Protein 4KM3 (pdb70)

CATH classification: 3.90.230.10

B-factor: mean 47.52, std 17.78, range [2.0, 143.69]

Radius of gyration: 24.59 Å; Cα contacts (8 Å, |Δi|>4): 1420; chains: 2; bounding box: 76×68×46 Å

Foldseek 3Di:
DFDFDDPVLLVQLLVQLVLVLVLVVVCQVVQAAQHWQLVSQVVVVVSCQVFVKDFLQDQLDDDLGGRLTQKAWAKWQWQDRHDRDGDGHHQAIKIKIKGKIHDRWDDDDPHTHHDNPPPSRDNDPVSPPCRRYIDIWMDMDGHHDHDPLVVCLNLQQLVLQVQLQQQQAQQWFLQQSLDSSCPSQCVVVKAWADPDPVQQCSPSHNRHHERHNHHHRPPGDRDHFRGKYKYKTKIWNHDNDWDADPNRRHIIGGPVSTTIGMTMWMWGRHNVGTDTSNDNDPGPPD/DFDFDDVVLVVQALVQLVVLLVLVVVCQVPQAAFHFLVVSQVSVVVVCLVQVKDLLQDQPDDPFGGRLTSKWKQKWLWQTQHHRDGDGHHQAIKIKIKTKIADDFDADDPLTDNPPPPPSRDRDPVRVVDRSYMDIWMDMDRHHDHDVLVVVLRLQLQVLQVQLQVQLEAFAFLQQRLCSSCCRCVVVQKDWADPVPALHEGGNHHHGRDHHHDDFRGKYKGKTKIWRHDHDWDQPPNRRGIIGHDVSTTIDIGMWMWTHDDVGIGTSNDSDDRSPD

Solvent-accessible surface area: 22663 Å² total; per-residue (Å²): 73,22,30,76,50,50,92,203,72,34,94,34,8,53,115,0,0,84,14,1,6,40,0,0,73,28,0,91,112,29,10,108,56,57,27,35,0,48,77,2,0,82,31,0,9,129,44,4,77,136,63,11,7,10,1,18,1,3,6,3,51,18,97,109,78,49,0,46,53,0,0,1,0,1,18,26,40,17,0,3,20,2,42,1,78,135,45,106,4,133,79,26,13,0,0,0,0,16,0,1,0,0,3,63,33,62,104,82,133,171,118,85,46,112,7,84,153,23,59,13,117,94,169,2,88,139,4,58,61,194,15,44,11,18,0,1,3,0,7,7,20,31,0,35,104,38,61,145,96,5,82,65,0,8,56,22,0,29,63,0,0,30,80,0,9,111,49,0,54,54,44,40,74,22,6,28,0,1,23,24,0,29,110,42,0,79,78,110,60,31,8,2,6,12,15,23,14,6,49,11,13,9,8,2,12,64,47,16,13,16,2,14,13,5,11,28,50,9,49,19,65,130,0,139,80,22,10,2,1,0,0,11,0,12,0,0,25,46,50,42,71,17,60,40,54,173,164,16,32,15,20,8,86,5,92,78,54,16,33,0,0,4,4,0,0,0,0,12,0,28,155,123,4,34,74,34,8,3,41,13,49,131,69,48,90,28,81,29,68,91,32,57,79,197,89,31,101,41,11,44,104,0,0,77,14,1,6,44,0,1,66,18,0,94,121,39,12,113,64,52,31,35,0,42,80,2,0,72,34,0,19,139,39,1,38,130,77,12,6,14,1,22,16,0,0,40,80,23,97,103,70,50,4,37,54,0,0,5,0,3,16,35,34,9,0,5,51,2,43,1,77,143,55,91,3,109,85,28,14,0,0,1,0,10,0,30,0,0,5,86,48,60,107,93,115,146,136,52,29,120,11,66,170,48,62,6,107,90,88,26,93,107,6,88,75,168,10,42,12,29,1,28,2,1,4,6,20,27,0,34,112,45,59,125,86,2,98,50,0,28,65,23,0,24,68,0,0,25,74,0,16,101,49,0,53,66,60,32,10,13,7,37,0,1,18,21,0,28,104,28,0,84,63,126,55,29,8,0,5,10,14,17,20,24,95,14,79,2,9,12,10,11,36,51,20,18,0,6,101,5,84,92,16,6,1,6,8,0,23,0,11,0,0,30,51,48,39,67,21,43,29,40,136,155,28,15,19,21,0,100,8,92,74,51,14,31,0,0,3,10,1,0,3,0,11,2,30,126,146,16,38,77,31,10,3,34,18,51,132,72,47,93,42

Sequence (563 aa):
MITLKSAREIEAMDKAGDFLASIHIGLRDLIKPGVDMWEVEEYVRRRCKEENFLPLQIGVDGAMMDYPYATCCSLNDEVAHAFPRHYILKDGDLLKVDMVLGGPIAKSDLNVSKLNFNNVEQMKKYTQSYSGGLADSCWAYAVGTPSEEVKNLMDITKEAMYKGIEQAVVGNRIGDIGAAIQEYAESRGYGVVRDLVGHGVGPTMHEEPMVPNYGIAGRGLRLREGMVLTIEPMINTGDWEIDTDMKTGWAHKTIDGGLSCQYEHQFVITKDGPVILTSQGEEGTYMITLKSAREIEAMDKAGDFLASIHIGLRDLIKPGVDMWEVEEYVRRRCKEENFLPLQIGVDGAMMDYPYATCCSLNDEVAHAFPRHYILKDGDLLKVDMVLGGPIAKSDLNVSKLNFNNVEQMKKYTQSYSGGLADSCWAYAVGTPSEEVKNLMDITKEAMYKGIEQAVVGNRIGDIGAAIQEYAESRGYGVVRDLVGEPMVPNYGIAGRGLRLREGMVLTIEPMINTGDWEIDTDMKTGWAHKTIDGGLSCQYEHQFVITKDGPVILTSQGEEGTY

Nearest PDB structures (foldseek):
  4km3-assembly1_B  TM=1.004E+00  e=2.071E-62  Streptococcus pneumoniae CGSP14
  4km3-assembly1_A  TM=9.913E-01  e=9.001E-53  Streptococcus pneumoniae CGSP14
  1o0x-assembly1_A  TM=8.971E-01  e=2.040E-24  Thermotoga maritima
  3mr1-assembly2_B  TM=9.113E-01  e=1.207E-23  Rickettsia prowazekii
  6ksg-assembly1_A  TM=8.190E-01  e=4.742E-20  Vibrio cholerae O1 biovar El Tor str. N16961

Secondary structure (DSSP, 8-state):
--S---HHHHHHHHHHHHHHHHHHHHHHHH--TT-BTHHHHHHHHHHHHHTT-EETTTT---SS-----SEEEEETTEEE-------BPPTT-EEEEEEEEE-----SSSSS---S-S-TTS--TTSSS--SSEEE--EEEE-SSPPHHHHHHHHHHHHHHHHHHHH--BTBBHHHHHHHHHHHHHTTTEEE--S--HHHH-TTSSS--B--S---SSSS-B--TT-EEEE--EEEES---B---TTTS--EEBSSS--EEE--EEEEE-SSSEEETT-SSSTT--/--S---HHHHHHHHHHHHHHHHHHHHHHTT--TTSBTTHHHHHHHHHHHHTT-EETTTT---SS-----SEEEEETTEEE-PPP-S-B--TT-EEEEEEEEE------SSSS---SSS-TTS---SSSS--SSEEE--EEEE-SS--HHHHHHHHHHHHHHHHHHHT--SS-BTHHHHHHHHHHHHTTTPEEP-TT-----B-S---TT-S-B--TT-EEEE--EEESS---B---TTTS--EEBSSS--EEE--EEEE--TT--EESS--SSTT--

Structure (mmCIF, N/CA/C/O backbone):
data_4KM3
#
_entry.id   4KM3
#
_cell.length_a   109.687
_cell.length_b   109.687
_cell.length_c   164.424
_cell.angle_alpha   90.00
_cell.angle_beta   90.00
_cell.angle_gamma   120.00
#
_symmetry.space_group_name_H-M   'P 65'
#
loop_
_entity.id
_entity.type
_entity.pdbx_description
1 polymer 'Methionine aminopeptidase'
2 water water
#
loop_
_atom_site.group_PDB
_atom_site.id
_atom_site.type_symbol
_atom_site.label_atom_id
_atom_site.label_alt_id
_atom_site.label_comp_id
_atom_site.label_asym_id
_atom_site.label_entity_id
_atom_site.label_seq_id
_atom_site.pdbx_PDB_ins_code
_atom_site.Cartn_x
_atom_site.Cartn_y
_atom_site.Cartn_z
_atom_site.occupancy
_atom_site.B_iso_or_equiv
_atom_site.auth_seq_id
_atom_site.auth_comp_id
_atom_site.auth_asym_id
_atom_site.auth_atom_id
_atom_site.pdbx_PDB_model_num
ATOM 1 N N . MET A 1 1 ? 18.730 -39.802 2.639 1.00 110.95 1 MET A N 1
ATOM 2 C CA . MET A 1 1 ? 19.839 -38.884 3.037 1.00 115.10 1 MET A CA 1
ATOM 3 C C . MET A 1 1 ? 20.119 -38.953 4.546 1.00 115.03 1 MET A C 1
ATOM 4 O O . MET A 1 1 ? 19.194 -39.121 5.343 1.00 111.95 1 MET A O 1
ATOM 9 N N . ILE A 1 2 ? 21.393 -38.825 4.929 1.00 114.70 2 ILE A N 1
ATOM 10 C CA . ILE A 1 2 ? 21.802 -38.944 6.350 1.00 107.73 2 ILE A CA 1
ATOM 11 C C . ILE A 1 2 ? 21.864 -37.583 7.046 1.00 102.45 2 ILE A C 1
ATOM 12 O O . ILE A 1 2 ? 22.938 -37.047 7.354 1.00 99.68 2 ILE A O 1
ATOM 17 N N . THR A 1 3 ? 20.671 -37.051 7.290 1.00 94.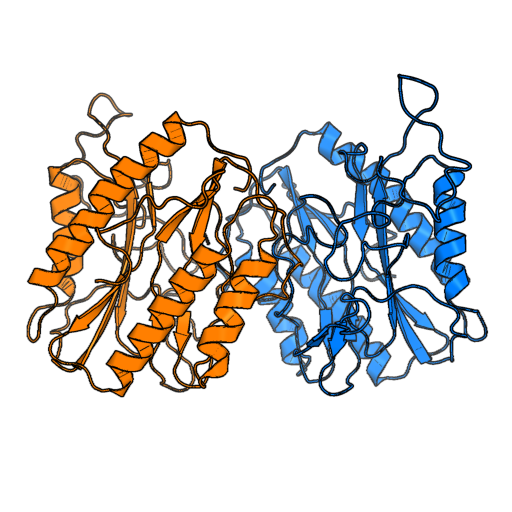49 3 THR A N 1
ATOM 18 C CA . THR A 1 3 ? 20.476 -35.788 7.977 1.00 88.23 3 THR A CA 1
ATOM 19 C C . THR A 1 3 ? 19.675 -36.082 9.254 1.00 86.20 3 THR A C 1
ATOM 20 O O . THR A 1 3 ? 19.613 -37.239 9.699 1.00 83.53 3 THR A O 1
ATOM 24 N N . LEU A 1 4 ? 19.088 -35.038 9.848 1.00 82.79 4 LEU A N 1
ATOM 25 C CA . LEU A 1 4 ? 18.117 -35.189 10.943 1.00 77.95 4 LEU A CA 1
ATOM 26 C C . LEU A 1 4 ? 16.721 -35.144 10.327 1.00 75.01 4 LEU A C 1
ATOM 27 O O . LEU A 1 4 ? 16.596 -35.166 9.097 1.00 70.61 4 LEU A O 1
ATOM 32 N N . LYS A 1 5 ? 15.687 -35.060 11.170 1.00 75.32 5 LYS A N 1
ATOM 33 C CA . LYS A 1 5 ? 14.283 -35.123 10.715 1.00 79.36 5 LYS A CA 1
ATOM 34 C C . LYS A 1 5 ? 13.382 -34.007 11.303 1.00 78.97 5 LYS A C 1
ATOM 35 O O . LYS A 1 5 ? 13.871 -33.036 11.885 1.00 81.21 5 LYS A O 1
ATOM 41 N N . SER A 1 6 ? 12.069 -34.145 11.093 1.00 74.52 6 SER A N 1
ATOM 42 C CA . SER A 1 6 ? 11.044 -33.418 11.853 1.00 67.46 6 SER A CA 1
ATOM 43 C C . SER A 1 6 ? 10.555 -34.309 12.987 1.00 64.66 6 SER A C 1
ATOM 44 O O . SER A 1 6 ? 10.922 -35.481 13.054 1.00 63.18 6 SER A O 1
ATOM 47 N N . ALA A 1 7 ? 9.718 -33.749 13.861 1.00 62.51 7 ALA A N 1
ATOM 48 C CA . ALA A 1 7 ? 9.225 -34.455 15.049 1.00 59.55 7 ALA A CA 1
ATOM 49 C C . ALA A 1 7 ? 8.008 -35.299 14.706 1.00 57.57 7 ALA A C 1
ATOM 50 O O . ALA A 1 7 ? 7.833 -36.397 15.239 1.00 50.73 7 ALA A O 1
ATOM 52 N N . ARG A 1 8 ? 7.163 -34.762 13.828 1.00 60.95 8 ARG A N 1
ATOM 53 C CA . ARG A 1 8 ? 6.032 -35.511 13.277 1.00 66.59 8 ARG A CA 1
ATOM 54 C C . ARG A 1 8 ? 6.514 -36.497 12.222 1.00 66.59 8 ARG A C 1
ATOM 55 O O . ARG A 1 8 ? 5.876 -37.531 11.982 1.00 62.83 8 ARG A O 1
ATOM 63 N N . GLU A 1 9 ? 7.633 -36.151 11.582 1.00 65.27 9 GLU A N 1
ATOM 64 C CA . GLU A 1 9 ? 8.254 -37.008 10.580 1.00 62.80 9 GLU A CA 1
ATOM 65 C C . GLU A 1 9 ? 8.693 -38.323 11.227 1.00 60.49 9 GLU A C 1
ATOM 66 O O . GLU A 1 9 ? 8.479 -39.402 10.684 1.00 63.45 9 GLU A O 1
ATOM 72 N N . ILE A 1 10 ? 9.296 -38.222 12.401 1.00 55.90 10 ILE A N 1
ATOM 73 C CA . ILE A 1 10 ? 9.528 -39.383 13.233 1.00 52.00 10 ILE A CA 1
ATOM 74 C C . ILE A 1 10 ? 8.224 -40.145 13.393 1.00 50.35 10 ILE A C 1
ATOM 75 O O . ILE A 1 10 ? 8.160 -41.349 13.159 1.00 47.74 10 ILE A O 1
ATOM 80 N N . GLU A 1 11 ? 7.189 -39.422 13.800 1.00 51.80 11 GLU A N 1
ATOM 81 C CA . GLU A 1 11 ? 5.903 -40.022 14.134 1.00 54.77 11 GLU A CA 1
ATOM 82 C C . GLU A 1 11 ? 5.471 -41.000 13.045 1.00 51.37 11 GLU A C 1
ATOM 83 O O . GLU A 1 11 ? 5.160 -42.173 13.317 1.00 47.08 11 GLU A O 1
ATOM 89 N N . ALA A 1 12 ? 5.481 -40.484 11.814 1.00 49.32 12 ALA A N 1
ATOM 90 C CA . ALA A 1 12 ? 4.972 -41.173 10.632 1.00 47.72 12 ALA A CA 1
ATOM 91 C C . ALA A 1 12 ? 5.519 -42.563 10.528 1.00 48.40 12 ALA A C 1
ATOM 92 O O . ALA A 1 12 ? 4.814 -43.500 10.172 1.00 51.02 12 ALA A O 1
ATOM 94 N N . MET A 1 13 ? 6.798 -42.679 10.838 1.00 48.97 13 MET A N 1
ATOM 95 C CA . MET A 1 13 ? 7.485 -43.940 10.761 1.00 48.20 13 MET A CA 1
ATOM 96 C C . MET A 1 13 ? 6.973 -44.890 11.823 1.00 47.15 13 MET A C 1
ATOM 97 O O . MET A 1 13 ? 6.622 -46.010 11.484 1.00 46.42 13 MET A O 1
ATOM 102 N N . ASP A 1 14 ? 6.884 -44.465 13.086 1.00 47.59 14 ASP A N 1
ATOM 103 C CA . ASP A 1 14 ? 6.359 -45.383 14.104 1.00 48.90 14 ASP A CA 1
ATOM 104 C C . ASP A 1 14 ? 4.990 -45.888 13.670 1.00 49.98 14 ASP A C 1
ATOM 105 O O . ASP A 1 14 ? 4.730 -47.098 13.716 1.00 47.91 14 ASP A O 1
ATOM 110 N N . LYS A 1 15 ? 4.138 -44.964 13.221 1.00 49.69 15 LYS A N 1
ATOM 111 C CA . LYS A 1 15 ? 2.808 -45.318 12.744 1.00 49.77 15 LYS A CA 1
ATOM 112 C C . LYS A 1 15 ? 2.908 -46.251 11.539 1.00 46.01 15 LYS A C 1
ATOM 113 O O . LYS A 1 15 ? 2.148 -47.211 11.409 1.00 43.71 15 LYS A O 1
ATOM 119 N N . ALA A 1 16 ? 3.871 -45.966 10.671 1.00 45.24 16 ALA A N 1
ATOM 120 C CA . ALA A 1 16 ? 4.158 -46.819 9.507 1.00 45.67 16 ALA A CA 1
ATOM 121 C C . ALA A 1 16 ? 4.865 -48.122 9.878 1.00 43.28 16 ALA A C 1
ATOM 122 O O . ALA A 1 16 ? 4.903 -49.061 9.095 1.00 40.00 16 ALA A O 1
ATOM 124 N N . GLY A 1 17 ? 5.459 -48.143 11.062 1.00 43.17 17 GLY A N 1
ATOM 125 C CA . GLY A 1 17 ? 6.124 -49.314 11.583 1.00 42.92 17 GLY A CA 1
ATOM 126 C C . GLY A 1 17 ? 5.190 -50.113 12.446 1.00 43.73 17 GLY A C 1
ATOM 127 O O . GLY A 1 17 ? 5.364 -51.326 12.583 1.00 41.53 17 GLY A O 1
ATOM 128 N N . ASP A 1 18 ? 4.209 -49.430 13.044 1.00 46.14 18 ASP A N 1
ATOM 129 C CA . ASP A 1 18 ? 3.131 -50.113 13.761 1.00 46.83 18 ASP A CA 1
ATOM 130 C C . ASP A 1 18 ? 2.550 -51.181 12.819 1.00 45.20 18 ASP A C 1
ATOM 131 O O . ASP A 1 18 ? 2.413 -52.351 13.197 1.00 43.97 18 ASP A O 1
ATOM 136 N N . PHE A 1 19 ? 2.276 -50.782 11.578 1.00 41.79 19 PHE A N 1
ATOM 137 C CA . PHE A 1 19 ? 1.643 -51.669 10.606 1.00 40.78 19 PHE A CA 1
ATOM 138 C C . PHE A 1 19 ? 2.493 -52.865 10.157 1.00 37.55 19 PHE A C 1
ATOM 139 O O . PHE A 1 19 ? 1.991 -53.994 10.052 1.00 34.40 19 PHE A O 1
ATOM 147 N N . LEU A 1 20 ? 3.768 -52.600 9.875 1.00 36.85 20 LEU A N 1
ATOM 148 C CA . LEU A 1 20 ? 4.713 -53.624 9.393 1.00 35.34 20 LEU A CA 1
ATOM 149 C C . LEU A 1 20 ? 4.955 -54.679 10.473 1.00 33.96 20 LEU A C 1
ATOM 150 O O . LEU A 1 20 ? 5.039 -55.873 10.166 1.00 34.11 20 LEU A O 1
ATOM 155 N N . ALA A 1 21 ? 5.034 -54.232 11.729 1.00 31.51 21 ALA A N 1
ATOM 156 C CA . ALA A 1 21 ? 5.154 -55.123 12.895 1.00 30.01 21 ALA A CA 1
ATOM 157 C C . ALA A 1 21 ? 3.988 -56.086 12.999 1.00 29.66 21 ALA A C 1
ATOM 158 O O . ALA A 1 21 ? 4.163 -57.300 13.169 1.00 27.14 21 ALA A O 1
ATOM 160 N N . SER A 1 22 ? 2.794 -55.507 12.899 1.00 30.62 22 SER A N 1
ATOM 161 C CA . SER A 1 22 ? 1.548 -56.263 12.879 1.00 30.72 22 SER A CA 1
ATOM 162 C C . SER A 1 22 ? 1.557 -57.339 11.816 1.00 29.26 22 SER A C 1
ATOM 163 O O . SER A 1 22 ? 1.160 -58.477 12.075 1.00 27.72 22 SER A O 1
ATOM 166 N N . ILE A 1 23 ? 1.994 -56.986 10.613 1.00 28.12 23 ILE A N 1
ATOM 167 C CA . ILE A 1 23 ? 2.155 -58.021 9.615 1.00 29.06 23 ILE A CA 1
ATOM 168 C C . ILE A 1 23 ? 2.996 -59.122 10.215 1.00 28.58 23 ILE A C 1
ATOM 169 O O . ILE A 1 23 ? 2.587 -60.286 10.261 1.00 27.53 23 ILE A O 1
ATOM 174 N N . HIS A 1 24 ? 4.171 -58.739 10.685 1.00 28.98 24 HIS A N 1
ATOM 175 C CA . HIS A 1 24 ? 5.143 -59.728 11.094 1.00 30.10 24 HIS A CA 1
ATOM 176 C C . HIS A 1 24 ? 4.523 -60.671 12.116 1.00 30.11 24 HIS A C 1
ATOM 177 O O . HIS A 1 24 ? 4.752 -61.880 12.070 1.00 30.18 24 HIS A O 1
ATOM 184 N N . ILE A 1 25 ? 3.692 -60.133 13.001 1.00 29.84 25 ILE A N 1
ATOM 185 C CA . ILE A 1 25 ? 3.042 -60.984 14.000 1.00 28.72 25 ILE A CA 1
ATOM 186 C C . ILE A 1 25 ? 2.054 -61.879 13.297 1.00 28.42 25 ILE A C 1
ATOM 187 O O . ILE A 1 25 ? 2.103 -63.083 13.465 1.00 28.16 25 ILE A O 1
ATOM 192 N N . GLY A 1 26 ? 1.176 -61.296 12.484 1.00 28.85 26 GLY A N 1
ATOM 193 C CA . GLY A 1 26 ? 0.291 -62.089 11.644 1.00 29.74 26 GLY A CA 1
ATOM 194 C C . GLY A 1 26 ? 1.005 -63.304 11.063 1.00 30.97 26 GLY A C 1
ATOM 195 O O . GLY A 1 26 ? 0.496 -64.431 11.098 1.00 30.92 26 GLY A O 1
ATOM 196 N N . LEU A 1 27 ? 2.218 -63.092 10.574 1.00 31.46 27 LEU A N 1
ATOM 197 C CA . LEU A 1 27 ? 2.925 -64.151 9.879 1.00 32.16 27 LEU A CA 1
ATOM 198 C C . LEU A 1 27 ? 3.329 -65.295 10.759 1.00 30.82 27 LEU A C 1
ATOM 199 O O . LEU A 1 27 ? 3.629 -66.354 10.244 1.00 29.68 27 LEU A O 1
ATOM 204 N N . ARG A 1 28 ? 3.371 -65.090 12.070 1.00 32.43 28 ARG A N 1
ATOM 205 C CA . ARG A 1 28 ? 3.877 -66.132 12.965 1.00 34.55 28 ARG A CA 1
ATOM 206 C C . ARG A 1 28 ? 3.008 -67.390 12.786 1.00 38.65 28 ARG A C 1
ATOM 207 O O . ARG A 1 28 ? 3.530 -68.516 12.622 1.00 38.20 28 ARG A O 1
ATOM 215 N N . ASP A 1 29 ? 1.687 -67.168 12.800 1.00 42.46 29 ASP A N 1
ATOM 216 C CA . ASP A 1 29 ? 0.684 -68.209 12.539 1.00 44.36 29 ASP A CA 1
ATOM 217 C C . ASP A 1 29 ? 0.823 -68.760 11.137 1.00 41.68 29 ASP A C 1
ATOM 218 O O . ASP A 1 29 ? 0.709 -69.950 10.913 1.00 42.58 29 ASP A O 1
ATOM 223 N N . LEU A 1 30 ? 1.076 -67.878 10.189 1.00 39.23 30 LEU A N 1
ATOM 224 C CA . LEU A 1 30 ? 1.152 -68.267 8.794 1.00 36.64 30 LEU A CA 1
ATOM 225 C C . LEU A 1 30 ? 2.256 -69.273 8.519 1.00 35.50 30 LEU A C 1
ATOM 226 O O . LEU A 1 30 ? 2.020 -70.316 7.934 1.00 34.67 30 LEU A O 1
ATOM 231 N N . ILE A 1 31 ? 3.462 -68.938 8.947 1.00 36.69 31 ILE A N 1
ATOM 232 C CA . ILE A 1 31 ? 4.670 -69.644 8.534 1.00 38.10 31 ILE A CA 1
ATOM 233 C C . ILE A 1 31 ? 4.806 -71.008 9.221 1.00 39.34 31 ILE A C 1
ATOM 234 O O . ILE A 1 31 ? 5.559 -71.157 10.190 1.00 41.53 31 ILE A O 1
ATOM 239 N N . LYS A 1 32 ? 4.067 -71.994 8.705 1.00 37.76 32 LYS A N 1
ATOM 240 C CA . LYS A 1 32 ? 4.103 -73.367 9.211 1.00 36.16 32 LYS A CA 1
ATOM 241 C C . LYS A 1 32 ? 4.683 -74.296 8.159 1.00 35.83 32 LYS A C 1
ATOM 242 O O . LYS A 1 32 ? 4.748 -73.926 6.987 1.00 37.38 32 LYS A O 1
ATOM 248 N N . PRO A 1 33 ? 5.078 -75.521 8.552 1.00 34.41 33 PRO A N 1
ATOM 249 C CA . PRO A 1 33 ? 5.478 -76.470 7.533 1.00 34.32 33 PRO A CA 1
ATOM 250 C C . PRO A 1 33 ? 4.257 -76.908 6.763 1.00 36.33 33 PRO A C 1
ATOM 251 O O . PRO A 1 33 ? 3.144 -76.813 7.285 1.00 36.40 33 PRO A O 1
ATOM 255 N N . GLY A 1 34 ? 4.463 -77.356 5.524 1.00 38.33 34 GLY A N 1
ATOM 256 C CA . GLY A 1 34 ? 3.362 -77.684 4.620 1.00 37.25 34 GLY A CA 1
ATOM 257 C C . GLY A 1 34 ? 2.714 -76.495 3.919 1.00 35.83 34 GLY A C 1
ATOM 258 O O . GLY A 1 34 ? 1.964 -76.698 2.974 1.00 33.47 34 GLY A O 1
ATOM 259 N N . VAL A 1 35 ? 3.006 -75.265 4.356 1.00 36.18 35 VAL A N 1
ATOM 260 C CA . VAL A 1 35 ? 2.466 -74.039 3.712 1.00 37.71 35 VAL A CA 1
ATOM 261 C C . VAL A 1 35 ? 3.327 -73.545 2.513 1.00 37.48 35 VAL A C 1
ATOM 262 O O . VAL A 1 35 ? 4.578 -73.542 2.565 1.00 35.24 35 VAL A O 1
ATOM 266 N N . ASP A 1 36 ? 2.653 -73.113 1.447 1.00 36.44 36 ASP A N 1
ATOM 267 C CA . ASP A 1 36 ? 3.350 -72.575 0.282 1.00 37.00 36 ASP A CA 1
ATOM 268 C C . ASP A 1 36 ? 3.856 -71.158 0.549 1.00 36.58 36 ASP A C 1
ATOM 269 O O . ASP A 1 36 ? 3.065 -70.250 0.831 1.00 36.45 36 ASP A O 1
ATOM 274 N N . MET A 1 37 ? 5.167 -70.968 0.404 1.00 34.41 37 MET A N 1
ATOM 275 C CA . MET A 1 37 ? 5.808 -69.689 0.708 1.00 33.26 37 MET A CA 1
ATOM 276 C C . MET A 1 37 ? 5.090 -68.503 0.062 1.00 31.81 37 MET A C 1
ATOM 277 O O . MET A 1 37 ? 4.980 -67.423 0.637 1.00 31.42 37 MET A O 1
ATOM 282 N N . TRP A 1 38 ? 4.589 -68.707 -1.138 1.00 30.35 38 TRP A N 1
ATOM 283 C CA . TRP A 1 38 ? 3.940 -67.639 -1.842 1.00 29.41 38 TRP A CA 1
ATOM 284 C C . TRP A 1 38 ? 2.837 -66.968 -1.041 1.00 29.84 38 TRP A C 1
ATOM 285 O O . TRP A 1 38 ? 2.468 -65.843 -1.316 1.00 29.69 38 TRP A O 1
ATOM 296 N N . GLU A 1 39 ? 2.291 -67.670 -0.064 1.00 31.40 39 GLU A N 1
ATOM 297 C CA . GLU A 1 39 ? 1.267 -67.102 0.800 1.00 33.20 39 GLU A CA 1
ATOM 298 C C . GLU A 1 39 ? 1.706 -65.801 1.481 1.00 32.34 39 GLU A C 1
ATOM 299 O O . GLU A 1 39 ? 0.877 -64.927 1.788 1.00 31.81 39 GLU A O 1
ATOM 305 N N . VAL A 1 40 ? 3.010 -65.717 1.756 1.00 30.93 40 VAL A N 1
ATOM 306 C CA . VAL A 1 40 ? 3.581 -64.629 2.546 1.00 29.82 40 VAL A CA 1
ATOM 307 C C . VAL A 1 40 ? 3.465 -63.337 1.776 1.00 30.21 40 VAL A C 1
ATOM 308 O O . VAL A 1 40 ? 3.108 -62.302 2.334 1.00 29.89 40 VAL A O 1
ATOM 312 N N . GLU A 1 41 ? 3.770 -63.410 0.488 1.00 30.43 41 GLU A N 1
ATOM 313 C CA . GLU A 1 41 ? 3.489 -62.309 -0.412 1.00 31.00 41 GLU A CA 1
ATOM 314 C C . GLU A 1 41 ? 1.985 -61.974 -0.432 1.00 32.91 41 GLU A C 1
ATOM 315 O O . GLU A 1 41 ? 1.593 -60.858 -0.053 1.00 31.85 41 GLU A O 1
ATOM 321 N N . GLU A 1 42 ? 1.151 -62.937 -0.844 1.00 35.12 42 GLU A N 1
ATOM 322 C CA . GLU A 1 42 ? -0.269 -62.655 -1.071 1.00 37.68 42 GLU A CA 1
ATOM 323 C C . GLU A 1 42 ? -0.864 -62.072 0.171 1.00 36.18 42 GLU A C 1
ATOM 324 O O . GLU A 1 42 ? -1.707 -61.175 0.099 1.00 36.91 42 GLU A O 1
ATOM 330 N N . TYR A 1 43 ? -0.409 -62.576 1.311 1.00 34.09 43 TYR A N 1
ATOM 331 C CA . TYR A 1 43 ? -0.875 -62.086 2.576 1.00 31.90 43 TYR A CA 1
ATOM 332 C C . TYR A 1 43 ? -0.516 -60.631 2.676 1.00 31.09 43 TYR A C 1
ATOM 333 O O . TYR A 1 43 ? -1.365 -59.784 2.914 1.00 28.17 43 TYR A O 1
ATOM 342 N N . VAL A 1 44 ? 0.756 -60.342 2.456 1.00 33.56 44 VAL A N 1
ATOM 343 C CA . VAL A 1 44 ? 1.251 -58.978 2.633 1.00 36.36 44 VAL A CA 1
ATOM 344 C C . VAL A 1 44 ? 0.573 -58.064 1.642 1.00 37.99 44 VAL A C 1
ATOM 345 O O . VAL A 1 44 ? 0.156 -56.964 2.001 1.00 38.73 44 VAL A O 1
ATOM 349 N N . ARG A 1 45 ? 0.487 -58.516 0.393 1.00 39.11 45 ARG A N 1
ATOM 350 C CA . ARG A 1 45 ? -0.322 -57.837 -0.601 1.00 40.27 45 ARG A CA 1
ATOM 351 C C . ARG A 1 45 ? -1.692 -57.519 -0.007 1.00 41.42 45 ARG A C 1
ATOM 352 O O . ARG A 1 45 ? -2.120 -56.360 0.011 1.00 42.05 45 ARG A O 1
ATOM 360 N N . ARG A 1 46 ? -2.358 -58.555 0.509 1.00 41.07 46 ARG A N 1
ATOM 361 C CA . ARG A 1 46 ? -3.715 -58.422 1.022 1.00 38.76 46 ARG A CA 1
ATOM 362 C C . ARG A 1 46 ? -3.834 -57.304 2.036 1.00 38.58 46 ARG A C 1
ATOM 363 O O . ARG A 1 46 ? -4.666 -56.411 1.864 1.00 38.24 46 ARG A O 1
ATOM 371 N N . ARG A 1 47 ? -2.995 -57.351 3.076 1.00 38.68 47 ARG A N 1
ATOM 372 C CA . ARG A 1 47 ? -3.052 -56.352 4.163 1.00 40.39 47 ARG A CA 1
ATOM 373 C C . ARG A 1 47 ? -2.596 -54.965 3.706 1.00 40.78 47 ARG A C 1
ATOM 374 O O . ARG A 1 47 ? -2.888 -53.967 4.363 1.00 43.04 47 ARG A O 1
ATOM 382 N N . CYS A 1 48 ? -1.893 -54.897 2.584 1.00 40.18 48 CYS A N 1
ATOM 383 C CA . CYS A 1 48 ? -1.484 -53.619 2.030 1.00 41.73 48 CYS A CA 1
ATOM 384 C C . CYS A 1 48 ? -2.635 -52.892 1.390 1.00 44.71 48 CYS A C 1
ATOM 385 O O . CYS A 1 48 ? -2.597 -51.666 1.214 1.00 43.94 48 CYS A O 1
ATOM 388 N N . LYS A 1 49 ? -3.652 -53.660 1.026 1.00 47.88 49 LYS A N 1
ATOM 389 C CA . LYS A 1 49 ? -4.810 -53.104 0.375 1.00 52.71 49 LYS A CA 1
ATOM 390 C C . LYS A 1 49 ? -5.799 -52.645 1.427 1.00 52.97 49 LYS A C 1
ATOM 391 O O . LYS A 1 49 ? -6.355 -51.557 1.303 1.00 50.84 49 LYS A O 1
ATOM 397 N N . GLU A 1 50 ? -5.994 -53.469 2.463 1.00 54.77 50 GLU A N 1
ATOM 398 C CA . GLU A 1 50 ? -7.004 -53.208 3.494 1.00 60.08 50 GLU A CA 1
ATOM 399 C C . GLU A 1 50 ? -6.778 -51.920 4.285 1.00 59.83 50 GLU A C 1
ATOM 400 O O . GLU A 1 50 ? -7.739 -51.287 4.725 1.00 65.27 50 GLU A O 1
ATOM 406 N N . GLU A 1 51 ? -5.526 -51.560 4.525 1.00 57.74 51 GLU A N 1
ATOM 407 C CA . GLU A 1 51 ? -5.208 -50.175 4.848 1.00 57.68 51 GLU A CA 1
ATOM 408 C C . GLU A 1 51 ? -4.381 -49.728 3.675 1.00 55.61 51 GLU A C 1
ATOM 409 O O . GLU A 1 51 ? -3.680 -50.528 3.057 1.00 56.59 51 GLU A O 1
ATOM 415 N N . ASN A 1 52 ? -4.477 -48.462 3.330 1.00 52.45 52 ASN A N 1
ATOM 416 C CA . ASN A 1 52 ? -3.682 -47.985 2.235 1.00 51.07 52 ASN A CA 1
ATOM 417 C C . ASN A 1 52 ? -2.217 -47.959 2.621 1.00 51.82 52 ASN A C 1
ATOM 418 O O . ASN A 1 52 ? -1.745 -47.022 3.277 1.00 52.56 52 ASN A O 1
ATOM 423 N N . PHE A 1 53 ? -1.521 -49.027 2.236 1.00 49.78 53 PHE A N 1
ATOM 424 C CA . PHE A 1 53 ? -0.082 -49.101 2.378 1.00 48.66 53 PHE A CA 1
ATOM 425 C C . PHE A 1 53 ? 0.525 -49.693 1.117 1.00 46.04 53 PHE A C 1
ATOM 426 O O . PHE A 1 53 ? 0.254 -50.836 0.792 1.00 46.83 53 PHE A O 1
ATOM 434 N N . LEU A 1 54 ? 1.325 -48.903 0.405 1.00 43.03 54 LEU A N 1
ATOM 435 C CA . LEU A 1 54 ? 1.964 -49.354 -0.827 1.00 42.00 54 LEU A CA 1
ATOM 436 C C . LEU A 1 54 ? 3.159 -50.210 -0.512 1.00 38.34 54 LEU A C 1
ATOM 437 O O . LEU A 1 54 ? 3.948 -49.832 0.340 1.00 38.07 54 LEU A O 1
ATOM 442 N N . PRO A 1 55 ? 3.339 -51.331 -1.229 1.00 35.62 55 PRO A N 1
ATOM 443 C CA . PRO A 1 55 ? 4.536 -52.143 -1.034 1.00 35.17 55 PRO A CA 1
ATOM 444 C C . PRO A 1 55 ? 5.609 -51.632 -1.972 1.00 34.77 55 PRO A C 1
ATOM 445 O O . PRO A 1 55 ? 5.532 -51.845 -3.198 1.00 32.98 55 PRO A O 1
ATOM 449 N N . LEU A 1 56 ? 6.594 -50.952 -1.390 1.00 33.94 56 LEU A N 1
ATOM 450 C CA . LEU A 1 56 ? 7.447 -50.051 -2.155 1.00 33.63 56 LEU A CA 1
ATOM 451 C C . LEU A 1 56 ? 8.539 -50.796 -2.915 1.00 33.37 56 LEU A C 1
ATOM 452 O O . LEU A 1 56 ? 9.003 -50.317 -3.951 1.00 35.08 56 LEU A O 1
ATOM 457 N N . GLN A 1 57 ? 8.915 -51.972 -2.421 1.00 31.64 57 GLN A N 1
ATOM 458 C CA . GLN A 1 57 ? 9.809 -52.871 -3.138 1.00 30.91 57 GLN A CA 1
ATOM 459 C C . GLN A 1 57 ? 9.400 -53.205 -4.586 1.00 31.65 57 GLN A C 1
ATOM 460 O O . GLN A 1 57 ? 10.245 -53.617 -5.374 1.00 32.35 57 GLN A O 1
ATOM 466 N N . ILE A 1 58 ? 8.122 -53.082 -4.949 1.00 31.81 58 ILE A N 1
ATOM 467 C CA . ILE A 1 58 ? 7.711 -53.354 -6.345 1.00 30.14 58 ILE A CA 1
ATOM 468 C C . ILE A 1 58 ? 8.037 -52.100 -7.159 1.00 29.72 58 ILE A C 1
ATOM 469 O O . ILE A 1 58 ? 7.601 -50.992 -6.815 1.00 29.73 58 ILE A O 1
ATOM 474 N N . GLY A 1 59 ? 8.854 -52.255 -8.189 1.00 29.08 59 GLY A N 1
ATOM 475 C CA . GLY A 1 59 ? 9.244 -51.116 -9.003 1.00 30.30 59 GLY A CA 1
ATOM 476 C C . GLY A 1 59 ? 10.588 -50.477 -8.702 1.00 32.08 59 GLY A C 1
ATOM 477 O O . GLY A 1 59 ? 11.122 -49.739 -9.525 1.00 31.87 59 GLY A O 1
ATOM 478 N N . VAL A 1 60 ? 11.145 -50.726 -7.524 1.00 35.11 60 VAL A N 1
ATOM 479 C CA . VAL A 1 60 ? 12.518 -50.275 -7.249 1.00 37.08 60 VAL A CA 1
ATOM 480 C C . VAL A 1 60 ? 13.436 -50.750 -8.373 1.00 39.27 60 VAL A C 1
ATOM 481 O O . VAL A 1 60 ? 13.411 -51.926 -8.729 1.00 38.04 60 VAL A O 1
ATOM 485 N N . ASP A 1 61 ? 14.236 -49.828 -8.915 1.00 42.72 61 ASP A N 1
ATOM 486 C CA . ASP A 1 61 ? 15.024 -50.108 -10.118 1.00 47.77 61 ASP A CA 1
ATOM 487 C C . ASP A 1 61 ? 16.162 -51.104 -9.885 1.00 46.94 61 ASP A C 1
ATOM 488 O O . ASP A 1 61 ? 16.689 -51.219 -8.783 1.00 48.50 61 ASP A O 1
ATOM 493 N N . GLY A 1 62 ? 16.527 -51.822 -10.939 1.00 46.26 62 GLY A N 1
ATOM 494 C CA . GLY A 1 62 ? 17.671 -52.724 -10.902 1.00 47.49 62 GLY A CA 1
ATOM 495 C C . GLY A 1 62 ? 18.162 -53.026 -12.304 1.00 50.26 62 GLY A C 1
ATOM 496 O O . GLY A 1 62 ? 17.531 -52.642 -13.296 1.00 52.49 62 GLY A O 1
ATOM 497 N N . ALA A 1 63 ? 19.287 -53.723 -12.393 1.00 51.31 63 ALA A N 1
ATOM 498 C CA . ALA A 1 63 ? 19.897 -54.013 -13.685 1.00 53.40 63 ALA A CA 1
ATOM 499 C C . ALA A 1 63 ? 19.046 -54.974 -14.502 1.00 53.82 63 ALA A C 1
ATOM 500 O O . ALA A 1 63 ? 18.259 -54.542 -15.350 1.00 53.02 63 ALA A O 1
ATOM 502 N N . MET A 1 64 ? 19.197 -56.269 -14.214 1.00 53.64 64 MET A N 1
ATOM 503 C CA . MET A 1 64 ? 18.536 -57.348 -14.956 1.00 53.11 64 MET A CA 1
ATOM 504 C C . MET A 1 64 ? 17.007 -57.205 -14.969 1.00 47.81 64 MET A C 1
ATOM 505 O O . MET A 1 64 ? 16.360 -57.574 -15.934 1.00 44.92 64 MET A O 1
ATOM 510 N N . MET A 1 65 ? 16.452 -56.686 -13.877 1.00 44.68 65 MET A N 1
ATOM 511 C CA . MET A 1 65 ? 15.040 -56.339 -13.777 1.00 40.86 65 MET A CA 1
ATOM 512 C C . MET A 1 65 ? 14.769 -55.593 -12.481 1.00 38.30 65 MET A C 1
ATOM 513 O O . MET A 1 65 ? 15.543 -55.678 -11.520 1.00 35.36 65 MET A O 1
ATOM 518 N N . ASP A 1 66 ? 13.632 -54.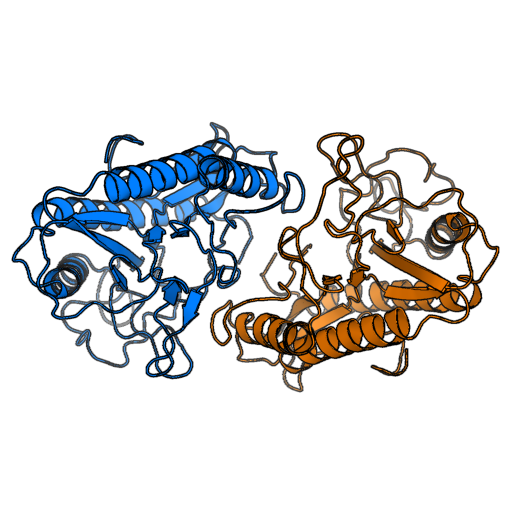908 -12.447 1.00 36.04 66 ASP A N 1
ATOM 519 C CA . ASP A 1 66 ? 13.217 -54.169 -11.264 1.00 34.28 66 ASP A CA 1
ATOM 520 C C . ASP A 1 66 ? 12.646 -55.156 -10.268 1.00 31.37 66 ASP A C 1
ATOM 521 O O . ASP A 1 66 ? 12.197 -56.220 -10.664 1.00 30.34 66 ASP A O 1
ATOM 526 N N . TYR A 1 67 ? 12.656 -54.821 -8.983 1.00 29.37 67 TYR A N 1
ATOM 527 C CA . TYR A 1 67 ? 12.147 -55.763 -8.018 1.00 29.36 67 TYR A CA 1
ATOM 528 C C . TYR A 1 67 ? 10.629 -55.789 -8.131 1.00 29.20 67 TYR A C 1
ATOM 529 O O . TYR A 1 67 ? 10.000 -54.728 -8.045 1.00 30.28 67 TYR A O 1
ATOM 538 N N . PRO A 1 68 ? 10.041 -56.993 -8.333 1.00 27.56 68 PRO A N 1
ATOM 539 C CA . PRO A 1 68 ? 8.642 -57.151 -8.651 1.00 27.28 68 PRO A CA 1
ATOM 540 C C . PRO A 1 68 ? 7.719 -57.544 -7.494 1.00 27.54 68 PRO A C 1
ATOM 541 O O . PRO A 1 68 ? 6.522 -57.764 -7.725 1.00 29.50 68 PRO A O 1
ATOM 545 N N . TYR A 1 69 ? 8.237 -57.619 -6.272 1.00 26.78 69 TYR A N 1
ATOM 546 C CA . TYR A 1 69 ? 7.461 -58.170 -5.151 1.00 26.18 69 TYR A CA 1
ATOM 547 C C . TYR A 1 69 ? 7.363 -57.275 -3.913 1.00 26.36 69 TYR A C 1
ATOM 548 O O . TYR A 1 69 ? 8.199 -56.409 -3.672 1.00 26.77 69 TYR A O 1
ATOM 557 N N . ALA A 1 70 ? 6.312 -57.492 -3.135 1.00 26.81 70 ALA A N 1
ATOM 558 C CA . ALA A 1 70 ? 6.129 -56.799 -1.861 1.00 27.15 70 ALA A CA 1
ATOM 559 C C . ALA A 1 70 ? 7.206 -57.166 -0.866 1.00 26.80 70 ALA A C 1
ATOM 560 O O . ALA A 1 70 ? 7.645 -56.318 -0.096 1.00 27.46 70 ALA A O 1
ATOM 562 N N . THR A 1 71 ? 7.620 -58.431 -0.897 1.00 26.58 71 THR A N 1
ATOM 563 C CA . THR A 1 71 ? 8.608 -58.952 0.026 1.00 26.55 71 THR A CA 1
ATOM 564 C C . THR A 1 71 ? 9.874 -59.492 -0.625 1.00 29.06 71 THR A C 1
ATOM 565 O O . THR A 1 71 ? 10.014 -59.552 -1.844 1.00 29.27 71 THR A O 1
ATOM 569 N N . CYS A 1 72 ? 10.808 -59.835 0.248 1.00 31.68 72 CYS A N 1
ATOM 570 C CA . CYS A 1 72 ? 11.918 -60.685 -0.053 1.00 32.13 72 CYS A CA 1
ATOM 571 C C . CYS A 1 72 ? 11.673 -61.855 0.861 1.00 32.46 72 CYS A C 1
ATOM 572 O O . CYS A 1 72 ? 11.383 -61.681 2.036 1.00 31.31 72 CYS A O 1
ATOM 575 N N . CYS A 1 73 ? 11.684 -63.050 0.304 1.00 35.37 73 CYS A N 1
ATOM 576 C CA . CYS A 1 73 ? 11.588 -64.254 1.109 1.00 37.29 73 CYS A CA 1
ATOM 577 C C . CYS A 1 73 ? 12.868 -64.987 0.930 1.00 39.01 73 CYS A C 1
ATOM 578 O O . CYS A 1 73 ? 12.999 -65.835 0.045 1.00 38.91 73 CYS A O 1
ATOM 581 N N . SER A 1 74 ? 13.829 -64.604 1.752 1.00 41.00 74 SER A N 1
ATOM 582 C CA . SER A 1 74 ? 15.108 -65.268 1.805 1.00 42.40 74 SER A CA 1
ATOM 583 C C . SER A 1 74 ? 14.919 -66.529 2.641 1.00 40.02 74 SER A C 1
ATOM 584 O O . SER A 1 74 ? 14.121 -66.531 3.570 1.00 39.19 74 SER A O 1
ATOM 587 N N . LEU A 1 75 ? 15.677 -67.567 2.297 1.00 37.64 75 LEU A N 1
ATOM 588 C CA . LEU A 1 75 ? 15.439 -68.927 2.717 1.00 36.19 75 LEU A CA 1
ATOM 589 C C . LEU A 1 75 ? 16.773 -69.645 2.974 1.00 35.76 75 LEU A C 1
ATOM 590 O O . LEU A 1 75 ? 17.528 -69.901 2.044 1.00 36.32 75 LEU A O 1
ATOM 595 N N . ASN A 1 76 ? 17.068 -69.949 4.236 1.00 35.51 76 ASN A N 1
ATOM 596 C CA . ASN A 1 76 ? 18.231 -70.783 4.623 1.00 34.48 76 ASN A CA 1
ATOM 597 C C . ASN A 1 76 ? 19.599 -70.216 4.211 1.00 34.51 76 ASN A C 1
ATOM 598 O O . ASN A 1 76 ? 20.181 -69.390 4.919 1.00 37.64 76 ASN A O 1
ATOM 603 N N . ASP A 1 77 ? 20.104 -70.660 3.066 1.00 33.64 77 ASP A N 1
ATOM 604 C CA . ASP A 1 77 ? 21.425 -70.267 2.571 1.00 33.39 77 ASP A CA 1
ATOM 605 C C . ASP A 1 77 ? 21.325 -69.051 1.666 1.00 31.83 77 ASP A C 1
ATOM 606 O O . ASP A 1 77 ? 22.329 -68.519 1.176 1.00 30.74 77 ASP A O 1
ATOM 611 N N . GLU A 1 78 ? 20.100 -68.641 1.398 1.00 30.65 78 GLU A N 1
ATOM 612 C CA . GLU A 1 78 ? 19.889 -67.364 0.767 1.00 30.59 78 GLU A CA 1
ATOM 613 C C . GLU A 1 78 ? 19.938 -66.323 1.852 1.00 30.16 78 GLU A C 1
ATOM 614 O O . GLU A 1 78 ? 19.298 -66.481 2.886 1.00 29.95 78 GLU A O 1
ATOM 620 N N . VAL A 1 79 ? 20.672 -65.249 1.598 1.00 29.72 79 VAL A N 1
ATOM 621 C CA . VAL A 1 79 ? 20.957 -64.267 2.635 1.00 29.77 79 VAL A CA 1
ATOM 622 C C . VAL A 1 79 ? 20.118 -62.987 2.455 1.00 29.85 79 VAL A C 1
ATOM 623 O O . VAL A 1 79 ? 19.707 -62.370 3.456 1.00 30.96 79 VAL A O 1
ATOM 627 N N . ALA A 1 80 ? 19.834 -62.582 1.220 1.00 27.96 80 ALA A N 1
ATOM 628 C CA . ALA A 1 80 ? 19.059 -61.370 1.054 1.00 27.05 80 ALA A CA 1
ATOM 629 C C . ALA A 1 80 ? 18.473 -61.226 -0.321 1.00 26.30 80 ALA A C 1
ATOM 630 O O . ALA A 1 80 ? 19.023 -61.758 -1.277 1.00 25.55 80 ALA A O 1
ATOM 632 N N . HIS A 1 81 ? 17.367 -60.489 -0.404 1.00 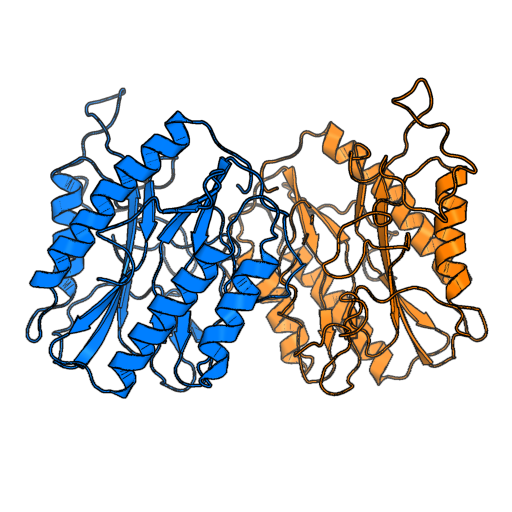26.22 81 HIS A N 1
ATOM 633 C CA . HIS A 1 81 ? 16.724 -60.169 -1.675 1.00 28.34 81 HIS A CA 1
ATOM 634 C C . HIS A 1 81 ? 16.422 -61.362 -2.583 1.00 29.09 81 HIS A C 1
ATOM 635 O O . HIS A 1 81 ? 16.742 -61.326 -3.777 1.00 30.48 81 HIS A O 1
ATOM 642 N N . ALA A 1 82 ? 15.810 -62.409 -2.050 1.00 28.67 82 ALA A N 1
ATOM 643 C CA . ALA A 1 82 ? 15.271 -63.450 -2.904 1.00 28.92 82 ALA A CA 1
ATOM 644 C C . ALA A 1 82 ? 13.757 -63.323 -2.937 1.00 29.57 82 ALA A C 1
ATOM 645 O O . ALA A 1 82 ? 13.132 -62.928 -1.940 1.00 31.08 82 ALA A O 1
ATOM 647 N N . PHE A 1 83 ? 13.164 -63.678 -4.076 1.00 29.25 83 PHE A N 1
ATOM 648 C CA . PHE A 1 83 ? 11.728 -63.496 -4.294 1.00 28.03 83 PHE A CA 1
ATOM 649 C C . PHE A 1 83 ? 10.874 -64.435 -3.492 1.00 26.92 83 PHE A C 1
ATOM 650 O O . PHE A 1 83 ? 11.274 -65.553 -3.217 1.00 26.42 83 PHE A O 1
ATOM 658 N N . PRO A 1 84 ? 9.675 -63.984 -3.126 1.00 26.64 84 PRO A N 1
ATOM 659 C CA . PRO A 1 84 ? 8.677 -64.953 -2.719 1.00 27.09 84 PRO A CA 1
ATOM 660 C C . PRO A 1 84 ? 8.372 -65.856 -3.900 1.00 27.03 84 PRO A C 1
ATOM 661 O O . PRO A 1 84 ? 8.452 -65.404 -5.038 1.00 28.00 84 PRO A O 1
ATOM 665 N N . ARG A 1 85 ? 8.068 -67.121 -3.651 1.00 26.95 85 ARG A N 1
ATOM 666 C CA . ARG A 1 85 ? 7.627 -67.991 -4.731 1.00 27.80 85 ARG A CA 1
ATOM 667 C C . ARG A 1 85 ? 7.007 -69.215 -4.163 1.00 26.59 85 ARG A C 1
ATOM 668 O O . ARG A 1 85 ? 6.951 -69.368 -2.969 1.00 26.23 85 ARG A O 1
ATOM 676 N N . HIS A 1 86 ? 6.541 -70.088 -5.031 1.00 27.19 86 HIS A N 1
ATOM 677 C CA . HIS A 1 86 ? 5.924 -71.302 -4.585 1.00 28.45 86 HIS A CA 1
ATOM 678 C C . HIS A 1 86 ? 6.986 -72.271 -4.150 1.00 31.18 86 HIS A C 1
ATOM 679 O O . HIS A 1 86 ? 7.656 -72.923 -4.953 1.00 30.36 86 HIS A O 1
ATOM 686 N N . TYR A 1 87 ? 7.169 -72.286 -2.845 1.00 35.26 87 TYR A N 1
ATOM 687 C CA . TYR A 1 87 ? 7.984 -73.269 -2.172 1.00 38.35 87 TYR A CA 1
ATOM 688 C C . TYR A 1 87 ? 7.170 -73.724 -0.989 1.00 38.22 87 TYR A C 1
ATOM 689 O O . TYR A 1 87 ? 6.640 -72.892 -0.225 1.00 37.35 87 TYR A O 1
ATOM 698 N N . ILE A 1 88 ? 7.061 -75.042 -0.847 1.00 37.31 88 ILE A N 1
ATOM 699 C CA . ILE A 1 88 ? 6.335 -75.594 0.272 1.00 35.26 88 ILE A CA 1
ATOM 700 C C . ILE A 1 88 ? 7.286 -75.954 1.408 1.00 33.59 88 ILE A C 1
ATOM 701 O O . ILE A 1 88 ? 8.187 -76.808 1.292 1.00 31.13 88 ILE A O 1
ATOM 706 N N . LEU A 1 89 ? 7.034 -75.245 2.503 1.00 32.45 89 LEU A N 1
ATOM 707 C CA . LEU A 1 89 ? 7.963 -75.070 3.580 1.00 33.05 89 LEU A CA 1
ATOM 708 C C . LEU A 1 89 ? 8.200 -76.374 4.323 1.00 34.85 89 LEU A C 1
ATOM 709 O O . LEU A 1 89 ? 7.272 -76.938 4.882 1.00 36.93 89 LEU A O 1
ATOM 714 N N . LYS A 1 90 ? 9.439 -76.859 4.312 1.00 35.86 90 LYS A N 1
ATOM 715 C CA . LYS A 1 90 ? 9.797 -78.044 5.067 1.00 35.92 90 LYS A CA 1
ATOM 716 C C . LYS A 1 90 ? 9.988 -77.605 6.492 1.00 36.93 90 LYS A C 1
ATOM 717 O O . LYS A 1 90 ? 10.487 -76.520 6.736 1.00 36.18 90 LYS A O 1
ATOM 723 N N . ASP A 1 91 ? 9.587 -78.447 7.436 1.00 40.72 91 ASP A N 1
ATOM 724 C CA . ASP A 1 91 ? 9.906 -78.246 8.848 1.00 42.33 91 ASP A CA 1
ATOM 725 C C . ASP A 1 91 ? 11.416 -78.145 9.033 1.00 41.28 91 ASP A C 1
ATOM 726 O O . ASP A 1 91 ? 12.143 -79.049 8.603 1.00 41.07 91 ASP A O 1
ATOM 731 N N . GLY A 1 92 ? 11.872 -77.061 9.676 1.00 39.39 92 GLY A N 1
ATOM 732 C CA . GLY A 1 92 ? 13.307 -76.797 9.894 1.00 37.28 92 GLY A CA 1
ATOM 733 C C . GLY A 1 92 ? 13.932 -75.783 8.933 1.00 36.66 92 GLY A C 1
ATOM 734 O O . GLY A 1 92 ? 15.117 -75.435 9.068 1.00 35.11 92 GLY A O 1
ATOM 735 N N . ASP A 1 93 ? 13.151 -75.316 7.952 1.00 35.01 93 ASP A N 1
ATOM 736 C CA . ASP A 1 93 ? 13.599 -74.259 7.048 1.00 32.49 93 ASP A CA 1
ATOM 737 C C . ASP A 1 93 ? 13.650 -72.962 7.831 1.00 31.56 93 ASP A C 1
ATOM 738 O O . ASP A 1 93 ? 12.782 -72.704 8.675 1.00 30.23 93 ASP A O 1
ATOM 743 N N . LEU A 1 94 ? 14.684 -72.164 7.552 1.00 31.23 94 LEU A N 1
ATOM 744 C CA . LEU A 1 94 ? 14.865 -70.812 8.132 1.00 29.65 94 LEU A CA 1
ATOM 745 C C . LEU A 1 94 ? 14.556 -69.766 7.079 1.00 28.07 94 LEU A C 1
ATOM 746 O O . LEU A 1 94 ? 15.218 -69.714 6.038 1.00 27.71 94 LEU A O 1
ATOM 751 N N . LEU A 1 95 ? 13.568 -68.927 7.369 1.00 25.63 95 LEU A N 1
ATOM 752 C CA . LEU A 1 95 ? 12.950 -68.077 6.369 1.00 23.86 95 LEU A CA 1
ATOM 753 C C . LEU A 1 95 ? 13.032 -66.660 6.852 1.00 23.68 95 LEU A C 1
ATOM 754 O O . LEU A 1 95 ? 12.584 -66.365 7.941 1.00 23.92 95 LEU A O 1
ATOM 759 N N . LYS A 1 96 ? 13.584 -65.768 6.048 1.00 24.76 96 LYS A N 1
ATOM 760 C CA . LYS A 1 96 ? 13.748 -64.384 6.477 1.00 26.27 96 LYS A CA 1
ATOM 761 C C . LYS A 1 96 ? 12.926 -63.485 5.584 1.00 25.42 96 LYS A C 1
ATOM 762 O O . LYS A 1 96 ? 13.117 -63.515 4.369 1.00 27.14 96 LYS A O 1
ATOM 768 N N . VAL A 1 97 ? 12.016 -62.714 6.182 1.00 22.97 97 VAL A N 1
ATOM 769 C CA . VAL A 1 97 ? 11.008 -61.994 5.446 1.00 22.66 97 VAL A CA 1
ATOM 770 C C . VAL A 1 97 ? 11.249 -60.511 5.562 1.00 24.05 97 VAL A C 1
ATOM 771 O O . VAL A 1 97 ? 11.084 -59.960 6.647 1.00 24.86 97 VAL A O 1
ATOM 775 N N . ASP A 1 98 ? 11.586 -59.856 4.452 1.00 25.83 98 ASP A N 1
ATOM 776 C CA . ASP A 1 98 ? 11.903 -58.424 4.454 1.00 28.48 98 ASP A CA 1
ATOM 777 C C . ASP A 1 98 ? 10.869 -57.633 3.697 1.00 27.34 98 ASP A C 1
ATOM 778 O O . ASP A 1 98 ? 10.418 -58.090 2.671 1.00 26.95 98 ASP A O 1
ATOM 783 N N . MET A 1 99 ? 10.514 -56.441 4.169 1.00 27.52 99 MET A N 1
ATOM 784 C CA . MET A 1 99 ? 9.449 -55.668 3.517 1.00 29.40 99 MET A CA 1
ATOM 785 C C . MET A 1 99 ? 9.616 -54.200 3.673 1.00 28.94 99 MET A C 1
ATOM 786 O O . MET A 1 99 ? 10.092 -53.776 4.706 1.00 29.74 99 MET A O 1
ATOM 791 N N . VAL A 1 100 ? 9.156 -53.426 2.689 1.00 29.18 100 VAL A N 1
ATOM 792 C CA . VAL A 1 100 ? 9.020 -51.968 2.852 1.00 29.52 100 VAL A CA 1
ATOM 793 C C . VAL A 1 100 ? 7.657 -51.506 2.387 1.00 29.22 100 VAL A C 1
ATOM 794 O O . VAL A 1 100 ? 7.250 -51.789 1.242 1.00 28.81 100 VAL A O 1
ATOM 798 N N . LEU A 1 101 ? 7.005 -50.759 3.289 1.00 28.92 101 LEU A N 1
ATOM 799 C CA . LEU A 1 101 ? 5.620 -50.298 3.169 1.00 28.43 101 LEU A CA 1
ATOM 800 C C . LEU A 1 101 ? 5.477 -48.825 3.564 1.00 29.72 101 LEU A C 1
ATOM 801 O O . LEU A 1 101 ? 5.976 -48.409 4.586 1.00 29.92 101 LEU A O 1
ATOM 806 N N . GLY A 1 102 ? 4.782 -48.030 2.768 1.00 32.53 102 GLY A N 1
ATOM 807 C CA . GLY A 1 102 ? 4.630 -46.611 3.087 1.00 34.93 102 GLY A CA 1
ATOM 808 C C . GLY A 1 102 ? 3.200 -46.143 3.292 1.00 36.84 102 GLY A C 1
ATOM 809 O O . GLY A 1 102 ? 2.282 -46.569 2.575 1.00 34.44 102 GLY A O 1
ATOM 810 N N . GLY A 1 103 ? 3.024 -45.254 4.268 1.00 39.90 103 GLY A N 1
ATOM 811 C CA . GLY A 1 103 ? 1.712 -44.702 4.587 1.00 42.78 103 GLY A CA 1
ATOM 812 C C . GLY A 1 103 ? 1.481 -44.459 6.071 1.00 44.89 103 GLY A C 1
ATOM 813 O O . GLY A 1 103 ? 2.433 -44.273 6.834 1.00 44.57 103 GLY A O 1
ATOM 814 N N . PRO A 1 104 ? 0.210 -44.477 6.502 1.00 48.39 104 PRO A N 1
ATOM 815 C CA . PRO A 1 104 ? -0.978 -44.831 5.734 1.00 50.24 104 PRO A CA 1
ATOM 816 C C . PRO A 1 104 ? -1.394 -43.674 4.837 1.00 52.14 104 PRO A C 1
ATOM 817 O O . PRO A 1 104 ? -0.921 -42.546 5.022 1.00 52.67 104 PRO A O 1
ATOM 821 N N . ILE A 1 105 ? -2.271 -43.946 3.878 1.00 52.95 105 ILE A N 1
ATOM 822 C CA . ILE A 1 105 ? -2.562 -42.969 2.839 1.00 56.07 105 ILE A CA 1
ATOM 823 C C . ILE A 1 105 ? -4.060 -42.844 2.591 1.00 59.95 105 ILE A C 1
ATOM 824 O O . ILE A 1 105 ? -4.719 -43.826 2.260 1.00 58.95 105 ILE A O 1
ATOM 829 N N . ALA A 1 106 ? -4.586 -41.626 2.717 1.00 64.13 106 ALA A N 1
ATOM 830 C CA . ALA A 1 106 ? -5.993 -41.363 2.396 1.00 66.16 106 ALA A CA 1
ATOM 831 C C . ALA A 1 106 ? -6.220 -41.445 0.869 1.00 63.17 106 ALA A C 1
ATOM 832 O O . ALA A 1 106 ? -5.300 -41.767 0.124 1.00 57.26 106 ALA A O 1
ATOM 834 N N . LYS A 1 107 ? -7.427 -41.130 0.409 1.00 62.90 107 LYS A N 1
ATOM 835 C CA . LYS A 1 107 ? -7.901 -41.596 -0.890 1.00 63.20 107 LYS A CA 1
ATOM 836 C C . LYS A 1 107 ? -8.249 -40.456 -1.858 1.00 68.95 107 LYS A C 1
ATOM 837 O O . LYS A 1 107 ? -8.210 -39.287 -1.464 1.00 66.23 107 LYS A O 1
ATOM 843 N N . SER A 1 108 ? -8.546 -40.832 -3.117 1.00 77.92 108 SER A N 1
ATOM 844 C CA . SER A 1 108 ? -9.180 -39.981 -4.185 1.00 91.25 108 SER A CA 1
ATOM 845 C C . SER A 1 108 ? -8.253 -39.558 -5.370 1.00 99.93 108 SER A C 1
ATOM 846 O O . SER A 1 108 ? -7.148 -40.086 -5.503 1.00 101.68 108 SER A O 1
ATOM 849 N N . ASP A 1 109 ? -8.721 -38.623 -6.219 1.00 110.05 109 ASP A N 1
ATOM 850 C CA . ASP A 1 109 ? -8.052 -38.243 -7.507 1.00 116.37 109 ASP A CA 1
ATOM 851 C C . ASP A 1 109 ? -6.712 -37.469 -7.383 1.00 130.64 109 ASP A C 1
ATOM 852 O O . ASP A 1 109 ? -5.647 -38.071 -7.545 1.00 143.69 109 ASP A O 1
ATOM 857 N N . LEU A 1 110 ? -6.759 -36.152 -7.130 1.00 135.14 110 LEU A N 1
ATOM 858 C CA . LEU A 1 110 ? -5.536 -35.309 -7.044 1.00 127.73 110 LEU A CA 1
ATOM 859 C C . LEU A 1 110 ? -5.108 -34.987 -5.583 1.00 124.39 110 LEU A C 1
ATOM 860 O O . LEU A 1 110 ? -4.158 -34.224 -5.363 1.00 109.09 110 LEU A O 1
ATOM 865 N N . ASN A 1 111 ? -5.808 -35.579 -4.605 1.00 125.96 111 ASN A N 1
ATOM 866 C CA . ASN A 1 111 ? -5.478 -35.452 -3.171 1.00 124.66 111 ASN A CA 1
ATOM 867 C C . ASN A 1 111 ? -5.476 -36.823 -2.460 1.00 119.54 111 ASN A C 1
ATOM 868 O O . ASN A 1 111 ? -6.543 -37.335 -2.103 1.00 119.02 111 ASN A O 1
ATOM 873 N N . VAL A 1 112 ? -4.272 -37.376 -2.251 1.00 105.57 112 VAL A N 1
ATOM 874 C CA . VAL A 1 112 ? -4.017 -38.720 -1.661 1.00 91.32 112 VAL A CA 1
ATOM 875 C C . VAL A 1 112 ? -4.746 -39.879 -2.385 1.00 77.99 112 VAL A C 1
ATOM 876 O O . VAL A 1 112 ? -5.872 -39.718 -2.828 1.00 74.99 112 VAL A O 1
ATOM 880 N N . SER A 1 113 ? -4.079 -41.035 -2.495 1.00 69.25 113 SER A N 1
ATOM 881 C CA . SER A 1 113 ? -4.432 -42.126 -3.461 1.00 62.26 113 SER A CA 1
ATOM 882 C C . SER A 1 113 ? -5.174 -43.367 -2.900 1.00 57.96 113 SER A C 1
ATOM 883 O O . SER A 1 113 ? -5.073 -43.691 -1.720 1.00 54.34 113 SER A O 1
ATOM 886 N N . LYS A 1 114 ? -5.907 -44.050 -3.781 1.00 55.82 114 LYS A N 1
ATOM 887 C CA . LYS A 1 114 ? -6.647 -45.276 -3.446 1.00 56.13 114 LYS A CA 1
ATOM 888 C C . LYS A 1 114 ? -5.886 -46.459 -3.999 1.00 56.44 114 LYS A C 1
ATOM 889 O O . LYS A 1 114 ? -5.201 -46.342 -5.010 1.00 53.49 114 LYS A O 1
ATOM 895 N N . LEU A 1 115 ? -6.033 -47.608 -3.356 1.00 58.85 115 LEU A N 1
ATOM 896 C CA . LEU A 1 115 ? -5.067 -48.671 -3.529 1.00 60.70 115 LEU A CA 1
ATOM 897 C C . LEU A 1 115 ? -5.611 -50.102 -3.613 1.00 62.44 115 LEU A C 1
ATOM 898 O O . LEU A 1 115 ? -4.827 -51.034 -3.577 1.00 57.40 115 LEU A O 1
ATOM 903 N N . ASN A 1 116 ? -6.919 -50.307 -3.741 1.00 68.48 116 ASN A N 1
ATOM 904 C CA . ASN A 1 116 ? -7.426 -51.681 -3.732 1.00 76.56 116 ASN A CA 1
ATOM 905 C C . ASN A 1 116 ? -6.758 -52.459 -4.849 1.00 81.83 116 ASN A C 1
ATOM 906 O O . ASN A 1 116 ? -5.995 -53.385 -4.573 1.00 85.69 116 ASN A O 1
ATOM 911 N N . PHE A 1 117 ?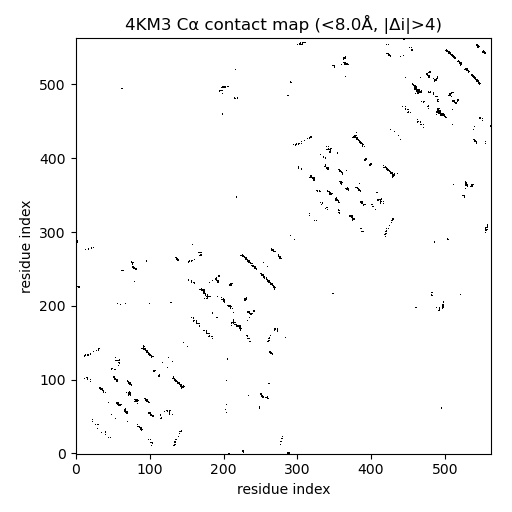 -7.038 -52.080 -6.098 1.00 82.43 117 PHE A N 1
ATOM 912 C CA . PHE A 1 117 ? -6.426 -52.726 -7.273 1.00 84.36 117 PHE A CA 1
ATOM 913 C C . PHE A 1 117 ? -5.557 -51.697 -8.006 1.00 73.21 117 PHE A C 1
ATOM 914 O O . PHE A 1 117 ? -6.048 -50.648 -8.440 1.00 72.56 117 PHE A O 1
ATOM 922 N N . ASN A 1 118 ? -4.260 -51.977 -8.081 1.00 58.15 118 ASN A N 1
ATOM 923 C CA . ASN A 1 118 ? -3.389 -51.286 -9.004 1.00 57.44 118 ASN A CA 1
ATOM 924 C C . ASN A 1 118 ? -2.903 -52.296 -10.050 1.00 59.92 118 ASN A C 1
ATOM 925 O O . ASN A 1 118 ? -2.145 -51.970 -10.995 1.00 57.80 118 ASN A O 1
ATOM 930 N N . ASN A 1 119 ? -3.466 -53.496 -9.920 1.00 57.44 119 ASN A N 1
ATOM 931 C CA . ASN A 1 119 ? -2.782 -54.740 -10.177 1.00 52.08 119 ASN A CA 1
ATOM 932 C C . ASN A 1 119 ? -1.363 -54.654 -9.657 1.00 49.69 119 ASN A C 1
ATOM 933 O O . ASN A 1 119 ? -0.492 -54.013 -10.262 1.00 51.40 119 ASN A O 1
ATOM 938 N N . VAL A 1 120 ? -1.148 -55.315 -8.527 1.00 43.83 120 VAL A N 1
ATOM 939 C CA . VAL A 1 120 ? 0.151 -55.373 -7.866 1.00 40.68 120 VAL A CA 1
ATOM 940 C C . VAL A 1 120 ? 1.182 -56.209 -8.727 1.00 39.90 120 VAL A C 1
ATOM 941 O O . VAL A 1 120 ? 2.279 -56.518 -8.268 1.00 38.21 120 VAL A O 1
ATOM 945 N N . GLU A 1 121 ? 0.852 -56.477 -10.007 1.00 41.14 121 GLU A N 1
ATOM 946 C CA . GLU A 1 121 ? 1.732 -57.193 -10.983 1.00 41.36 121 GLU A CA 1
ATOM 947 C C . GLU A 1 121 ? 2.287 -56.333 -12.130 1.00 40.91 121 GLU A C 1
ATOM 948 O O . GLU A 1 121 ? 2.723 -56.864 -13.148 1.00 38.63 121 GLU A O 1
ATOM 954 N N . GLN A 1 122 ? 2.301 -55.025 -11.945 1.00 42.45 122 GLN A N 1
ATOM 955 C CA . GLN A 1 122 ? 2.393 -54.082 -13.030 1.00 45.66 122 GLN A CA 1
ATOM 956 C C . GLN A 1 122 ? 3.731 -53.299 -12.949 1.00 47.33 122 GLN A C 1
ATOM 957 O O . GLN A 1 122 ? 4.723 -53.757 -12.356 1.00 41.47 122 GLN A O 1
ATOM 963 N N . MET A 1 123 ? 3.734 -52.135 -13.593 1.00 53.40 123 MET A N 1
ATOM 964 C CA . MET A 1 123 ? 4.816 -51.150 -13.615 1.00 54.79 123 MET A CA 1
ATOM 965 C C . MET A 1 123 ? 4.236 -49.989 -12.810 1.00 54.09 123 MET A C 1
ATOM 966 O O . MET A 1 123 ? 3.838 -48.951 -13.362 1.00 51.85 123 MET A O 1
ATOM 971 N N . LYS A 1 124 ? 4.138 -50.222 -11.498 1.00 49.44 124 LYS A N 1
ATOM 972 C CA . LYS A 1 124 ? 3.391 -49.368 -10.587 1.00 43.63 124 LYS A CA 1
ATOM 973 C C . LYS A 1 124 ? 4.355 -48.487 -9.817 1.00 41.11 124 LYS A C 1
ATOM 974 O O . LYS A 1 124 ? 4.690 -48.776 -8.678 1.00 37.58 124 LYS A O 1
ATOM 980 N N . LYS A 1 125 ? 4.822 -47.416 -10.445 1.00 40.26 125 LYS A N 1
ATOM 981 C CA . LYS A 1 125 ? 5.685 -46.482 -9.749 1.00 38.26 125 LYS A CA 1
ATOM 982 C C . LYS A 1 125 ? 4.988 -45.186 -9.419 1.00 39.58 125 LYS A C 1
ATOM 983 O O . LYS A 1 125 ? 5.215 -44.153 -10.036 1.00 37.35 125 LYS A O 1
ATOM 989 N N . TYR A 1 126 ? 4.076 -45.315 -8.464 1.00 42.42 126 TYR A N 1
ATOM 990 C CA . TYR A 1 126 ? 3.830 -44.305 -7.456 1.00 44.71 126 TYR A CA 1
ATOM 991 C C . TYR A 1 126 ? 4.859 -44.544 -6.371 1.00 45.23 126 TYR A C 1
ATOM 992 O O . TYR A 1 126 ? 5.235 -43.629 -5.628 1.00 43.77 126 TYR A O 1
ATOM 1001 N N . THR A 1 127 ? 5.287 -45.807 -6.301 1.00 45.57 127 THR A N 1
ATOM 1002 C CA . THR A 1 127 ? 6.159 -46.340 -5.270 1.00 45.61 127 THR A CA 1
ATOM 1003 C C . THR A 1 127 ? 7.439 -45.539 -5.132 1.00 47.62 127 THR A C 1
ATOM 1004 O O . THR A 1 127 ? 7.930 -45.343 -4.020 1.00 48.61 127 THR A O 1
ATOM 1008 N N . GLN A 1 128 ? 7.971 -45.077 -6.261 1.00 50.05 128 GLN A N 1
ATOM 1009 C CA . GLN A 1 128 ? 9.206 -44.285 -6.272 1.00 52.02 128 GLN A CA 1
ATOM 1010 C C . GLN A 1 128 ? 8.885 -42.768 -6.232 1.00 54.57 128 GLN A C 1
ATOM 1011 O O . GLN A 1 128 ? 9.024 -42.024 -7.215 1.00 51.39 128 GLN A O 1
ATOM 1017 N N . SER A 1 129 ? 8.443 -42.347 -5.051 1.00 56.45 129 SER A N 1
ATOM 1018 C CA . SER A 1 129 ? 8.010 -40.987 -4.756 1.00 55.62 129 SER A CA 1
ATOM 1019 C C . SER A 1 129 ? 7.676 -41.020 -3.261 1.00 62.37 129 SER A C 1
ATOM 1020 O O . SER A 1 129 ? 6.865 -41.850 -2.835 1.00 59.12 129 SER A O 1
ATOM 1023 N N . TYR A 1 130 ? 8.299 -40.146 -2.464 1.00 70.05 130 TYR A N 1
ATOM 1024 C CA . TYR A 1 130 ? 8.224 -40.266 -0.997 1.00 72.18 130 TYR A CA 1
ATOM 1025 C C . TYR A 1 130 ? 6.764 -40.416 -0.567 1.00 70.47 130 TYR A C 1
ATOM 1026 O O . TYR A 1 130 ? 6.022 -39.435 -0.421 1.00 68.40 130 TYR A O 1
ATOM 1035 N N . SER A 1 131 ? 6.384 -41.688 -0.401 1.00 67.73 131 SER A N 1
ATOM 1036 C CA . SER A 1 131 ? 5.010 -42.135 -0.136 1.00 62.76 131 SER A CA 1
ATOM 1037 C C . SER A 1 131 ? 4.654 -42.049 1.358 1.00 60.07 131 SER A C 1
ATOM 1038 O O . SER A 1 131 ? 4.299 -43.044 2.023 1.00 50.34 131 SER A O 1
ATOM 1041 N N . GLY A 1 132 ? 4.732 -40.810 1.846 1.00 59.71 132 GLY A N 1
ATOM 1042 C CA . GLY A 1 132 ? 4.629 -40.506 3.255 1.00 58.36 132 GLY A CA 1
ATOM 1043 C C . GLY A 1 132 ? 5.901 -40.940 3.949 1.00 51.65 132 GLY A C 1
ATOM 1044 O O . GLY A 1 132 ? 7.003 -40.694 3.456 1.00 47.92 132 GLY A O 1
ATOM 1045 N N . GLY A 1 133 ? 5.717 -41.556 5.113 1.00 46.05 133 GLY A N 1
ATOM 1046 C CA . GLY A 1 133 ? 6.760 -42.271 5.814 1.00 42.21 133 GLY A CA 1
ATOM 1047 C C . GLY A 1 133 ? 6.504 -43.753 5.647 1.00 38.92 133 GLY A C 1
ATOM 1048 O O . GLY A 1 133 ? 5.535 -44.161 4.998 1.00 34.43 133 GLY A O 1
ATOM 1049 N N . LEU A 1 134 ? 7.377 -44.553 6.250 1.00 39.36 134 LEU A N 1
ATOM 1050 C CA . LEU A 1 134 ? 7.473 -45.976 5.930 1.00 40.63 134 LEU A CA 1
ATOM 1051 C C . LEU A 1 134 ? 8.273 -46.750 6.963 1.00 39.77 134 LEU A C 1
ATOM 1052 O O . LEU A 1 134 ? 8.636 -46.221 8.015 1.00 39.41 134 LEU A O 1
ATOM 1057 N N . ALA A 1 135 ? 8.555 -48.007 6.644 1.00 39.91 135 ALA A N 1
ATOM 1058 C CA . ALA A 1 135 ? 9.483 -48.796 7.430 1.00 41.89 135 ALA A CA 1
ATOM 1059 C C . ALA A 1 135 ? 10.028 -50.015 6.666 1.00 41.26 135 ALA A C 1
ATOM 1060 O O . ALA A 1 135 ? 9.258 -50.797 6.104 1.00 41.52 135 ALA A O 1
ATOM 1062 N N . ASP A 1 136 ? 11.354 -50.154 6.629 1.00 40.05 136 ASP A N 1
ATOM 1063 C CA . ASP A 1 136 ? 11.983 -51.420 6.256 1.00 40.46 136 ASP A CA 1
ATOM 1064 C C . ASP A 1 136 ? 12.160 -52.186 7.562 1.00 38.62 136 ASP A C 1
ATOM 1065 O O . ASP A 1 136 ? 12.603 -51.603 8.550 1.00 38.21 136 ASP A O 1
ATOM 1070 N N . SER A 1 137 ? 11.778 -53.465 7.584 1.00 36.60 137 SER A N 1
ATOM 1071 C CA . SER A 1 137 ? 12.277 -54.379 8.611 1.00 35.16 137 SER A CA 1
ATOM 1072 C C . SER A 1 137 ? 12.118 -55.811 8.241 1.00 34.15 137 SER A C 1
ATOM 1073 O O . SER A 1 137 ? 11.009 -56.325 8.288 1.00 35.80 137 SER A O 1
ATOM 1076 N N . CYS A 1 138 ? 13.229 -56.455 7.909 1.00 32.80 138 CYS A N 1
ATOM 1077 C CA . CYS A 1 138 ? 13.281 -57.903 7.826 1.00 32.12 138 CYS A CA 1
ATOM 1078 C C . CYS A 1 138 ? 13.081 -58.536 9.196 1.00 31.17 138 CYS A C 1
ATOM 1079 O O . CYS A 1 138 ? 13.485 -57.978 10.201 1.00 30.10 138 CYS A O 1
ATOM 1082 N N . TRP A 1 139 ? 12.429 -59.692 9.227 1.00 31.64 139 TRP A N 1
ATOM 1083 C CA . TRP A 1 139 ? 12.465 -60.559 10.400 1.00 33.64 139 TRP A CA 1
ATOM 1084 C C . TRP A 1 139 ? 12.640 -62.045 10.036 1.00 34.75 139 TRP A C 1
ATOM 1085 O O . TRP A 1 139 ? 12.214 -62.501 8.967 1.00 34.60 139 TRP A O 1
ATOM 1096 N N . ALA A 1 140 ? 13.260 -62.795 10.947 1.00 35.54 140 ALA A N 1
ATOM 1097 C CA . ALA A 1 140 ? 13.551 -64.211 10.716 1.00 35.19 140 ALA A CA 1
ATOM 1098 C C . ALA A 1 140 ? 12.533 -65.143 11.415 1.00 34.57 140 ALA A C 1
ATOM 1099 O O . ALA A 1 140 ? 12.010 -64.822 12.502 1.00 33.60 140 ALA A O 1
ATOM 1101 N N . TYR A 1 141 ? 12.257 -66.278 10.752 1.00 32.92 141 TYR A N 1
ATOM 1102 C CA . TYR A 1 141 ? 11.267 -67.266 11.180 1.00 31.73 141 TYR A CA 1
ATOM 1103 C C . TYR A 1 141 ? 11.789 -68.663 10.992 1.00 31.68 141 TYR A C 1
ATOM 1104 O O . TYR A 1 141 ? 12.398 -68.970 9.947 1.00 29.20 141 TYR A O 1
ATOM 1113 N N . ALA A 1 142 ? 11.498 -69.507 11.992 1.00 32.59 142 ALA A N 1
ATOM 1114 C CA . ALA A 1 142 ? 11.781 -70.936 11.934 1.00 32.17 142 ALA A CA 1
ATOM 1115 C C . ALA A 1 142 ? 10.500 -71.640 11.579 1.00 34.14 142 ALA A C 1
ATOM 1116 O O . ALA A 1 142 ? 9.506 -71.529 12.297 1.00 34.38 142 ALA A O 1
ATOM 1118 N N . VAL A 1 143 ? 10.516 -72.339 10.448 1.00 37.17 143 VAL A N 1
ATOM 1119 C CA . VAL A 1 143 ? 9.396 -73.172 10.062 1.00 38.35 143 VAL A CA 1
ATOM 1120 C C . VAL A 1 143 ? 9.480 -74.471 10.857 1.00 40.46 143 VAL A C 1
ATOM 1121 O O . VAL A 1 143 ? 10.501 -75.181 10.827 1.00 39.30 143 VAL A O 1
ATOM 1125 N N . GLY A 1 144 ? 8.395 -74.758 11.571 1.00 41.88 144 GLY A N 1
ATOM 1126 C CA . GLY A 1 144 ? 8.279 -75.974 12.333 1.00 43.11 144 GLY A CA 1
ATOM 1127 C C . GLY A 1 144 ? 9.214 -75.852 13.504 1.00 45.18 144 GLY A C 1
ATOM 1128 O O . GLY A 1 144 ? 9.341 -74.776 14.093 1.00 45.29 144 GLY A O 1
ATOM 1129 N N . THR A 1 145 ? 9.878 -76.958 13.820 1.00 47.68 145 THR A N 1
ATOM 1130 C CA . THR A 1 145 ? 10.864 -77.012 14.899 1.00 46.05 145 THR A CA 1
ATOM 1131 C C . THR A 1 145 ? 12.276 -77.020 14.298 1.00 42.03 145 THR A C 1
ATOM 1132 O O . THR A 1 145 ? 12.628 -77.960 13.556 1.00 40.29 145 THR A O 1
ATOM 1136 N N . PRO A 1 146 ? 13.081 -75.986 14.633 1.00 37.39 146 PRO A N 1
ATOM 1137 C CA . PRO A 1 146 ? 14.384 -75.649 14.049 1.00 37.21 146 PRO A CA 1
ATOM 1138 C C . PRO A 1 146 ? 15.569 -76.362 14.659 1.00 38.29 146 PRO A C 1
ATOM 1139 O O . PRO A 1 146 ? 15.671 -76.419 15.875 1.00 39.44 146 PRO A O 1
ATOM 1143 N N . SER A 1 147 ? 16.497 -76.838 13.838 1.00 40.34 147 SER A N 1
ATOM 1144 C CA . SER A 1 147 ? 17.685 -77.508 14.370 1.00 43.34 147 SER A CA 1
ATOM 1145 C C . SER A 1 147 ? 18.384 -76.669 15.470 1.00 45.84 147 SER A C 1
ATOM 1146 O O . SER A 1 147 ? 17.997 -75.531 15.755 1.00 45.05 147 SER A O 1
ATOM 1149 N N . GLU A 1 148 ? 19.389 -77.256 16.109 1.00 48.91 148 GLU A N 1
ATOM 1150 C CA . GLU A 1 148 ? 20.221 -76.528 17.052 1.00 50.37 148 GLU A CA 1
ATOM 1151 C C . GLU A 1 148 ? 21.066 -75.508 16.279 1.00 49.61 148 GLU A C 1
ATOM 1152 O O . GLU A 1 148 ? 21.189 -74.348 16.697 1.00 46.53 148 GLU A O 1
ATOM 1158 N N . GLU A 1 149 ? 21.632 -75.943 15.147 1.00 49.11 149 GLU A N 1
ATOM 1159 C CA . GLU A 1 149 ? 22.424 -75.059 14.278 1.00 48.66 149 GLU A CA 1
ATOM 1160 C C . GLU A 1 149 ? 21.646 -73.783 13.961 1.00 47.91 149 GLU A C 1
ATOM 1161 O O . GLU A 1 149 ? 22.199 -72.677 14.051 1.00 50.81 149 GLU A O 1
ATOM 1167 N N . VAL A 1 150 ? 20.368 -73.942 13.609 1.00 43.03 150 VAL A N 1
ATOM 1168 C CA . VAL A 1 150 ? 19.523 -72.807 13.268 1.00 40.69 150 VAL A CA 1
ATOM 1169 C C . VAL A 1 150 ? 19.144 -72.011 14.503 1.00 42.87 150 VAL A C 1
ATOM 1170 O O . VAL A 1 150 ? 19.207 -70.781 14.499 1.00 41.65 150 VAL A O 1
ATOM 1174 N N . LYS A 1 151 ? 18.742 -72.707 15.559 1.00 47.58 151 LYS A N 1
ATOM 1175 C CA . LYS A 1 151 ? 18.244 -72.031 16.763 1.00 51.73 151 LYS A CA 1
ATOM 1176 C C . LYS A 1 151 ? 19.238 -70.943 17.178 1.00 50.60 151 LYS A C 1
ATOM 1177 O O . LYS A 1 151 ? 18.851 -69.803 17.486 1.00 49.24 151 LYS A O 1
ATOM 1183 N N . ASN A 1 152 ? 20.519 -71.321 17.154 1.00 48.65 152 ASN A N 1
ATOM 1184 C CA . ASN A 1 152 ? 21.620 -70.434 17.523 1.00 46.24 152 ASN A CA 1
ATOM 1185 C C . ASN A 1 152 ? 21.833 -69.350 16.512 1.00 41.40 152 ASN A C 1
ATOM 1186 O O . ASN A 1 152 ? 21.897 -68.176 16.871 1.00 40.98 152 ASN A O 1
ATOM 1191 N N . LEU A 1 153 ? 21.923 -69.729 15.246 1.00 37.04 153 LEU A N 1
ATOM 1192 C CA . LEU A 1 153 ? 22.035 -68.721 14.206 1.00 36.38 153 LEU A CA 1
ATOM 1193 C C . LEU A 1 153 ? 21.034 -67.587 14.433 1.00 35.94 153 LEU A C 1
ATOM 1194 O O . LEU A 1 153 ? 21.403 -66.417 14.431 1.00 35.80 153 LEU A O 1
ATOM 1199 N N . MET A 1 154 ? 19.778 -67.948 14.663 1.00 36.32 154 MET A N 1
ATOM 1200 C CA . MET A 1 154 ? 18.717 -66.967 14.840 1.00 37.05 154 MET A CA 1
ATOM 1201 C C . MET A 1 154 ? 18.862 -66.191 16.128 1.00 37.32 154 MET A C 1
ATOM 1202 O O . MET A 1 154 ? 18.488 -65.027 16.222 1.00 34.30 154 MET A O 1
ATOM 1207 N N . ASP A 1 155 ? 19.368 -66.865 17.144 1.00 40.06 155 ASP A N 1
ATOM 1208 C CA . ASP A 1 155 ? 19.492 -66.249 18.448 1.00 41.85 155 ASP A CA 1
ATOM 1209 C C . ASP A 1 155 ? 20.676 -65.307 18.530 1.00 40.94 155 ASP A C 1
ATOM 1210 O O . ASP A 1 155 ? 20.613 -64.280 19.226 1.00 39.82 155 ASP A O 1
ATOM 1215 N N . ILE A 1 156 ? 21.736 -65.638 17.802 1.00 40.26 156 ILE A N 1
ATOM 1216 C CA . ILE A 1 156 ? 22.958 -64.844 17.845 1.00 41.53 156 ILE A CA 1
ATOM 1217 C C . ILE A 1 156 ? 22.838 -63.563 17.035 1.00 38.77 156 ILE A C 1
ATOM 1218 O O . ILE A 1 156 ? 23.327 -62.505 17.455 1.00 37.54 156 ILE A O 1
ATOM 1223 N N . THR A 1 157 ? 22.179 -63.665 15.888 1.00 35.94 157 THR A N 1
ATOM 1224 C CA . THR A 1 157 ? 21.842 -62.501 15.092 1.00 35.15 157 THR A CA 1
ATOM 1225 C C . THR A 1 157 ? 20.850 -61.592 15.838 1.00 35.05 157 THR A C 1
ATOM 1226 O O . THR A 1 157 ? 21.049 -60.382 15.938 1.00 33.66 157 THR A O 1
ATOM 1230 N N . LYS A 1 158 ? 19.797 -62.180 16.389 1.00 36.91 158 LYS A N 1
ATOM 1231 C CA . LYS A 1 158 ? 18.795 -61.405 17.091 1.00 38.14 158 LYS A CA 1
ATOM 1232 C C . LYS A 1 158 ? 19.499 -60.565 18.127 1.00 38.38 158 LYS A C 1
ATOM 1233 O O . LYS A 1 158 ? 19.327 -59.357 18.153 1.00 38.49 158 LYS A O 1
ATOM 1239 N N . GLU A 1 159 ? 20.321 -61.206 18.955 1.00 40.69 159 GLU A N 1
ATOM 1240 C CA . GLU A 1 159 ? 20.989 -60.513 20.069 1.00 42.67 159 GLU A CA 1
ATOM 1241 C C . GLU A 1 159 ? 21.992 -59.478 19.602 1.00 41.87 159 GLU A C 1
ATOM 1242 O O . GLU A 1 159 ? 21.956 -58.325 20.051 1.00 40.82 159 GLU A O 1
ATOM 1248 N N . ALA A 1 160 ? 22.886 -59.907 18.706 1.00 40.56 160 ALA A N 1
ATOM 1249 C CA . ALA A 1 160 ? 23.902 -59.031 18.119 1.00 37.75 160 ALA A CA 1
ATOM 1250 C C . ALA A 1 160 ? 23.290 -57.711 17.680 1.00 35.55 160 ALA A C 1
ATOM 1251 O O . ALA A 1 160 ? 23.800 -56.647 17.999 1.00 35.06 160 ALA A O 1
ATOM 1253 N N . MET A 1 161 ? 22.173 -57.780 16.982 1.00 34.43 161 MET A N 1
ATOM 1254 C CA . MET A 1 161 ? 21.461 -56.568 16.652 1.00 35.96 161 MET A CA 1
ATOM 1255 C C . MET A 1 161 ? 21.093 -55.752 17.896 1.00 34.83 161 MET A C 1
ATOM 1256 O O . MET A 1 161 ? 21.392 -54.560 17.945 1.00 36.67 161 MET A O 1
ATOM 1261 N N . TYR A 1 162 ? 20.439 -56.361 18.883 1.00 32.88 162 TYR A N 1
ATOM 1262 C CA . TYR A 1 162 ? 20.042 -55.609 20.082 1.00 32.91 162 TYR A CA 1
ATOM 1263 C C . TYR A 1 162 ? 21.244 -55.038 20.832 1.00 32.22 162 TYR A C 1
ATOM 1264 O O . TYR A 1 162 ? 21.155 -53.983 21.455 1.00 27.93 162 TYR A O 1
ATOM 1273 N N . LYS A 1 163 ? 22.360 -55.759 20.746 1.00 34.91 163 LYS A N 1
ATOM 1274 C CA . LYS A 1 163 ? 23.653 -55.297 21.241 1.00 37.37 163 LYS A CA 1
ATOM 1275 C C . LYS A 1 163 ? 24.165 -54.094 20.473 1.00 37.47 163 LYS A C 1
ATOM 1276 O O . LYS A 1 163 ? 24.785 -53.199 21.055 1.00 39.76 163 LYS A O 1
ATOM 1282 N N . GLY A 1 164 ? 23.912 -54.076 19.170 1.00 37.18 164 GLY A N 1
ATOM 1283 C CA . GLY A 1 164 ? 24.114 -52.875 18.363 1.00 36.69 164 GLY A CA 1
ATOM 1284 C C . GLY A 1 164 ? 23.282 -51.714 18.879 1.00 36.15 164 GLY A C 1
ATOM 1285 O O . GLY A 1 164 ? 23.812 -50.651 19.169 1.00 35.43 164 GLY A O 1
ATOM 1286 N N . ILE A 1 165 ? 21.983 -51.928 19.031 1.00 36.70 165 ILE A N 1
ATOM 1287 C CA . ILE A 1 165 ? 21.093 -50.852 19.448 1.00 39.21 165 ILE A CA 1
ATOM 1288 C C . ILE A 1 165 ? 21.601 -50.196 20.722 1.00 42.25 165 ILE A C 1
ATOM 1289 O O . ILE A 1 165 ? 21.664 -48.972 20.811 1.00 43.08 165 ILE A O 1
ATOM 1294 N N . GLU A 1 166 ? 21.939 -51.023 21.711 1.00 45.99 166 GLU A N 1
ATOM 1295 C CA . GLU A 1 166 ? 22.493 -50.556 22.993 1.00 48.03 166 GLU A CA 1
ATOM 1296 C C . GLU A 1 166 ? 23.493 -49.395 22.805 1.00 49.47 166 GLU A C 1
ATOM 1297 O O . GLU A 1 166 ? 23.490 -48.430 23.574 1.00 48.27 166 GLU A O 1
ATOM 1303 N N . GLN A 1 167 ? 24.329 -49.494 21.769 1.00 49.39 167 GLN A N 1
ATOM 1304 C CA . GLN A 1 167 ? 25.325 -48.456 21.458 1.00 49.22 167 GLN A CA 1
ATOM 1305 C C . GLN A 1 167 ? 24.741 -47.177 20.859 1.00 47.29 167 GLN A C 1
ATOM 1306 O O . GLN A 1 167 ? 25.342 -46.117 20.963 1.00 46.69 167 GLN A O 1
ATOM 1312 N N . ALA A 1 168 ? 23.594 -47.266 20.210 1.00 46.65 168 ALA A N 1
ATOM 1313 C CA . ALA A 1 168 ? 23.021 -46.101 19.572 1.00 49.54 168 ALA A CA 1
ATOM 1314 C C . ALA A 1 168 ? 22.509 -45.116 20.619 1.00 54.15 168 ALA A C 1
ATOM 1315 O O . ALA A 1 168 ? 21.301 -44.934 20.785 1.00 58.38 168 ALA A O 1
ATOM 1317 N N . VAL A 1 169 ? 23.445 -44.477 21.317 1.00 57.58 169 VAL A N 1
ATOM 1318 C CA . VAL A 1 169 ? 23.134 -43.460 22.326 1.00 58.00 169 VAL A CA 1
ATOM 1319 C C . VAL A 1 169 ? 23.856 -42.193 21.953 1.00 58.92 169 VAL A C 1
ATOM 1320 O O . VAL A 1 169 ? 24.985 -42.247 21.469 1.00 58.56 169 VAL A O 1
ATOM 1324 N N . VAL A 1 170 ? 23.220 -41.057 22.226 1.00 61.28 170 VAL A N 1
ATOM 1325 C CA . VAL A 1 170 ? 23.658 -39.770 21.674 1.00 61.40 170 VAL A CA 1
ATOM 1326 C C . VAL A 1 170 ? 25.069 -39.450 22.137 1.00 59.67 170 VAL A C 1
ATOM 1327 O O . VAL A 1 170 ? 25.302 -39.301 23.327 1.00 57.62 170 VAL A O 1
ATOM 1331 N N . GLY A 1 171 ? 26.005 -39.362 21.196 1.00 60.63 171 GLY A N 1
ATOM 1332 C CA . GLY A 1 171 ? 27.397 -39.081 21.526 1.00 59.78 171 GLY A CA 1
ATOM 1333 C C . GLY A 1 171 ? 28.342 -40.248 21.341 1.00 57.58 171 GLY A C 1
ATOM 1334 O O . GLY A 1 171 ? 29.542 -40.101 21.544 1.00 61.48 171 GLY A O 1
ATOM 1335 N N . ASN A 1 172 ? 27.814 -41.414 20.989 1.00 54.57 172 ASN A N 1
ATOM 1336 C CA . ASN A 1 172 ? 28.651 -42.480 20.465 1.00 52.92 172 ASN A CA 1
ATOM 1337 C C . ASN A 1 172 ? 28.838 -42.161 19.008 1.00 56.10 172 ASN A C 1
ATOM 1338 O O . ASN A 1 172 ? 28.277 -41.177 18.518 1.00 58.06 172 ASN A O 1
ATOM 1343 N N . ARG A 1 173 ? 29.626 -42.982 18.320 1.00 59.76 173 ARG A N 1
ATOM 1344 C CA . ARG A 1 173 ? 29.697 -42.962 16.855 1.00 62.47 173 ARG A CA 1
ATOM 1345 C C . ARG A 1 173 ? 29.119 -44.257 16.265 1.00 59.15 173 ARG A C 1
ATOM 1346 O O . ARG A 1 173 ? 28.868 -45.250 16.976 1.00 55.85 173 ARG A O 1
ATOM 1354 N N . ILE A 1 174 ? 28.902 -44.233 14.956 1.00 53.63 174 ILE A N 1
ATOM 1355 C CA . ILE A 1 174 ? 28.383 -45.396 14.259 1.00 51.12 174 ILE A CA 1
ATOM 1356 C C . ILE A 1 174 ? 29.346 -46.575 14.414 1.00 49.56 174 ILE A C 1
ATOM 1357 O O . ILE A 1 174 ? 28.929 -47.726 14.568 1.00 46.63 174 ILE A O 1
ATOM 1362 N N . GLY A 1 175 ? 30.637 -46.277 14.385 1.00 49.17 175 GLY A N 1
ATOM 1363 C CA . GLY A 1 175 ? 31.642 -47.294 14.616 1.00 49.02 175 GLY A CA 1
ATOM 1364 C C . GLY A 1 175 ? 31.288 -48.196 15.781 1.00 46.89 175 GLY A C 1
ATOM 1365 O O . GLY A 1 175 ? 31.262 -49.421 15.644 1.00 47.44 175 GLY A O 1
ATOM 1366 N N . ASP A 1 176 ? 30.973 -47.569 16.910 1.00 44.02 176 ASP A N 1
ATOM 1367 C CA . ASP A 1 176 ? 30.696 -48.278 18.152 1.00 43.99 176 ASP A CA 1
ATOM 1368 C C . ASP A 1 176 ? 29.625 -49.351 17.979 1.00 41.74 176 ASP A C 1
ATOM 1369 O O . ASP A 1 176 ? 29.768 -50.469 18.500 1.00 41.43 176 ASP A O 1
ATOM 1374 N N . ILE A 1 177 ? 28.557 -49.002 17.253 1.00 39.16 177 ILE A N 1
ATOM 1375 C CA . ILE A 1 177 ? 27.468 -49.947 16.943 1.00 35.18 177 ILE A CA 1
ATOM 1376 C C . ILE A 1 177 ? 28.023 -51.138 16.132 1.00 35.39 177 ILE A C 1
ATOM 1377 O O . ILE A 1 177 ? 28.075 -52.273 16.633 1.00 37.42 177 ILE A O 1
ATOM 1382 N N . GLY A 1 178 ? 28.478 -50.869 14.910 1.00 33.26 178 GLY A N 1
ATOM 1383 C CA . GLY A 1 178 ? 28.975 -51.914 14.023 1.00 33.69 178 GLY A CA 1
ATOM 1384 C C . GLY A 1 178 ? 30.083 -52.764 14.614 1.00 34.07 178 GLY A C 1
ATOM 1385 O O . GLY A 1 178 ? 30.162 -53.965 14.356 1.00 32.94 178 GLY A O 1
ATOM 1386 N N . ALA A 1 179 ? 30.949 -52.138 15.401 1.00 35.11 179 ALA A N 1
ATOM 1387 C CA . ALA A 1 179 ? 31.998 -52.862 16.116 1.00 36.49 179 ALA A CA 1
ATOM 1388 C C . ALA A 1 179 ? 31.402 -53.943 16.995 1.00 37.05 179 ALA A C 1
ATOM 1389 O O . ALA A 1 179 ? 31.694 -55.134 16.829 1.00 35.89 179 ALA A O 1
ATOM 1391 N N . ALA A 1 180 ? 30.558 -53.509 17.927 1.00 37.81 180 ALA A N 1
ATOM 1392 C CA . ALA A 1 180 ? 29.944 -54.408 18.895 1.00 39.35 180 ALA A CA 1
ATOM 1393 C C . ALA A 1 180 ? 29.026 -55.450 18.238 1.00 38.56 180 ALA A C 1
ATOM 1394 O O . ALA A 1 180 ? 28.963 -56.605 18.693 1.00 40.56 180 ALA A O 1
ATOM 1396 N N . ILE A 1 181 ? 28.318 -55.065 17.182 1.00 35.02 181 ILE A N 1
ATOM 1397 C CA . ILE A 1 181 ? 27.574 -56.059 16.433 1.00 35.27 181 ILE A CA 1
ATOM 1398 C C . ILE A 1 181 ? 28.570 -57.065 15.893 1.00 36.27 181 ILE A C 1
ATOM 1399 O O . ILE A 1 181 ? 28.416 -58.269 16.085 1.00 34.56 181 ILE A O 1
ATOM 1404 N N . GLN A 1 182 ? 29.593 -56.547 15.217 1.00 38.48 182 GLN A N 1
ATOM 1405 C CA . GLN A 1 182 ? 30.619 -57.385 14.626 1.00 39.74 182 GLN A CA 1
ATOM 1406 C C . GLN A 1 182 ? 31.106 -58.353 15.659 1.00 40.70 182 GLN A C 1
ATOM 1407 O O . GLN A 1 182 ? 31.047 -59.550 15.452 1.00 42.84 182 GLN A O 1
ATOM 1413 N N . GLU A 1 183 ? 31.567 -57.832 16.781 1.00 42.28 183 GLU A N 1
ATOM 1414 C CA . GLU A 1 183 ? 32.162 -58.676 17.804 1.00 47.24 183 GLU A CA 1
ATOM 1415 C C . GLU A 1 183 ? 31.264 -59.822 18.235 1.00 46.53 183 GLU A C 1
ATOM 1416 O O . GLU A 1 183 ? 31.650 -60.983 18.108 1.00 44.67 183 GLU A O 1
ATOM 1422 N N . TYR A 1 184 ? 30.080 -59.498 18.753 1.00 47.18 184 TYR A N 1
ATOM 1423 C CA . TYR A 1 184 ? 29.212 -60.516 19.347 1.00 46.74 184 TYR A CA 1
ATOM 1424 C C . TYR A 1 184 ? 29.154 -61.746 18.456 1.00 45.69 184 TYR A C 1
ATOM 1425 O O . TYR A 1 184 ? 29.472 -62.831 18.901 1.00 48.40 184 TYR A O 1
ATOM 1434 N N . ALA A 1 185 ? 28.762 -61.575 17.200 1.00 45.13 185 ALA A N 1
ATOM 1435 C CA . ALA A 1 185 ? 28.548 -62.718 16.299 1.00 45.11 185 ALA A CA 1
ATOM 1436 C C . ALA A 1 185 ? 29.843 -63.442 15.964 1.00 43.97 185 ALA A C 1
ATOM 1437 O O . ALA A 1 185 ? 29.908 -64.677 15.997 1.00 42.76 185 ALA A O 1
ATOM 1439 N N . GLU A 1 186 ? 30.862 -62.644 15.653 1.00 43.62 186 GLU A N 1
ATOM 1440 C CA . GLU A 1 186 ? 32.202 -63.122 15.299 1.00 43.97 186 GLU A CA 1
ATOM 1441 C C . GLU A 1 186 ? 32.843 -63.964 16.426 1.00 46.19 186 GLU A C 1
ATOM 1442 O O . GLU A 1 186 ? 33.651 -64.862 16.151 1.00 46.52 186 GLU A O 1
ATOM 1448 N N . SER A 1 187 ? 32.469 -63.684 17.682 1.00 46.48 187 SER A N 1
ATOM 1449 C CA . SER A 1 187 ? 32.976 -64.434 18.842 1.00 45.99 187 SER A CA 1
ATOM 1450 C C . SER A 1 187 ? 32.476 -65.872 18.925 1.00 47.25 187 SER A C 1
ATOM 1451 O O . SER A 1 187 ? 33.006 -66.648 19.715 1.00 52.55 187 SER A O 1
ATOM 1454 N N . ARG A 1 188 ? 31.459 -66.240 18.152 1.00 46.43 188 ARG A N 1
ATOM 1455 C CA . ARG A 1 188 ? 31.089 -67.653 18.066 1.00 48.46 188 ARG A CA 1
ATOM 1456 C C . ARG A 1 188 ? 31.442 -68.189 16.698 1.00 53.44 188 ARG A C 1
ATOM 1457 O O . ARG A 1 188 ? 30.866 -69.183 16.239 1.00 58.63 188 ARG A O 1
ATOM 1465 N N . GLY A 1 189 ? 32.405 -67.530 16.053 1.00 54.39 189 GLY A N 1
ATOM 1466 C CA . GLY A 1 189 ? 32.862 -67.929 14.733 1.00 51.64 189 GLY A CA 1
ATOM 1467 C C . GLY A 1 189 ? 31.709 -67.949 13.773 1.00 47.69 189 GLY A C 1
ATOM 1468 O O . GLY A 1 189 ? 31.637 -68.810 12.893 1.00 50.10 189 GLY A O 1
ATOM 1469 N N . TYR A 1 190 ? 30.785 -67.015 13.972 1.00 43.32 190 TYR A N 1
ATOM 1470 C CA . TYR A 1 190 ? 29.781 -66.741 12.970 1.00 41.08 190 TYR A CA 1
ATOM 1471 C C . TYR A 1 190 ? 30.464 -65.776 12.034 1.00 38.25 190 TYR A C 1
ATOM 1472 O O . TYR A 1 190 ? 31.444 -65.129 12.411 1.00 36.55 190 TYR A O 1
ATOM 1481 N N . GLY A 1 191 ? 30.005 -65.748 10.795 1.00 36.83 191 GLY A N 1
ATOM 1482 C CA . GLY A 1 191 ? 30.538 -64.814 9.819 1.00 38.10 191 GLY A CA 1
ATOM 1483 C C . GLY A 1 191 ? 29.567 -63.674 9.663 1.00 37.75 191 GLY A C 1
ATOM 1484 O O . GLY A 1 191 ? 28.356 -63.898 9.771 1.00 40.25 191 GLY A O 1
ATOM 1485 N N . VAL A 1 192 ? 30.084 -62.461 9.439 1.00 36.12 192 VAL A N 1
ATOM 1486 C CA . VAL A 1 192 ? 29.224 -61.297 9.184 1.00 35.89 192 VAL A CA 1
ATOM 1487 C C . VAL A 1 192 ? 29.483 -60.825 7.770 1.00 35.84 192 VAL A C 1
ATOM 1488 O O . VAL A 1 192 ? 30.614 -60.788 7.321 1.00 38.05 192 VAL A O 1
ATOM 1492 N N . VAL A 1 193 ? 28.419 -60.469 7.076 1.00 36.95 193 VAL A N 1
ATOM 1493 C CA . VAL A 1 193 ? 28.497 -60.124 5.672 1.00 38.68 193 VAL A CA 1
ATOM 1494 C C . VAL A 1 193 ? 28.969 -58.680 5.579 1.00 41.60 193 VAL A C 1
ATOM 1495 O O . VAL A 1 193 ? 28.623 -57.866 6.430 1.00 41.86 193 VAL A O 1
ATOM 1499 N N . ARG A 1 194 ? 29.772 -58.370 4.564 1.00 44.49 194 ARG A N 1
ATOM 1500 C CA . ARG A 1 194 ? 30.188 -56.984 4.305 1.00 45.03 194 ARG A CA 1
ATOM 1501 C C . ARG A 1 194 ? 29.875 -56.549 2.883 1.00 46.02 194 ARG A C 1
ATOM 1502 O O . ARG A 1 194 ? 29.519 -55.398 2.640 1.00 44.15 194 ARG A O 1
ATOM 1510 N N . ASP A 1 195 ? 30.005 -57.484 1.950 1.00 48.27 195 ASP A N 1
ATOM 1511 C CA . ASP A 1 195 ? 29.852 -57.199 0.532 1.00 50.48 195 ASP A CA 1
ATOM 1512 C C . ASP A 1 195 ? 28.612 -56.401 0.150 1.00 46.44 195 ASP A C 1
ATOM 1513 O O . ASP A 1 195 ? 28.504 -55.983 -1.000 1.00 48.38 195 ASP A O 1
ATOM 1518 N N . LEU A 1 196 ? 27.665 -56.212 1.063 1.00 42.55 196 LEU A N 1
ATOM 1519 C CA . LEU A 1 196 ? 26.526 -55.354 0.755 1.00 42.83 196 LEU A CA 1
ATOM 1520 C C . LEU A 1 196 ? 26.073 -54.534 1.934 1.00 45.74 196 LEU A C 1
ATOM 1521 O O . LEU A 1 196 ? 25.721 -55.052 2.984 1.00 47.76 196 LEU A O 1
ATOM 1526 N N . VAL A 1 197 ? 26.156 -53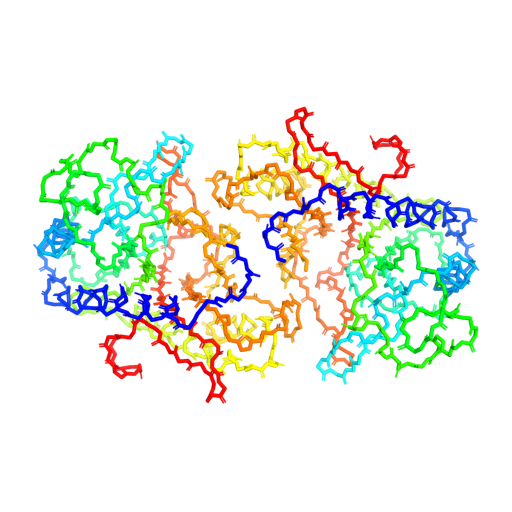.229 1.763 1.00 50.25 197 VAL A N 1
ATOM 1527 C CA . VAL A 1 197 ? 25.441 -52.312 2.610 1.00 55.00 197 VAL A CA 1
ATOM 1528 C C . VAL A 1 197 ? 24.508 -51.492 1.707 1.00 63.91 197 VAL A C 1
ATOM 1529 O O . VAL A 1 197 ? 23.848 -50.564 2.192 1.00 73.27 197 VAL A O 1
ATOM 1533 N N . GLY A 1 198 ? 24.436 -51.850 0.413 1.00 64.41 198 GLY A N 1
ATOM 1534 C CA . GLY A 1 198 ? 23.896 -50.966 -0.629 1.00 66.05 198 GLY A CA 1
ATOM 1535 C C . GLY A 1 198 ? 24.192 -49.508 -0.312 1.00 72.01 198 GLY A C 1
ATOM 1536 O O . GLY A 1 198 ? 23.334 -48.642 -0.529 1.00 66.68 198 GLY A O 1
ATOM 1537 N N . HIS A 1 199 ? 25.431 -49.251 0.146 1.00 80.37 199 HIS A N 1
ATOM 1538 C CA . HIS A 1 199 ? 25.707 -48.267 1.235 1.00 85.20 199 HIS A CA 1
ATOM 1539 C C . HIS A 1 199 ? 24.610 -47.199 1.354 1.00 90.02 199 HIS A C 1
ATOM 1540 O O . HIS A 1 199 ? 24.611 -46.203 0.620 1.00 86.07 199 HIS A O 1
ATOM 1547 N N . GLY A 1 200 ? 23.687 -47.450 2.295 1.00 93.21 200 GLY A N 1
ATOM 1548 C CA . GLY A 1 200 ? 22.423 -46.714 2.432 1.00 93.77 200 GLY A CA 1
ATOM 1549 C C . GLY A 1 200 ? 21.208 -47.518 1.967 1.00 91.46 200 GLY A C 1
ATOM 1550 O O . GLY A 1 200 ? 20.078 -47.029 2.020 1.00 90.26 200 GLY A O 1
ATOM 1551 N N . VAL A 1 201 ? 21.446 -48.756 1.528 1.00 90.39 201 VAL A N 1
ATOM 1552 C CA . VAL A 1 201 ? 20.417 -49.652 0.975 1.00 88.83 201 VAL A CA 1
ATOM 1553 C C . VAL A 1 201 ? 19.312 -48.887 0.252 1.00 81.60 201 VAL A C 1
ATOM 1554 O O . VAL A 1 201 ? 18.167 -48.935 0.640 1.00 72.01 201 VAL A O 1
ATOM 1558 N N . GLY A 1 202 ? 19.693 -48.134 -0.772 1.00 86.72 202 GLY A N 1
ATOM 1559 C CA . GLY A 1 202 ? 18.750 -47.635 -1.782 1.00 88.79 202 GLY A CA 1
ATOM 1560 C C . GLY A 1 202 ? 18.167 -48.752 -2.648 1.00 88.72 202 GLY A C 1
ATOM 1561 O O . GLY A 1 202 ? 17.129 -48.550 -3.290 1.00 77.19 202 GLY A O 1
ATOM 1562 N N . PRO A 1 203 ? 18.870 -49.914 -2.723 1.00 90.68 203 PRO A N 1
ATOM 1563 C CA . PRO A 1 203 ? 18.273 -51.200 -3.048 1.00 88.55 203 PRO A CA 1
ATOM 1564 C C . PRO A 1 203 ? 17.128 -51.596 -2.113 1.00 90.19 203 PRO A C 1
ATOM 1565 O O . PRO A 1 203 ? 17.285 -51.581 -0.889 1.00 87.08 203 PRO A O 1
ATOM 1569 N N . THR A 1 204 ? 15.998 -51.975 -2.710 1.00 85.92 204 THR A N 1
ATOM 1570 C CA . THR A 1 204 ? 14.821 -52.380 -1.976 1.00 76.40 204 THR A CA 1
ATOM 1571 C C . THR A 1 204 ? 14.529 -51.274 -0.967 1.00 78.61 204 THR A C 1
ATOM 1572 O O . THR A 1 204 ? 14.396 -51.520 0.224 1.00 82.45 204 THR A O 1
ATOM 1576 N N . MET A 1 205 ? 14.436 -50.045 -1.477 1.00 79.45 205 MET A N 1
ATOM 1577 C CA . MET A 1 205 ? 14.374 -48.867 -0.628 1.00 84.34 205 MET A CA 1
ATOM 1578 C C . MET A 1 205 ? 14.387 -47.550 -1.401 1.00 89.17 205 MET A C 1
ATOM 1579 O O . MET A 1 205 ? 14.401 -47.517 -2.631 1.00 84.93 205 MET A O 1
ATOM 1584 N N . HIS A 1 206 ? 14.378 -46.469 -0.631 1.00 96.63 206 HIS A N 1
ATOM 1585 C CA . HIS A 1 206 ? 14.516 -45.116 -1.133 1.00 101.62 206 HIS A CA 1
ATOM 1586 C C . HIS A 1 206 ? 15.263 -44.341 -0.016 1.00 95.55 206 HIS A C 1
ATOM 1587 O O . HIS A 1 206 ? 14.673 -44.027 1.015 1.00 91.70 206 HIS A O 1
ATOM 1594 N N . GLU A 1 207 ? 16.565 -44.111 -0.174 1.00 89.42 207 GLU A N 1
ATOM 1595 C CA . GLU A 1 207 ? 17.268 -43.029 0.564 1.00 96.63 207 GLU A CA 1
ATOM 1596 C C . GLU A 1 207 ? 17.748 -43.240 2.037 1.00 97.44 207 GLU A C 1
ATOM 1597 O O . GLU A 1 207 ? 18.833 -42.769 2.398 1.00 100.56 207 GLU A O 1
ATOM 1603 N N . GLU A 1 208 ? 16.950 -43.891 2.885 1.00 93.58 208 GLU A N 1
ATOM 1604 C CA . GLU A 1 208 ? 17.218 -43.936 4.346 1.00 89.73 208 GLU A CA 1
ATOM 1605 C C . GLU A 1 208 ? 18.580 -44.463 4.761 1.00 83.86 208 GLU A C 1
ATOM 1606 O O . GLU A 1 208 ? 19.168 -45.285 4.069 1.00 82.09 208 GLU A O 1
ATOM 1612 N N . PRO A 1 209 ? 19.056 -44.027 5.941 1.00 82.07 209 PRO A N 1
ATOM 1613 C CA . PRO A 1 209 ? 20.399 -44.382 6.372 1.00 81.31 209 PRO A CA 1
ATOM 1614 C C . PRO A 1 209 ? 20.536 -45.840 6.790 1.00 79.89 209 PRO A C 1
ATOM 1615 O O . PRO A 1 209 ? 19.541 -46.529 7.014 1.00 78.07 209 PRO A O 1
ATOM 1619 N N . MET A 1 210 ? 21.783 -46.278 6.896 1.00 80.74 210 MET A N 1
ATOM 1620 C CA . MET A 1 210 ? 22.112 -47.665 7.160 1.00 81.44 210 MET A CA 1
ATOM 1621 C C . MET A 1 210 ? 23.400 -47.739 7.952 1.00 73.34 210 MET A C 1
ATOM 1622 O O . MET A 1 210 ? 24.454 -47.345 7.448 1.00 76.74 210 MET A O 1
ATOM 1627 N N . VAL A 1 211 ? 23.327 -48.242 9.180 1.00 61.09 211 VAL A N 1
ATOM 1628 C CA . VAL A 1 211 ? 24.542 -48.472 9.934 1.00 57.62 211 VAL A CA 1
ATOM 1629 C C . VAL A 1 211 ? 25.056 -49.829 9.477 1.00 59.15 211 VAL A C 1
ATOM 1630 O O . VAL A 1 211 ? 24.257 -50.718 9.172 1.00 59.65 211 VAL A O 1
ATOM 1634 N N . PRO A 1 212 ? 26.389 -49.996 9.406 1.00 59.17 212 PRO A N 1
ATOM 1635 C CA . PRO A 1 212 ? 26.899 -51.267 8.961 1.00 55.36 212 PRO A CA 1
ATOM 1636 C C . PRO A 1 212 ? 27.216 -52.115 10.190 1.00 51.82 212 PRO A C 1
ATOM 1637 O O . PRO A 1 212 ? 27.460 -51.588 11.284 1.00 46.13 212 PRO A O 1
ATOM 1641 N N . ASN A 1 213 ? 27.230 -53.422 9.993 1.00 49.39 213 ASN A N 1
ATOM 1642 C CA . ASN A 1 213 ? 27.278 -54.358 11.098 1.00 48.71 213 ASN A CA 1
ATOM 1643 C C . ASN A 1 213 ? 28.702 -54.768 11.461 1.00 49.78 213 ASN A C 1
ATOM 1644 O O . ASN A 1 213 ? 28.916 -55.803 12.097 1.00 51.95 213 ASN A O 1
ATOM 1649 N N . TYR A 1 214 ? 29.668 -53.949 11.048 1.00 49.77 214 TYR A N 1
ATOM 1650 C CA . TYR A 1 214 ? 31.093 -54.175 11.301 1.00 47.26 214 TYR A CA 1
ATOM 1651 C C . TYR A 1 214 ? 31.789 -52.835 11.245 1.00 46.77 214 TYR A C 1
ATOM 1652 O O . TYR A 1 214 ? 31.322 -51.922 10.579 1.00 47.88 214 TYR A O 1
ATOM 1661 N N . GLY A 1 215 ? 32.903 -52.714 11.945 1.00 46.52 215 GLY A N 1
ATOM 1662 C CA . GLY A 1 215 ? 33.655 -51.477 11.926 1.00 43.99 215 GLY A CA 1
ATOM 1663 C C . GLY A 1 215 ? 34.583 -51.340 13.106 1.00 43.17 215 GLY A C 1
ATOM 1664 O O . GLY A 1 215 ? 34.861 -52.308 13.835 1.00 41.40 215 GLY A O 1
ATOM 1665 N N . ILE A 1 216 ? 35.072 -50.117 13.261 1.00 41.93 216 ILE A N 1
ATOM 1666 C CA . ILE A 1 216 ? 35.983 -49.755 14.318 1.00 41.48 216 ILE A CA 1
ATOM 1667 C C . ILE A 1 216 ? 35.173 -48.837 15.186 1.00 40.45 216 ILE A C 1
ATOM 1668 O O . ILE A 1 216 ? 34.249 -48.222 14.703 1.00 36.90 216 ILE A O 1
ATOM 1673 N N . ALA A 1 217 ? 35.536 -48.741 16.460 1.00 43.17 217 ALA A N 1
ATOM 1674 C CA . ALA A 1 217 ? 34.806 -47.927 17.422 1.00 43.61 217 ALA A CA 1
ATOM 1675 C C . ALA A 1 217 ? 35.094 -46.420 17.331 1.00 44.22 217 ALA A C 1
ATOM 1676 O O . ALA A 1 217 ? 34.879 -45.683 18.291 1.00 44.74 217 ALA A O 1
ATOM 1678 N N . GLY A 1 218 ? 35.569 -45.956 16.183 1.00 47.20 218 GLY A N 1
ATOM 1679 C CA . GLY A 1 218 ? 35.536 -44.526 15.875 1.00 50.76 218 GLY A CA 1
ATOM 1680 C C . GLY A 1 218 ? 34.836 -44.212 14.561 1.00 54.88 218 GLY A C 1
ATOM 1681 O O . GLY A 1 218 ? 33.940 -43.364 14.507 1.00 51.62 218 GLY A O 1
ATOM 1682 N N . ARG A 1 219 ? 35.179 -44.970 13.520 1.00 60.09 219 ARG A N 1
ATOM 1683 C CA . ARG A 1 219 ? 35.199 -44.452 12.137 1.00 65.24 219 ARG A CA 1
ATOM 1684 C C . ARG A 1 219 ? 33.842 -44.131 11.470 1.00 65.82 219 ARG A C 1
ATOM 1685 O O . ARG A 1 219 ? 33.533 -44.646 10.374 1.00 71.47 219 ARG A O 1
ATOM 1693 N N . GLY A 1 220 ? 33.066 -43.250 12.109 1.00 57.80 220 GLY A N 1
ATOM 1694 C CA . GLY A 1 220 ? 31.799 -42.816 11.547 1.00 54.69 220 GLY A CA 1
ATOM 1695 C C . GLY A 1 220 ? 31.194 -41.603 12.210 1.00 50.79 220 GLY A C 1
ATOM 1696 O O . GLY A 1 220 ? 31.705 -41.117 13.208 1.00 47.94 220 GLY A O 1
ATOM 1697 N N . LEU A 1 221 ? 30.089 -41.137 11.635 1.00 50.35 221 LEU A N 1
ATOM 1698 C CA . LEU A 1 221 ? 29.347 -39.990 12.141 1.00 52.75 221 LEU A CA 1
ATOM 1699 C C . LEU A 1 221 ? 28.991 -40.136 13.608 1.00 54.62 221 LEU A C 1
ATOM 1700 O O . LEU A 1 221 ? 28.237 -41.026 13.977 1.00 56.76 221 LEU A O 1
ATOM 1705 N N . ARG A 1 222 ? 29.546 -39.269 14.444 1.00 58.39 222 ARG A N 1
ATOM 1706 C CA . ARG A 1 222 ? 29.038 -39.077 15.799 1.00 61.84 222 ARG A CA 1
ATOM 1707 C C . ARG A 1 222 ? 27.547 -38.805 15.677 1.00 55.29 222 ARG A C 1
ATOM 1708 O O . ARG A 1 222 ? 27.148 -37.945 14.901 1.00 50.38 222 ARG A O 1
ATOM 1716 N N . LEU A 1 223 ? 26.735 -39.515 16.455 1.00 54.76 223 LEU A N 1
ATOM 1717 C CA . LEU A 1 223 ? 25.286 -39.541 16.216 1.00 56.56 223 LEU A CA 1
ATOM 1718 C C . LEU A 1 223 ? 24.488 -38.623 17.145 1.00 60.57 223 LEU A C 1
ATOM 1719 O O . LEU A 1 223 ? 24.439 -38.845 18.353 1.00 62.83 223 LEU A O 1
ATOM 1724 N N . ARG A 1 224 ? 23.858 -37.598 16.570 1.00 64.77 224 ARG A N 1
ATOM 1725 C CA . ARG A 1 224 ? 23.104 -36.629 17.361 1.00 69.73 224 ARG A CA 1
ATOM 1726 C C . ARG A 1 224 ? 21.643 -37.032 17.497 1.00 67.82 224 ARG A C 1
ATOM 1727 O O . ARG A 1 224 ? 21.122 -37.840 16.730 1.00 62.58 224 ARG A O 1
ATOM 1735 N N . GLU A 1 225 ? 21.013 -36.469 18.521 1.00 69.08 225 GLU A N 1
ATOM 1736 C CA . GLU A 1 225 ? 19.579 -36.522 18.724 1.00 69.75 225 GLU A CA 1
ATOM 1737 C C . GLU A 1 225 ? 18.817 -36.271 17.419 1.00 67.80 225 GLU A C 1
ATOM 1738 O O . GLU A 1 225 ? 19.213 -35.412 16.626 1.00 67.83 225 GLU A O 1
ATOM 1744 N N . GLY A 1 226 ? 17.744 -37.031 17.191 1.00 64.60 226 GLY A N 1
ATOM 1745 C CA . GLY A 1 226 ? 16.887 -36.851 16.006 1.00 62.32 226 GLY A CA 1
ATOM 1746 C C . GLY A 1 226 ? 17.197 -37.695 14.769 1.00 61.47 226 GLY A C 1
ATOM 1747 O O . GLY A 1 226 ? 16.398 -37.740 13.832 1.00 58.67 226 GLY A O 1
ATOM 1748 N N . MET A 1 227 ? 18.351 -38.355 14.744 1.00 60.59 227 MET A N 1
ATOM 1749 C CA . MET A 1 227 ? 18.689 -39.247 13.641 1.00 59.84 227 MET A CA 1
ATOM 1750 C C . MET A 1 227 ? 17.836 -40.486 13.748 1.00 59.14 227 MET A C 1
ATOM 1751 O O . MET A 1 227 ? 17.602 -40.983 14.854 1.00 62.05 227 MET A O 1
ATOM 1756 N N . VAL A 1 228 ? 17.383 -40.989 12.606 1.00 56.98 228 VAL A N 1
ATOM 1757 C CA . VAL A 1 228 ? 16.617 -42.233 12.576 1.00 55.61 228 VAL A CA 1
ATOM 1758 C C . VAL A 1 228 ? 17.305 -43.199 11.645 1.00 52.67 228 VAL A C 1
ATOM 1759 O O . VAL A 1 228 ? 17.514 -42.894 10.471 1.00 50.52 228 VAL A O 1
ATOM 1763 N N . LEU A 1 229 ? 17.647 -44.366 12.188 1.00 52.47 229 LEU A N 1
ATOM 1764 C CA . LEU A 1 229 ? 18.489 -45.332 11.493 1.00 51.49 229 LEU A CA 1
ATOM 1765 C C . LEU A 1 229 ? 17.938 -46.733 11.563 1.00 47.08 229 LEU A C 1
ATOM 1766 O O . LEU A 1 229 ? 17.269 -47.101 12.533 1.00 45.81 229 LEU A O 1
ATOM 1771 N N . THR A 1 230 ? 18.279 -47.520 10.547 1.00 42.07 230 THR A N 1
ATOM 1772 C CA . THR A 1 230 ? 17.926 -48.928 10.504 1.00 38.33 230 THR A CA 1
ATOM 1773 C C . THR A 1 230 ? 19.135 -49.756 10.870 1.00 36.13 230 THR A C 1
ATOM 1774 O O . THR A 1 230 ? 20.234 -49.253 10.959 1.00 34.89 230 THR A O 1
ATOM 1778 N N . ILE A 1 231 ? 18.935 -51.043 11.066 1.00 37.07 231 ILE A N 1
ATOM 1779 C CA . ILE A 1 231 ? 20.012 -51.912 11.527 1.00 37.24 231 ILE A CA 1
ATOM 1780 C C . ILE A 1 231 ? 19.595 -53.346 11.269 1.00 36.51 231 ILE A C 1
ATOM 1781 O O . ILE A 1 231 ? 18.484 -53.742 11.573 1.00 34.74 231 ILE A O 1
ATOM 1786 N N . GLU A 1 232 ? 20.505 -54.127 10.716 1.00 38.42 232 GLU A N 1
ATOM 1787 C CA . GLU A 1 232 ? 20.111 -55.333 10.026 1.00 39.01 232 GLU A CA 1
ATOM 1788 C C . GLU A 1 232 ? 21.283 -56.247 9.770 1.00 35.89 232 GLU A C 1
ATOM 1789 O O . GLU A 1 232 ? 21.897 -56.192 8.729 1.00 38.80 232 GLU A O 1
ATOM 1795 N N . PRO A 1 233 ? 21.601 -57.091 10.722 1.00 32.87 233 PRO A N 1
ATOM 1796 C CA . PRO A 1 233 ? 22.726 -57.978 10.492 1.00 33.45 233 PRO A CA 1
ATOM 1797 C C . PRO A 1 233 ? 22.439 -59.234 9.653 1.00 31.98 233 PRO A C 1
ATOM 1798 O O . PRO A 1 233 ? 21.675 -60.095 10.057 1.00 31.91 233 PRO A O 1
ATOM 1802 N N . MET A 1 234 ? 23.072 -59.342 8.497 1.00 31.19 234 MET A N 1
ATOM 1803 C CA . MET A 1 234 ? 23.170 -60.627 7.829 1.00 31.46 234 MET A CA 1
ATOM 1804 C C . MET A 1 234 ? 24.305 -61.415 8.493 1.00 31.32 234 MET A C 1
ATOM 1805 O O . MET A 1 234 ? 25.448 -60.984 8.473 1.00 30.96 234 MET A O 1
ATOM 1810 N N . ILE A 1 235 ? 23.998 -62.557 9.093 1.00 30.99 235 ILE A N 1
ATOM 1811 C CA . ILE A 1 235 ? 25.035 -63.412 9.647 1.00 30.42 235 ILE A CA 1
ATOM 1812 C C . ILE A 1 235 ? 25.006 -64.735 8.940 1.00 31.14 235 ILE A C 1
ATOM 1813 O O . ILE A 1 235 ? 23.952 -65.194 8.522 1.00 29.31 235 ILE A O 1
ATOM 1818 N N . ASN A 1 236 ? 26.176 -65.344 8.822 1.00 33.48 236 ASN A N 1
ATOM 1819 C CA . ASN A 1 236 ? 26.307 -66.645 8.213 1.00 36.08 236 ASN A CA 1
ATOM 1820 C C . ASN A 1 236 ? 26.970 -67.588 9.183 1.00 40.51 236 ASN A C 1
ATOM 1821 O O . ASN A 1 236 ? 27.762 -67.145 10.002 1.00 42.14 236 ASN A O 1
ATOM 1826 N N . THR A 1 237 ? 26.615 -68.873 9.114 1.00 48.84 237 THR A N 1
ATOM 1827 C CA . THR A 1 237 ? 27.488 -69.947 9.610 1.00 55.18 237 THR A CA 1
ATOM 1828 C C . THR A 1 237 ? 28.668 -70.021 8.658 1.00 62.28 237 THR A C 1
ATOM 1829 O O . THR A 1 237 ? 28.492 -70.293 7.462 1.00 69.74 237 THR A O 1
ATOM 1833 N N . GLY A 1 238 ? 29.866 -69.749 9.160 1.00 66.02 238 GLY A N 1
ATOM 1834 C CA . GLY A 1 238 ? 31.054 -69.804 8.313 1.00 69.90 238 GLY A CA 1
ATOM 1835 C C . GLY A 1 238 ? 31.226 -68.599 7.402 1.00 68.40 238 GLY A C 1
ATOM 1836 O O . GLY A 1 238 ? 31.370 -67.480 7.891 1.00 72.28 238 GLY A O 1
ATOM 1837 N N . ASP A 1 239 ? 31.219 -68.815 6.086 1.00 63.70 239 ASP A N 1
ATOM 1838 C CA . ASP A 1 239 ? 31.669 -67.767 5.154 1.00 63.92 239 ASP A CA 1
ATOM 1839 C C . ASP A 1 239 ? 30.754 -66.560 5.122 1.00 62.26 239 ASP A C 1
ATOM 1840 O O . ASP A 1 239 ? 29.536 -66.717 5.150 1.00 67.66 239 ASP A O 1
ATOM 1845 N N . TRP A 1 240 ? 31.359 -65.372 5.033 1.00 58.22 240 TRP A N 1
ATOM 1846 C CA . TRP A 1 240 ? 30.631 -64.099 4.854 1.00 55.74 240 TRP A CA 1
ATOM 1847 C C . TRP A 1 240 ? 30.530 -63.659 3.385 1.00 53.40 240 TRP A C 1
ATOM 1848 O O . TRP A 1 240 ? 29.824 -62.702 3.065 1.00 48.22 240 TRP A O 1
ATOM 1859 N N . GLU A 1 241 ? 31.247 -64.358 2.508 1.00 57.08 241 GLU A N 1
ATOM 1860 C CA . GLU A 1 241 ? 31.166 -64.133 1.062 1.00 62.36 241 GLU A CA 1
ATOM 1861 C C . GLU A 1 241 ? 29.812 -64.627 0.493 1.00 62.11 241 GLU A C 1
ATOM 1862 O O . GLU A 1 241 ? 29.222 -65.586 0.997 1.00 65.06 241 GLU A O 1
ATOM 1868 N N . ILE A 1 242 ? 29.380 -64.002 -0.603 1.00 57.56 242 ILE A N 1
ATOM 1869 C CA . ILE A 1 242 ? 27.983 -63.976 -1.019 1.00 52.09 242 ILE A CA 1
ATOM 1870 C C . ILE A 1 242 ? 27.842 -64.086 -2.541 1.00 47.03 242 ILE A C 1
ATOM 1871 O O . ILE A 1 242 ? 28.645 -63.527 -3.263 1.00 47.49 242 ILE A O 1
ATOM 1876 N N . ASP A 1 243 ? 26.835 -64.797 -3.035 1.00 43.32 243 ASP A N 1
ATOM 1877 C CA . ASP A 1 243 ? 26.549 -64.805 -4.467 1.00 40.95 243 ASP A CA 1
ATOM 1878 C C . ASP A 1 243 ? 25.821 -63.538 -4.807 1.00 39.31 243 ASP A C 1
ATOM 1879 O O . ASP A 1 243 ? 25.579 -62.705 -3.946 1.00 38.86 243 ASP A O 1
ATOM 1884 N N . THR A 1 244 ? 25.492 -63.391 -6.080 1.00 38.53 244 THR A N 1
ATOM 1885 C CA . THR A 1 244 ? 24.450 -62.478 -6.529 1.00 38.79 244 THR A CA 1
ATOM 1886 C C . THR A 1 244 ? 23.851 -63.163 -7.745 1.00 40.69 244 THR A C 1
ATOM 1887 O O . THR A 1 244 ? 24.579 -63.471 -8.678 1.00 40.70 244 THR A O 1
ATOM 1891 N N . ASP A 1 245 ? 22.551 -63.436 -7.742 1.00 46.04 245 ASP A N 1
ATOM 1892 C CA . ASP A 1 245 ? 21.927 -64.243 -8.823 1.00 51.40 245 ASP A CA 1
ATOM 1893 C C . ASP A 1 245 ? 22.177 -63.662 -10.228 1.00 52.11 245 ASP A C 1
ATOM 1894 O O . ASP A 1 245 ? 21.915 -62.489 -10.486 1.00 46.66 245 ASP A O 1
ATOM 1899 N N . MET A 1 246 ? 22.671 -64.504 -11.131 1.00 55.09 246 MET A N 1
ATOM 1900 C CA . MET A 1 246 ? 23.063 -64.047 -12.455 1.00 57.91 246 MET A CA 1
ATOM 1901 C C . MET A 1 246 ? 21.818 -63.878 -13.325 1.00 55.75 246 MET A C 1
ATOM 1902 O O . MET A 1 246 ? 21.722 -62.910 -14.071 1.00 58.97 246 MET A O 1
ATOM 1907 N N . LYS A 1 247 ? 20.855 -64.789 -13.205 1.00 53.08 247 LYS A N 1
ATOM 1908 C CA . LYS A 1 247 ? 19.624 -64.733 -14.015 1.00 51.80 247 LYS A CA 1
ATOM 1909 C C . LYS A 1 247 ? 18.726 -63.507 -13.802 1.00 47.25 247 LYS A C 1
ATOM 1910 O O . LYS A 1 247 ? 18.131 -62.986 -14.736 1.00 44.92 247 LYS A O 1
ATOM 1916 N N . THR A 1 248 ? 18.625 -63.064 -12.567 1.00 45.39 248 THR A N 1
ATOM 1917 C CA . THR A 1 248 ? 17.731 -61.987 -12.227 1.00 45.67 248 THR A CA 1
ATOM 1918 C C . THR A 1 248 ? 18.432 -60.802 -11.548 1.00 44.35 248 THR A C 1
ATOM 1919 O O . THR A 1 248 ? 17.911 -59.679 -11.521 1.00 43.92 248 THR A O 1
ATOM 1923 N N . GLY A 1 249 ? 19.595 -61.053 -10.965 1.00 41.83 249 GLY A N 1
ATOM 1924 C CA . GLY A 1 249 ? 20.443 -59.968 -10.521 1.00 40.29 249 GLY A CA 1
ATOM 1925 C C . GLY A 1 249 ? 20.128 -59.461 -9.145 1.00 39.06 249 GLY A C 1
ATOM 1926 O O . GLY A 1 249 ? 20.633 -58.403 -8.768 1.00 38.73 249 GLY A O 1
ATOM 1927 N N . TRP A 1 250 ? 19.307 -60.208 -8.395 1.00 37.90 250 TRP A N 1
ATOM 1928 C CA . TRP A 1 250 ? 19.003 -59.874 -6.984 1.00 35.50 250 TRP A CA 1
ATOM 1929 C C . TRP A 1 250 ? 19.642 -60.809 -5.966 1.00 35.02 250 TRP A C 1
ATOM 1930 O O . TRP A 1 250 ? 20.639 -60.468 -5.313 1.00 36.27 250 TRP A O 1
ATOM 1941 N N . ALA A 1 251 ? 19.071 -62.002 -5.876 1.00 32.51 251 ALA A N 1
ATOM 1942 C CA . ALA A 1 251 ? 19.199 -62.829 -4.708 1.00 31.62 251 ALA A CA 1
ATOM 1943 C C . ALA A 1 251 ? 20.629 -63.160 -4.324 1.00 30.89 251 ALA A C 1
ATOM 1944 O O . ALA A 1 251 ? 21.410 -63.686 -5.109 1.00 30.33 251 ALA A O 1
ATOM 1946 N N . HIS A 1 252 ? 20.944 -62.860 -3.079 1.00 30.82 252 HIS A N 1
ATOM 1947 C CA . HIS A 1 252 ? 22.254 -63.104 -2.557 1.00 31.55 252 HIS A CA 1
ATOM 1948 C C . HIS A 1 252 ? 22.259 -64.350 -1.729 1.00 30.80 252 HIS A C 1
ATOM 1949 O O . HIS A 1 252 ? 21.287 -64.649 -1.058 1.00 31.74 252 HIS A O 1
ATOM 1956 N N . LYS A 1 253 ? 23.377 -65.058 -1.760 1.00 30.64 253 LYS A N 1
ATOM 1957 C CA . LYS A 1 253 ? 23.453 -66.399 -1.219 1.00 30.93 253 LYS A CA 1
ATOM 1958 C C . LYS A 1 253 ? 24.824 -66.641 -0.669 1.00 28.95 253 LYS A C 1
ATOM 1959 O O . LYS A 1 253 ? 25.809 -66.290 -1.287 1.00 26.54 253 LYS A O 1
ATOM 1965 N N . THR A 1 254 ? 24.894 -67.272 0.484 1.00 29.85 254 THR A N 1
ATOM 1966 C CA . THR A 1 254 ? 26.183 -67.612 1.046 1.00 31.88 254 THR A CA 1
ATOM 1967 C C . THR A 1 254 ? 27.004 -68.408 0.046 1.00 34.58 254 THR A C 1
ATOM 1968 O O . THR A 1 254 ? 26.480 -69.299 -0.644 1.00 35.69 254 THR A O 1
ATOM 1972 N N . ILE A 1 255 ? 28.299 -68.097 0.001 1.00 36.65 255 ILE A N 1
ATOM 1973 C CA . ILE A 1 255 ? 29.227 -68.707 -0.957 1.00 36.87 255 ILE A CA 1
ATOM 1974 C C . ILE A 1 255 ? 29.452 -70.211 -0.696 1.00 35.84 255 ILE A C 1
ATOM 1975 O O . ILE A 1 255 ? 29.477 -71.000 -1.628 1.00 34.07 255 ILE A O 1
ATOM 1980 N N . ASP A 1 256 ? 29.586 -70.592 0.573 1.00 36.85 256 ASP A N 1
ATOM 1981 C CA . ASP A 1 256 ? 29.981 -71.950 0.949 1.00 38.44 256 ASP A CA 1
ATOM 1982 C C . ASP A 1 256 ? 28.804 -72.890 1.139 1.00 38.73 256 ASP A C 1
ATOM 1983 O O . ASP A 1 256 ? 28.996 -74.090 1.286 1.00 40.91 256 ASP A O 1
ATOM 1988 N N . GLY A 1 257 ? 27.588 -72.350 1.140 1.00 39.00 257 GLY A N 1
ATOM 1989 C CA . GLY A 1 257 ? 26.373 -73.157 1.299 1.00 36.57 257 GLY A CA 1
ATOM 1990 C C . GLY A 1 257 ? 25.863 -73.133 2.716 1.00 33.93 257 GLY A C 1
ATOM 1991 O O . GLY A 1 257 ? 24.889 -73.802 3.041 1.00 31.66 257 GLY A O 1
ATOM 1992 N N . GLY A 1 258 ? 26.531 -72.348 3.555 1.00 33.53 258 GLY A N 1
ATOM 1993 C CA . GLY A 1 258 ? 26.110 -72.144 4.925 1.00 33.59 258 GLY A CA 1
ATOM 1994 C C . GLY A 1 258 ? 24.738 -71.519 5.027 1.00 32.83 258 GLY A C 1
ATOM 1995 O O . GLY A 1 258 ? 24.113 -71.148 4.036 1.00 31.00 258 GLY A O 1
ATOM 1996 N N . LEU A 1 259 ? 24.253 -71.417 6.245 1.00 33.69 259 LEU A N 1
ATOM 1997 C CA . LEU A 1 259 ? 22.963 -70.817 6.459 1.00 35.18 259 LEU A CA 1
ATOM 1998 C C . LEU A 1 259 ? 23.270 -69.371 6.750 1.00 34.67 259 LEU A C 1
ATOM 1999 O O . LEU A 1 259 ? 24.350 -69.075 7.265 1.00 34.19 259 LEU A O 1
ATOM 2004 N N . SER A 1 260 ? 22.357 -68.481 6.371 1.00 33.39 260 SER A N 1
ATOM 2005 C CA . SER A 1 260 ? 22.419 -67.108 6.820 1.00 34.28 260 SER A CA 1
ATOM 2006 C C . SER A 1 260 ? 21.128 -66.744 7.511 1.00 32.86 260 SER A C 1
ATOM 2007 O O . SER A 1 260 ? 20.135 -67.427 7.363 1.00 31.56 260 SER A O 1
ATOM 2010 N N . CYS A 1 261 ? 21.168 -65.638 8.243 1.00 32.19 261 CYS A N 1
ATOM 2011 C CA . CYS A 1 261 ? 20.024 -65.111 8.950 1.00 30.57 261 CYS A CA 1
ATOM 2012 C C . CYS A 1 261 ? 20.139 -63.599 9.067 1.00 29.37 261 CYS A C 1
ATOM 2013 O O . CYS A 1 261 ? 21.228 -63.043 9.057 1.00 28.76 261 CYS A O 1
ATOM 2016 N N . GLN A 1 262 ? 18.999 -62.943 9.192 1.00 28.92 262 GLN A N 1
ATOM 2017 C CA . GLN A 1 262 ? 18.937 -61.497 9.256 1.00 29.41 262 GLN A CA 1
ATOM 2018 C C . GLN A 1 262 ? 17.807 -61.070 10.151 1.00 29.76 262 GLN A C 1
ATOM 2019 O O . GLN A 1 262 ? 16.718 -61.599 10.042 1.00 31.16 262 GLN A O 1
ATOM 2025 N N . TYR A 1 263 ? 18.056 -60.109 11.025 1.00 30.62 263 TYR A N 1
ATOM 2026 C CA . TYR A 1 263 ? 16.976 -59.407 11.712 1.00 32.43 263 TYR A CA 1
ATOM 2027 C C . TYR A 1 263 ? 17.072 -57.910 11.379 1.00 33.54 263 TYR A C 1
ATOM 2028 O O . TYR A 1 263 ? 18.081 -57.492 10.842 1.00 36.52 263 TYR A O 1
ATOM 2037 N N . GLU A 1 264 ? 16.045 -57.108 11.662 1.00 33.16 264 GLU A N 1
ATOM 2038 C CA . GLU A 1 264 ? 16.122 -55.669 11.369 1.00 34.01 264 GLU A CA 1
ATOM 2039 C C . GLU A 1 264 ? 15.151 -54.778 12.166 1.00 34.69 264 GLU A C 1
ATOM 2040 O O . GLU A 1 264 ? 13.990 -55.097 12.356 1.00 35.87 264 GLU A O 1
ATOM 2046 N N . HIS A 1 265 ? 15.642 -53.634 12.605 1.00 36.50 265 HIS A N 1
ATOM 2047 C CA . HIS A 1 265 ? 14.793 -52.615 13.191 1.00 38.83 265 HIS A CA 1
ATOM 2048 C C . HIS A 1 265 ? 15.201 -51.250 12.718 1.00 40.10 265 HIS A C 1
ATOM 2049 O O . HIS A 1 265 ? 16.249 -51.073 12.110 1.00 40.23 265 HIS A O 1
ATOM 2056 N N . GLN A 1 266 ? 14.348 -50.283 13.003 1.00 40.73 266 GLN A N 1
ATOM 2057 C CA . GLN A 1 266 ? 14.732 -48.907 12.917 1.00 41.38 266 GLN A CA 1
ATOM 2058 C C . GLN A 1 266 ? 14.484 -48.307 14.282 1.00 42.90 266 GLN A C 1
ATOM 2059 O O . GLN A 1 266 ? 13.762 -48.894 15.097 1.00 41.49 266 GLN A O 1
ATOM 2065 N N . PHE A 1 267 ? 15.064 -47.133 14.518 1.00 43.58 267 PHE A N 1
ATOM 2066 C CA . PHE A 1 267 ? 14.965 -46.469 15.807 1.00 44.49 267 PHE A CA 1
ATOM 2067 C C . PHE A 1 267 ? 15.363 -45.011 15.705 1.00 46.57 267 PHE A C 1
ATOM 2068 O O . PHE A 1 267 ? 16.130 -44.644 14.816 1.00 46.26 267 PHE A O 1
ATOM 2076 N N . VAL A 1 268 ? 14.854 -44.190 16.627 1.00 50.65 268 VAL A N 1
ATOM 2077 C CA . VAL A 1 268 ? 15.270 -42.790 16.712 1.00 52.26 268 VAL A CA 1
ATOM 2078 C C . VAL A 1 268 ? 16.366 -42.704 17.729 1.00 54.43 268 VAL A C 1
ATOM 2079 O O . VAL A 1 268 ? 16.335 -43.443 18.710 1.00 55.86 268 VAL A O 1
ATOM 2083 N N . ILE A 1 269 ? 17.305 -41.787 17.508 1.00 55.43 269 ILE A N 1
ATOM 2084 C CA . ILE A 1 269 ? 18.273 -41.408 18.532 1.00 58.16 269 ILE A CA 1
ATOM 2085 C C . ILE A 1 269 ? 17.625 -40.372 19.471 1.00 63.24 269 ILE A C 1
ATOM 2086 O O . ILE A 1 269 ? 17.710 -39.159 19.241 1.00 66.12 269 ILE A O 1
ATOM 2091 N N . THR A 1 270 ? 16.949 -40.869 20.508 1.00 65.59 270 THR A N 1
ATOM 2092 C CA . THR A 1 270 ? 16.394 -40.019 21.567 1.00 66.05 270 THR A CA 1
ATOM 2093 C C . THR A 1 270 ? 17.449 -39.861 22.668 1.00 69.19 270 THR A C 1
ATOM 2094 O O . THR A 1 270 ? 18.550 -40.399 22.571 1.00 70.95 270 THR A O 1
ATOM 2098 N N . LYS A 1 271 ? 17.118 -39.120 23.711 1.00 72.66 271 LYS A N 1
ATOM 2099 C CA . LYS A 1 271 ? 18.073 -38.858 24.781 1.00 74.10 271 LYS A CA 1
ATOM 2100 C C . LYS A 1 271 ? 17.807 -39.755 25.997 1.00 73.40 271 LYS A C 1
ATOM 2101 O O . LYS A 1 271 ? 18.500 -39.650 26.997 1.00 72.59 271 LYS A O 1
ATOM 2107 N N . ASP A 1 272 ? 16.808 -40.635 25.914 1.00 75.75 272 ASP A N 1
ATOM 2108 C CA . ASP A 1 272 ? 16.688 -41.738 26.875 1.00 77.47 272 ASP A CA 1
ATOM 2109 C C . ASP A 1 272 ? 17.675 -42.826 26.445 1.00 75.63 272 ASP A C 1
ATOM 2110 O O . ASP A 1 272 ? 17.991 -43.738 27.220 1.00 75.67 272 ASP A O 1
ATOM 2115 N N . GLY A 1 273 ? 18.166 -42.687 25.207 1.00 69.51 273 GLY A N 1
ATOM 2116 C CA . GLY A 1 273 ? 18.918 -43.721 24.509 1.00 66.06 273 GLY A CA 1
ATOM 2117 C C . GLY A 1 273 ? 18.366 -43.828 23.093 1.00 61.49 273 GLY A C 1
ATOM 2118 O O . GLY A 1 273 ? 18.230 -42.810 22.420 1.00 60.70 273 GLY A O 1
ATOM 2119 N N . PRO A 1 274 ? 18.079 -45.059 22.617 1.00 54.23 274 PRO A N 1
ATOM 2120 C CA . PRO A 1 274 ? 17.368 -45.239 21.373 1.00 50.80 274 PRO A CA 1
ATOM 2121 C C . PRO A 1 274 ? 15.984 -45.779 21.616 1.00 50.28 274 PRO A C 1
ATOM 2122 O O . PRO A 1 274 ? 15.801 -46.655 22.452 1.00 54.33 274 PRO A O 1
ATOM 2126 N N . VAL A 1 275 ? 15.017 -45.260 20.875 1.00 48.34 275 VAL A N 1
ATOM 2127 C CA . VAL A 1 275 ? 13.665 -45.759 20.957 1.00 45.02 275 VAL A CA 1
ATOM 2128 C C . VAL A 1 275 ? 13.330 -46.428 19.619 1.00 43.08 275 VAL A C 1
ATOM 2129 O O . VAL A 1 275 ? 13.269 -45.768 18.573 1.00 39.66 275 VAL A O 1
ATOM 2133 N N . ILE A 1 276 ? 13.148 -47.752 19.688 1.00 40.95 276 ILE A N 1
ATOM 2134 C CA . ILE A 1 276 ? 12.887 -48.628 18.529 1.00 38.39 276 ILE A CA 1
ATOM 2135 C C . ILE A 1 276 ? 11.512 -48.429 17.868 1.00 37.90 276 ILE A C 1
ATOM 2136 O O . ILE A 1 276 ? 10.474 -48.744 18.455 1.00 37.41 276 ILE A O 1
ATOM 2141 N N . LEU A 1 277 ? 11.537 -47.988 16.609 1.00 37.10 277 LEU A N 1
ATOM 2142 C CA . LEU A 1 277 ? 10.335 -47.576 15.857 1.00 36.21 277 LEU A CA 1
ATOM 2143 C C . LEU A 1 277 ? 9.469 -48.678 15.221 1.00 36.47 277 LEU A C 1
ATOM 2144 O O . LEU A 1 277 ? 8.338 -48.418 14.805 1.00 37.74 277 LEU A O 1
ATOM 2149 N N . THR A 1 278 ? 10.009 -49.892 15.137 1.00 35.15 278 THR A N 1
ATOM 2150 C CA . THR A 1 278 ? 9.373 -51.001 14.440 1.00 31.82 278 THR A CA 1
ATOM 2151 C C . THR A 1 278 ? 9.141 -52.214 15.357 1.00 30.80 278 THR A C 1
ATOM 2152 O O . THR A 1 278 ? 9.216 -53.360 14.899 1.00 29.60 278 THR A O 1
ATOM 2156 N N . SER A 1 279 ? 8.835 -51.974 16.638 1.00 29.08 279 SER A N 1
ATOM 2157 C CA . SER A 1 279 ? 8.697 -53.080 17.585 1.00 27.99 279 SER A CA 1
ATOM 2158 C C . SER A 1 279 ? 7.404 -53.848 17.408 1.00 27.96 279 SER A C 1
ATOM 2159 O O . SER A 1 279 ? 6.367 -53.267 17.093 1.00 27.38 279 SER A O 1
ATOM 2162 N N . GLN A 1 280 ? 7.489 -55.158 17.628 1.00 28.82 280 GLN A N 1
ATOM 2163 C CA . GLN A 1 280 ? 6.333 -56.052 17.606 1.00 29.39 280 GLN A CA 1
ATOM 2164 C C . GLN A 1 280 ? 6.246 -56.799 18.950 1.00 28.93 280 GLN A C 1
ATOM 2165 O O . GLN A 1 280 ? 5.705 -57.912 19.050 1.00 28.31 280 GLN A O 1
ATOM 2171 N N . GLY A 1 281 ? 6.780 -56.172 19.990 1.00 29.04 281 GLY A N 1
ATOM 2172 C CA . GLY A 1 281 ? 6.601 -56.690 21.331 1.00 30.77 281 GLY A CA 1
ATOM 2173 C C . GLY A 1 281 ? 7.446 -56.016 22.383 1.00 31.36 281 GLY A C 1
ATOM 2174 O O . GLY A 1 281 ? 7.627 -54.798 22.379 1.00 30.71 281 GLY A O 1
ATOM 2175 N N . GLU A 1 282 ? 7.917 -56.822 23.324 1.00 32.86 282 GLU A N 1
ATOM 2176 C CA . GLU A 1 282 ? 8.990 -56.396 24.189 1.00 33.52 282 GLU A CA 1
ATOM 2177 C C . GLU A 1 282 ? 10.194 -57.127 23.667 1.00 32.01 282 GLU A C 1
ATOM 2178 O O . GLU A 1 282 ? 10.095 -58.266 23.206 1.00 29.74 282 GLU A O 1
ATOM 2184 N N . GLU A 1 283 ? 11.328 -56.453 23.733 1.00 31.56 283 GLU A N 1
ATOM 2185 C CA . GLU A 1 283 ? 12.448 -56.830 22.907 1.00 32.62 283 GLU A CA 1
ATOM 2186 C C . GLU A 1 283 ? 13.178 -58.046 23.426 1.00 34.19 283 GLU A C 1
ATOM 2187 O O . GLU A 1 283 ? 13.463 -58.135 24.606 1.00 36.06 283 GLU A O 1
ATOM 2193 N N . GLY A 1 284 ? 13.470 -58.988 22.531 1.00 35.20 284 GLY A N 1
ATOM 2194 C CA . GLY A 1 284 ? 14.140 -60.238 22.903 1.00 35.40 284 GLY A CA 1
ATOM 2195 C C . GLY A 1 284 ? 13.175 -61.388 23.000 1.00 35.24 284 GLY A C 1
ATOM 2196 O O . GLY A 1 284 ? 13.564 -62.565 22.959 1.00 33.78 284 GLY A O 1
ATOM 2197 N N . THR A 1 285 ? 11.903 -61.020 23.083 1.00 36.96 285 THR A N 1
ATOM 2198 C CA . THR A 1 285 ? 10.832 -61.948 23.328 1.00 36.87 285 THR A CA 1
ATOM 2199 C C . THR A 1 285 ? 10.194 -62.582 22.081 1.00 37.74 285 THR A C 1
ATOM 2200 O O . THR A 1 285 ? 9.447 -63.522 22.217 1.00 39.15 285 THR A O 1
ATOM 2204 N N . TYR A 1 286 ? 10.497 -62.085 20.880 1.00 40.30 286 TYR A N 1
ATOM 2205 C CA . TYR A 1 286 ? 9.827 -62.541 19.636 1.00 38.26 286 TYR A CA 1
ATOM 2206 C C . TYR A 1 286 ? 10.786 -62.968 18.514 1.00 36.94 286 TYR A C 1
ATOM 2207 O O . TYR A 1 286 ? 11.628 -62.195 18.067 1.00 35.46 286 TYR A O 1
ATOM 2216 N N . MET B 1 1 ? 27.028 -36.394 4.971 1.00 114.22 1 MET B N 1
ATOM 2217 C CA . MET B 1 1 ? 25.622 -35.989 4.650 1.00 120.32 1 MET B CA 1
ATOM 2218 C C . MET B 1 1 ? 25.329 -36.015 3.141 1.00 124.64 1 MET B C 1
ATOM 2219 O O . MET B 1 1 ? 26.075 -35.427 2.351 1.00 122.43 1 MET B O 1
ATOM 2224 N N . ILE B 1 2 ? 24.225 -36.678 2.768 1.00 123.66 2 ILE B N 1
ATOM 2225 C CA . ILE B 1 2 ? 23.874 -36.995 1.358 1.00 113.51 2 ILE B CA 1
ATOM 2226 C C . ILE B 1 2 ? 23.248 -35.835 0.581 1.00 106.97 2 ILE B C 1
ATOM 2227 O O . ILE B 1 2 ? 23.448 -35.719 -0.631 1.00 99.39 2 ILE B O 1
ATOM 2232 N N . THR B 1 3 ? 22.480 -35.004 1.284 1.00 101.46 3 THR B N 1
ATOM 2233 C CA . THR B 1 3 ? 21.713 -33.907 0.685 1.00 94.11 3 THR B CA 1
ATOM 2234 C C . THR B 1 3 ? 22.570 -32.879 -0.068 1.00 89.93 3 THR B C 1
ATOM 2235 O O . THR B 1 3 ? 23.546 -32.351 0.478 1.00 87.16 3 THR B O 1
ATOM 2239 N N . LEU B 1 4 ? 22.155 -32.575 -1.302 1.00 82.82 4 LEU B N 1
ATOM 2240 C CA . LEU B 1 4 ? 22.992 -31.864 -2.295 1.00 78.81 4 LEU B CA 1
ATOM 2241 C C . LEU B 1 4 ? 23.466 -30.461 -1.918 1.00 72.47 4 LEU B C 1
ATOM 2242 O O . LEU B 1 4 ? 22.883 -29.786 -1.065 1.00 64.75 4 LEU B O 1
ATOM 2247 N N . LYS B 1 5 ? 24.503 -30.024 -2.628 1.00 69.81 5 LYS B N 1
ATOM 2248 C CA . LYS B 1 5 ? 25.194 -28.770 -2.344 1.00 70.82 5 LYS B CA 1
ATOM 2249 C C . LYS B 1 5 ? 24.890 -27.709 -3.410 1.00 68.22 5 LYS B C 1
ATOM 2250 O O . LYS B 1 5 ? 24.882 -27.996 -4.605 1.00 64.09 5 LYS B O 1
ATOM 2256 N N . SER B 1 6 ? 24.634 -26.485 -2.959 1.00 66.68 6 SER B N 1
ATOM 2257 C CA . SER B 1 6 ? 24.415 -25.359 -3.852 1.00 67.59 6 SER B CA 1
ATOM 2258 C C . SER B 1 6 ? 25.746 -24.932 -4.466 1.00 67.86 6 SER B C 1
ATOM 2259 O O . SER B 1 6 ? 26.793 -25.093 -3.840 1.00 66.63 6 SER B O 1
ATOM 2262 N N . ALA B 1 7 ? 25.693 -24.353 -5.669 1.00 68.16 7 ALA B N 1
ATOM 2263 C CA . ALA B 1 7 ? 26.898 -24.086 -6.486 1.00 68.19 7 ALA B CA 1
ATOM 2264 C C . ALA B 1 7 ? 28.007 -23.294 -5.780 1.00 68.69 7 ALA B C 1
ATOM 2265 O O . ALA B 1 7 ? 29.185 -23.408 -6.139 1.00 70.02 7 ALA B O 1
ATOM 2267 N N . ARG B 1 8 ? 27.617 -22.485 -4.797 1.00 68.42 8 ARG B N 1
ATOM 2268 C CA . ARG B 1 8 ? 28.564 -21.716 -3.988 1.00 69.04 8 ARG B CA 1
ATOM 2269 C C . ARG B 1 8 ? 29.323 -22.611 -3.011 1.00 66.76 8 ARG B C 1
ATOM 2270 O O . ARG B 1 8 ? 30.538 -22.464 -2.845 1.00 65.07 8 ARG B O 1
ATOM 2278 N N . GLU B 1 9 ? 28.610 -23.550 -2.390 1.00 64.63 9 GLU B N 1
ATOM 2279 C CA . GLU B 1 9 ? 29.234 -24.553 -1.526 1.00 62.55 9 GLU B CA 1
ATOM 2280 C C . GLU B 1 9 ? 30.113 -25.499 -2.333 1.00 58.99 9 GLU B C 1
ATOM 2281 O O . GLU B 1 9 ? 31.002 -26.141 -1.786 1.00 56.95 9 GLU B O 1
ATOM 2287 N N . ILE B 1 10 ? 29.842 -25.600 -3.630 1.00 56.36 10 ILE B N 1
ATOM 2288 C CA . ILE B 1 10 ? 30.679 -26.380 -4.520 1.00 55.94 10 ILE B CA 1
ATOM 2289 C C . ILE B 1 10 ? 31.927 -25.559 -4.790 1.00 55.63 10 ILE B C 1
ATOM 2290 O O . ILE B 1 10 ? 33.045 -26.027 -4.575 1.00 53.79 10 ILE B O 1
ATOM 2295 N N . GLU B 1 11 ? 31.723 -24.331 -5.261 1.00 57.47 11 GLU B N 1
ATOM 2296 C CA . GLU B 1 11 ? 32.825 -23.417 -5.532 1.00 62.56 11 GLU B CA 1
ATOM 2297 C C . GLU B 1 11 ? 33.746 -23.374 -4.339 1.00 61.83 11 GLU B C 1
ATOM 2298 O O . GLU B 1 11 ? 34.947 -23.619 -4.465 1.00 63.14 11 GLU B O 1
ATOM 2304 N N . ALA B 1 12 ? 33.163 -23.064 -3.183 1.00 61.68 12 ALA B N 1
ATOM 2305 C CA . ALA B 1 12 ? 33.866 -23.114 -1.902 1.00 61.90 12 ALA B CA 1
ATOM 2306 C C . ALA B 1 12 ? 34.908 -24.228 -1.911 1.00 62.26 12 ALA B C 1
ATOM 2307 O O . ALA B 1 12 ? 36.113 -23.989 -1.765 1.00 63.69 12 ALA B O 1
ATOM 2309 N N . MET B 1 13 ? 34.425 -25.447 -2.126 1.00 59.20 13 MET B N 1
ATOM 2310 C CA . MET B 1 13 ? 35.256 -26.620 -2.010 1.00 53.09 13 MET B CA 1
ATOM 2311 C C . MET B 1 13 ? 36.348 -26.662 -3.049 1.00 49.23 13 MET B C 1
ATOM 2312 O O . MET B 1 13 ? 37.459 -27.000 -2.704 1.00 50.96 13 MET B O 1
ATOM 2317 N N . ASP B 1 14 ? 36.085 -26.305 -4.301 1.00 48.04 14 ASP B N 1
ATOM 2318 C CA . ASP B 1 14 ? 37.173 -26.415 -5.285 1.00 49.50 14 ASP B CA 1
ATOM 2319 C C . ASP B 1 14 ? 38.383 -25.578 -4.896 1.00 50.07 14 ASP B C 1
ATOM 2320 O O . ASP B 1 14 ? 39.524 -25.957 -5.196 1.00 49.20 14 ASP B O 1
ATOM 2325 N N . LYS B 1 15 ? 38.134 -24.464 -4.207 1.00 49.84 15 LYS B N 1
ATOM 2326 C CA . LYS B 1 15 ? 39.207 -23.566 -3.806 1.00 49.34 15 LYS B CA 1
ATOM 2327 C C . LYS B 1 15 ? 40.027 -24.128 -2.656 1.00 44.82 15 LYS B C 1
ATOM 2328 O O . LYS B 1 15 ? 41.251 -23.997 -2.667 1.00 44.77 15 LYS B O 1
ATOM 2334 N N . ALA B 1 16 ? 39.372 -24.778 -1.691 1.00 40.63 16 ALA B N 1
ATOM 2335 C CA . ALA B 1 16 ? 40.093 -25.593 -0.692 1.00 37.50 16 ALA B CA 1
ATOM 2336 C C . ALA B 1 16 ? 40.795 -26.785 -1.354 1.00 36.40 16 ALA B C 1
ATOM 2337 O O . ALA B 1 16 ? 41.851 -27.218 -0.911 1.00 34.75 16 ALA B O 1
ATOM 2339 N N . GLY B 1 17 ? 40.187 -27.310 -2.413 1.00 36.40 17 GLY B N 1
ATOM 2340 C CA . GLY B 1 17 ? 40.782 -28.357 -3.225 1.00 36.42 17 GLY B CA 1
ATOM 2341 C C . GLY B 1 17 ? 41.955 -27.838 -4.024 1.00 36.01 17 GLY B C 1
ATOM 2342 O O . GLY B 1 17 ? 42.919 -28.566 -4.288 1.00 34.43 17 GLY B O 1
ATOM 2343 N N . ASP B 1 18 ? 41.867 -26.581 -4.431 1.00 36.20 18 ASP B N 1
ATOM 2344 C CA . ASP B 1 18 ? 42.997 -25.943 -5.064 1.00 39.20 18 ASP B CA 1
ATOM 2345 C C . ASP B 1 18 ? 44.184 -26.025 -4.092 1.00 37.78 18 ASP B C 1
ATOM 2346 O O . ASP B 1 18 ? 45.260 -26.565 -4.392 1.00 33.59 18 ASP B O 1
ATOM 2351 N N . PHE B 1 19 ? 43.943 -25.497 -2.903 1.00 38.12 19 PHE B N 1
ATOM 2352 C CA . PHE B 1 19 ? 44.957 -25.395 -1.877 1.00 38.62 19 PHE B CA 1
ATOM 2353 C C . PHE B 1 19 ? 45.549 -26.783 -1.571 1.00 36.52 19 PHE B C 1
ATOM 2354 O O . PHE B 1 19 ? 46.716 -27.039 -1.865 1.00 35.94 19 PHE B O 1
ATOM 2362 N N . LEU B 1 20 ? 44.724 -27.675 -1.021 1.00 34.75 20 LEU B N 1
ATOM 2363 C CA . LEU B 1 20 ? 45.061 -29.094 -0.818 1.00 31.97 20 LEU B CA 1
ATOM 2364 C C . LEU B 1 20 ? 45.935 -29.613 -1.947 1.00 28.49 20 LEU B C 1
ATOM 2365 O O . LEU B 1 20 ? 47.010 -30.166 -1.728 1.00 26.12 20 LEU B O 1
ATOM 2370 N N . ALA B 1 21 ? 45.462 -29.422 -3.166 1.00 26.62 21 ALA B N 1
ATOM 2371 C CA . ALA B 1 21 ? 46.204 -29.881 -4.312 1.00 26.47 21 ALA B CA 1
ATOM 2372 C C . ALA B 1 21 ? 47.628 -29.354 -4.262 1.00 25.69 21 ALA B C 1
ATOM 2373 O O . ALA B 1 21 ? 48.571 -30.098 -4.479 1.00 24.99 21 ALA B O 1
ATOM 2375 N N . SER B 1 22 ? 47.790 -28.076 -3.944 1.00 25.30 22 SER B N 1
ATOM 2376 C CA . SER B 1 22 ? 49.122 -27.492 -3.967 1.00 24.92 22 SER B CA 1
ATOM 2377 C C . SER B 1 22 ? 50.057 -28.052 -2.901 1.00 24.84 22 SER B C 1
ATOM 2378 O O . SER B 1 22 ? 51.243 -28.242 -3.198 1.00 26.34 22 SER B O 1
ATOM 2381 N N . ILE B 1 23 ? 49.551 -28.331 -1.690 1.00 23.03 23 ILE B N 1
ATOM 2382 C CA . ILE B 1 23 ? 50.382 -28.965 -0.657 1.00 21.84 23 ILE B CA 1
ATOM 2383 C C . ILE B 1 23 ? 50.920 -30.264 -1.218 1.00 21.85 23 ILE B C 1
ATOM 2384 O O . ILE B 1 23 ? 52.111 -30.544 -1.164 1.00 21.27 23 ILE B O 1
ATOM 2389 N N . HIS B 1 24 ? 50.042 -31.044 -1.811 1.00 22.40 24 HIS B N 1
ATOM 2390 C CA . HIS B 1 24 ? 50.501 -32.251 -2.439 1.00 23.23 24 HIS B CA 1
ATOM 2391 C C . HIS B 1 24 ? 51.571 -32.030 -3.455 1.00 24.50 24 HIS B C 1
ATOM 2392 O O . HIS B 1 24 ? 52.377 -32.919 -3.676 1.00 25.54 24 HIS B O 1
ATOM 2399 N N . ILE B 1 25 ? 51.587 -30.852 -4.062 1.00 25.67 25 ILE B N 1
ATOM 2400 C CA . ILE B 1 25 ? 52.552 -30.570 -5.104 1.00 27.31 25 ILE B CA 1
ATOM 2401 C C . ILE B 1 25 ? 53.873 -30.106 -4.487 1.00 30.21 25 ILE B C 1
ATOM 2402 O O . ILE B 1 25 ? 54.964 -30.481 -4.955 1.00 31.96 25 ILE B O 1
ATOM 2407 N N . GLY B 1 26 ? 53.773 -29.315 -3.419 1.00 30.92 26 GLY B N 1
ATOM 2408 C CA . GLY B 1 26 ? 54.935 -28.980 -2.604 1.00 31.12 26 GLY B CA 1
ATOM 2409 C C . GLY B 1 26 ? 55.599 -30.215 -2.051 1.00 31.59 26 GLY B C 1
ATOM 2410 O O . GLY B 1 26 ? 56.816 -30.260 -1.900 1.00 32.46 26 GLY B O 1
ATOM 2411 N N . LEU B 1 27 ? 54.793 -31.238 -1.795 1.00 32.35 27 LEU B N 1
ATOM 2412 C CA . LEU B 1 27 ? 55.272 -32.431 -1.127 1.00 32.93 27 LEU B CA 1
ATOM 2413 C C . LEU B 1 27 ? 56.194 -33.270 -1.936 1.00 34.52 27 LEU B C 1
ATOM 2414 O O . LEU B 1 27 ? 57.010 -33.982 -1.363 1.00 35.75 27 LEU B O 1
ATOM 2419 N N . ARG B 1 28 ? 56.054 -33.218 -3.253 1.00 36.21 28 ARG B N 1
ATOM 2420 C CA . ARG B 1 28 ? 56.875 -34.045 -4.118 1.00 39.41 28 ARG B CA 1
ATOM 2421 C C . ARG B 1 28 ? 58.343 -33.679 -3.971 1.00 43.67 28 ARG B C 1
ATOM 2422 O O . ARG B 1 28 ? 59.236 -34.545 -3.844 1.00 42.49 28 ARG B O 1
ATOM 2430 N N . ASP B 1 29 ? 58.557 -32.368 -3.956 1.00 47.60 29 ASP B N 1
ATOM 2431 C CA . ASP B 1 29 ? 59.862 -31.767 -3.764 1.00 49.49 29 ASP B CA 1
ATOM 2432 C C . ASP B 1 29 ? 60.434 -32.003 -2.388 1.00 47.98 29 ASP B C 1
ATOM 2433 O O . ASP B 1 29 ? 61.528 -31.538 -2.106 1.00 50.07 29 ASP B O 1
ATOM 2438 N N . LEU B 1 30 ? 59.705 -32.710 -1.532 1.00 47.90 30 LEU B N 1
ATOM 2439 C CA . LEU B 1 30 ? 60.089 -32.863 -0.125 1.00 48.70 30 LEU B CA 1
ATOM 2440 C C . LEU B 1 30 ? 60.170 -34.315 0.378 1.00 45.89 30 LEU B C 1
ATOM 2441 O O . LEU B 1 30 ? 61.040 -34.650 1.178 1.00 41.45 30 LEU B O 1
ATOM 2446 N N . ILE B 1 31 ? 59.261 -35.168 -0.078 1.00 45.92 31 ILE B N 1
ATOM 2447 C CA . ILE B 1 31 ? 59.305 -36.571 0.298 1.00 44.74 31 ILE B CA 1
ATOM 2448 C C . ILE B 1 31 ? 60.457 -37.203 -0.452 1.00 43.90 31 ILE B C 1
ATOM 2449 O O . ILE B 1 31 ? 60.342 -37.525 -1.635 1.00 45.89 31 ILE B O 1
ATOM 2454 N N . LYS B 1 32 ? 61.578 -37.329 0.238 1.00 42.98 32 LYS B N 1
ATOM 2455 C CA . LYS B 1 32 ? 62.782 -37.885 -0.338 1.00 44.47 32 LYS B CA 1
ATOM 2456 C C . LYS B 1 32 ? 63.536 -38.698 0.698 1.00 43.58 32 LYS B C 1
ATOM 2457 O O . LYS B 1 32 ? 63.224 -38.655 1.894 1.00 43.26 32 LYS B O 1
ATOM 2463 N N . PRO B 1 33 ? 64.515 -39.486 0.246 1.00 42.31 33 PRO B N 1
ATOM 2464 C CA . PRO B 1 33 ? 65.295 -40.245 1.229 1.00 43.63 33 PRO B CA 1
ATOM 2465 C C . PRO B 1 33 ? 66.068 -39.338 2.215 1.00 44.06 33 PRO B C 1
ATOM 2466 O O . PRO B 1 33 ? 66.555 -38.282 1.811 1.00 45.31 33 PRO B O 1
ATOM 2470 N N . GLY B 1 34 ? 66.140 -39.725 3.492 1.00 42.01 34 GLY B N 1
ATOM 2471 C CA . GLY B 1 34 ? 66.889 -38.954 4.506 1.00 39.40 34 GLY B CA 1
ATOM 2472 C C . GLY B 1 34 ? 66.191 -37.772 5.192 1.00 36.95 34 GLY B C 1
ATOM 2473 O O . GLY B 1 34 ? 66.750 -37.153 6.101 1.00 34.12 34 GLY B O 1
ATOM 2474 N N . VAL B 1 35 ? 64.981 -37.435 4.767 1.00 35.82 35 VAL B N 1
ATOM 2475 C CA . VAL B 1 35 ? 64.280 -36.299 5.365 1.00 35.53 35 VAL B CA 1
ATOM 2476 C C . VAL B 1 35 ? 63.309 -36.755 6.453 1.00 34.60 35 VAL B C 1
ATOM 2477 O O . VAL B 1 35 ? 62.720 -37.833 6.391 1.00 32.87 35 VAL B O 1
ATOM 2481 N N . ASP B 1 36 ? 63.161 -35.918 7.464 1.00 34.26 36 ASP B N 1
ATOM 2482 C CA . ASP B 1 36 ? 62.372 -36.290 8.609 1.00 35.23 36 ASP B CA 1
ATOM 2483 C C . ASP B 1 36 ? 60.884 -36.204 8.312 1.00 35.05 36 ASP B C 1
ATOM 2484 O O . ASP B 1 36 ? 60.336 -35.111 8.136 1.00 33.80 36 ASP B O 1
ATOM 2489 N N . MET B 1 37 ? 60.226 -37.362 8.314 1.00 33.90 37 MET B N 1
ATOM 2490 C CA . MET B 1 37 ? 58.820 -37.420 8.017 1.00 32.42 37 MET B CA 1
ATOM 2491 C C . MET B 1 37 ? 58.177 -36.178 8.590 1.00 31.31 37 MET B C 1
ATOM 2492 O O . MET B 1 37 ? 57.405 -35.503 7.916 1.00 30.18 37 MET B O 1
ATOM 2497 N N . TRP B 1 38 ? 58.564 -35.822 9.804 1.00 31.40 38 TRP B N 1
ATOM 2498 C CA . TRP B 1 38 ? 57.977 -34.659 10.470 1.00 33.55 38 TRP B CA 1
ATOM 2499 C C . TRP B 1 38 ? 57.949 -33.337 9.629 1.00 35.04 38 TRP B C 1
ATOM 2500 O O . TRP B 1 38 ? 57.192 -32.404 9.956 1.00 34.74 38 TRP B O 1
ATOM 2511 N N . GLU B 1 39 ? 58.729 -33.254 8.546 1.00 35.91 39 GLU B N 1
ATOM 2512 C CA . GLU B 1 39 ? 58.726 -32.038 7.709 1.00 37.60 39 GLU B CA 1
ATOM 2513 C C . GLU B 1 39 ? 57.389 -31.848 7.003 1.00 37.47 39 GLU B C 1
ATOM 2514 O O . GLU B 1 39 ? 57.011 -30.718 6.627 1.00 35.51 39 GLU B O 1
ATOM 2520 N N . VAL B 1 40 ? 56.691 -32.973 6.841 1.00 37.39 40 VAL B N 1
ATOM 2521 C CA . VAL B 1 40 ? 55.375 -33.036 6.202 1.00 36.71 40 VAL B CA 1
ATOM 2522 C C . VAL B 1 40 ? 54.314 -32.321 7.017 1.00 35.64 40 VAL B C 1
ATOM 2523 O O . VAL B 1 40 ? 53.507 -31.556 6.496 1.00 33.92 40 VAL B O 1
ATOM 2527 N N . GLU B 1 41 ? 54.299 -32.615 8.304 1.00 35.92 41 GLU B N 1
ATOM 2528 C CA . GLU B 1 41 ? 53.380 -31.972 9.201 1.00 35.82 41 GLU B CA 1
ATOM 2529 C C . GLU B 1 41 ? 53.658 -30.494 9.130 1.00 36.39 41 GLU B C 1
ATOM 2530 O O . GLU B 1 41 ? 52.755 -29.700 8.881 1.00 35.64 41 GLU B O 1
ATOM 2536 N N . GLU B 1 42 ? 54.930 -30.139 9.298 1.00 38.41 42 GLU B N 1
ATOM 2537 C CA . GLU B 1 42 ? 55.311 -28.736 9.419 1.00 39.79 42 GLU B CA 1
ATOM 2538 C C . GLU B 1 42 ? 54.956 -27.968 8.148 1.00 38.91 42 GLU B C 1
ATOM 2539 O O . GLU B 1 42 ? 54.411 -26.875 8.212 1.00 39.03 42 GLU B O 1
ATOM 2545 N N . TYR B 1 43 ? 55.221 -28.555 6.993 1.00 37.66 43 TYR B N 1
ATOM 2546 C CA . TYR B 1 43 ? 54.834 -27.911 5.754 1.00 36.30 43 TYR B CA 1
ATOM 2547 C C . TYR B 1 43 ? 53.344 -27.542 5.729 1.00 34.05 43 TYR B C 1
ATOM 2548 O O . TYR B 1 43 ? 52.989 -26.400 5.473 1.00 33.41 43 TYR B O 1
ATOM 2557 N N . VAL B 1 44 ? 52.469 -28.494 6.011 1.00 32.42 44 VAL B N 1
ATOM 2558 C CA . VAL B 1 44 ? 51.045 -28.195 5.983 1.00 32.29 44 VAL B CA 1
ATOM 2559 C C . VAL B 1 44 ? 50.750 -27.207 7.072 1.00 34.03 44 VAL B C 1
ATOM 2560 O O . VAL B 1 44 ? 49.894 -26.328 6.917 1.00 33.34 44 VAL B O 1
ATOM 2564 N N . ARG B 1 45 ? 51.440 -27.415 8.195 1.00 36.60 45 ARG B N 1
ATOM 2565 C CA . ARG B 1 45 ? 51.333 -26.568 9.385 1.00 38.87 45 ARG B CA 1
ATOM 2566 C C . ARG B 1 45 ? 51.596 -25.140 8.912 1.00 38.31 45 ARG B C 1
ATOM 2567 O O . ARG B 1 45 ? 50.761 -24.247 9.043 1.00 35.30 45 ARG B O 1
ATOM 2575 N N . ARG B 1 46 ? 52.759 -24.982 8.289 1.00 39.96 46 ARG B N 1
ATOM 2576 C CA . ARG B 1 46 ? 53.260 -23.696 7.835 1.00 40.64 46 ARG B CA 1
ATOM 2577 C C . ARG B 1 46 ? 52.366 -23.051 6.806 1.00 43.61 46 ARG B C 1
ATOM 2578 O O . ARG B 1 46 ? 52.100 -21.846 6.869 1.00 47.32 46 ARG B O 1
ATOM 2586 N N . ARG B 1 47 ? 51.939 -23.847 5.836 1.00 44.34 47 ARG B N 1
ATOM 2587 C CA . ARG B 1 47 ? 51.188 -23.322 4.712 1.00 45.48 47 ARG B CA 1
ATOM 2588 C C . ARG B 1 47 ? 49.757 -22.976 5.123 1.00 42.84 47 ARG B C 1
ATOM 2589 O O . ARG B 1 47 ? 49.077 -22.203 4.462 1.00 38.92 47 ARG B O 1
ATOM 2597 N N . CYS B 1 48 ? 49.297 -23.546 6.222 1.00 43.73 48 CYS B N 1
ATOM 2598 C CA . CYS B 1 48 ? 47.964 -23.232 6.683 1.00 47.93 48 CYS B CA 1
ATOM 2599 C C . CYS B 1 48 ? 47.960 -21.830 7.269 1.00 47.14 48 CYS B C 1
ATOM 2600 O O . CYS B 1 48 ? 47.061 -21.041 7.003 1.00 46.50 48 CYS B O 1
ATOM 2603 N N . LYS B 1 49 ? 48.995 -21.531 8.042 1.00 49.09 49 LYS B N 1
ATOM 2604 C CA . LYS B 1 49 ? 49.186 -20.210 8.642 1.00 50.31 49 LYS B CA 1
ATOM 2605 C C . LYS B 1 49 ? 49.386 -19.082 7.620 1.00 48.50 49 LYS B C 1
ATOM 2606 O O . LYS B 1 49 ? 48.925 -17.966 7.837 1.00 45.38 49 LYS B O 1
ATOM 2612 N N . GLU B 1 50 ? 50.062 -19.389 6.516 1.00 50.16 50 GLU B N 1
ATOM 2613 C CA . GLU B 1 50 ? 50.346 -18.411 5.464 1.00 53.20 50 GLU B CA 1
ATOM 2614 C C . GLU B 1 50 ? 49.106 -18.022 4.669 1.00 51.09 50 GLU B C 1
ATOM 2615 O O . GLU B 1 50 ? 48.868 -16.840 4.454 1.00 53.86 50 GLU B O 1
ATOM 2621 N N . GLU B 1 51 ? 48.329 -19.000 4.214 1.00 50.47 51 GLU B N 1
ATOM 2622 C CA . GLU B 1 51 ? 47.113 -18.711 3.445 1.00 49.35 51 GLU B CA 1
ATOM 2623 C C . GLU B 1 51 ? 45.818 -18.986 4.207 1.00 45.96 51 GLU B C 1
ATOM 2624 O O . GLU B 1 51 ? 44.766 -19.170 3.606 1.00 41.37 51 GLU B O 1
ATOM 2630 N N . ASN B 1 52 ? 45.921 -18.998 5.538 1.00 46.86 52 ASN B N 1
ATOM 2631 C CA . ASN B 1 52 ? 44.774 -18.883 6.453 1.00 47.36 52 ASN B CA 1
ATOM 2632 C C . ASN B 1 52 ? 43.741 -19.997 6.330 1.00 47.25 52 ASN B C 1
ATOM 2633 O O . ASN B 1 52 ? 42.528 -19.750 6.264 1.00 46.54 52 ASN B O 1
ATOM 2638 N N . PHE B 1 53 ? 44.249 -21.223 6.310 1.00 46.38 53 PHE B N 1
ATOM 2639 C CA . PHE B 1 53 ? 43.417 -22.394 6.269 1.00 45.91 53 PHE B CA 1
ATOM 2640 C C . PHE B 1 53 ? 43.489 -23.034 7.612 1.00 45.57 53 PHE B C 1
ATOM 2641 O O . PHE B 1 53 ? 44.441 -22.791 8.348 1.00 44.68 53 PHE B O 1
ATOM 2649 N N . LEU B 1 54 ? 42.464 -23.828 7.933 1.00 45.46 54 LEU B N 1
ATOM 2650 C CA . LEU B 1 54 ? 42.429 -24.617 9.173 1.00 42.33 54 LEU B CA 1
ATOM 2651 C C . LEU B 1 54 ? 42.808 -26.062 8.918 1.00 40.60 54 LEU B C 1
ATOM 2652 O O . LEU B 1 54 ? 42.368 -26.660 7.951 1.00 43.53 54 LEU B O 1
ATOM 2657 N N . PRO B 1 55 ? 43.645 -26.624 9.775 1.00 37.80 55 PRO B N 1
ATOM 2658 C CA . PRO B 1 55 ? 43.825 -28.068 9.734 1.00 38.99 55 PRO B CA 1
ATOM 2659 C C . PRO B 1 55 ? 42.742 -28.720 10.593 1.00 39.52 55 PRO B C 1
ATOM 2660 O O . PRO B 1 55 ? 42.807 -28.716 11.840 1.00 41.62 55 PRO B O 1
ATOM 2664 N N . LEU B 1 56 ? 41.740 -29.272 9.937 1.00 35.94 56 LEU B N 1
ATOM 2665 C CA . LEU B 1 56 ? 40.550 -29.629 10.657 1.00 34.21 56 LEU B CA 1
ATOM 2666 C C . LEU B 1 56 ? 40.690 -31.020 11.277 1.00 35.00 56 LEU B C 1
ATOM 2667 O O . LEU B 1 56 ? 39.796 -31.463 11.981 1.00 35.58 56 LEU B O 1
ATOM 2672 N N . GLN B 1 57 ? 41.801 -31.713 11.018 1.00 36.52 57 GLN B N 1
ATOM 2673 C CA . GLN B 1 57 ? 42.099 -32.974 11.713 1.00 36.55 57 GLN B CA 1
ATOM 2674 C C . GLN B 1 57 ? 42.488 -32.765 13.170 1.00 38.23 57 GLN B C 1
ATOM 2675 O O . GLN B 1 57 ? 42.398 -33.708 13.962 1.00 39.05 57 GLN B O 1
ATOM 2681 N N . ILE B 1 58 ? 42.949 -31.554 13.516 1.00 38.10 58 ILE B N 1
ATOM 2682 C CA . ILE B 1 58 ? 43.422 -31.264 14.870 1.00 36.20 58 ILE B CA 1
ATOM 2683 C C . ILE B 1 58 ? 42.211 -31.010 15.727 1.00 35.55 58 ILE B C 1
ATOM 2684 O O . ILE B 1 58 ? 41.471 -30.056 15.494 1.00 33.37 58 ILE B O 1
ATOM 2689 N N . GLY B 1 59 ? 42.010 -31.891 16.704 1.00 37.16 59 GLY B N 1
ATOM 2690 C CA . GLY B 1 59 ? 40.910 -31.780 17.658 1.00 37.53 59 GLY B CA 1
ATOM 2691 C C . GLY B 1 59 ? 39.791 -32.799 17.498 1.00 38.08 59 GLY B C 1
ATOM 2692 O O . GLY B 1 59 ? 38.855 -32.804 18.296 1.00 41.50 59 GLY B O 1
ATOM 2693 N N . VAL B 1 60 ? 39.855 -33.658 16.480 1.00 37.19 60 VAL B N 1
ATOM 2694 C CA . VAL B 1 60 ? 38.786 -34.645 16.273 1.00 36.28 60 VAL B CA 1
ATOM 2695 C C . VAL B 1 60 ? 38.880 -35.725 17.342 1.00 38.39 60 VAL B C 1
ATOM 2696 O O . VAL B 1 60 ? 39.970 -36.043 17.798 1.00 38.63 60 VAL B O 1
ATOM 2700 N N . ASP B 1 61 ? 37.737 -36.299 17.708 1.00 40.69 61 ASP B N 1
ATOM 2701 C CA . ASP B 1 61 ? 37.645 -37.207 18.858 1.00 42.22 61 ASP B CA 1
ATOM 2702 C C . ASP B 1 61 ? 38.254 -38.579 18.636 1.00 42.85 61 ASP B C 1
ATOM 2703 O O . ASP B 1 61 ? 38.403 -39.055 17.503 1.00 39.70 61 ASP B O 1
ATOM 2708 N N . GLY B 1 62 ? 38.591 -39.214 19.750 1.00 43.90 62 GLY B N 1
ATOM 2709 C CA . GLY B 1 62 ? 39.053 -40.590 19.733 1.00 46.08 62 GLY B CA 1
ATOM 2710 C C . GLY B 1 62 ? 38.730 -41.208 21.068 1.00 48.43 62 GLY B C 1
ATOM 2711 O O . GLY B 1 62 ? 38.580 -40.503 22.071 1.00 48.93 62 GLY B O 1
ATOM 2712 N N . ALA B 1 63 ? 38.598 -42.530 21.074 1.00 51.93 63 ALA B N 1
ATOM 2713 C CA . ALA B 1 63 ? 38.224 -43.253 22.284 1.00 55.01 63 ALA B CA 1
ATOM 2714 C C . ALA B 1 63 ? 39.255 -42.903 23.311 1.00 52.41 63 ALA B C 1
ATOM 2715 O O . ALA B 1 63 ? 38.920 -42.591 24.454 1.00 50.53 63 ALA B O 1
ATOM 2717 N N . MET B 1 64 ? 40.505 -42.933 22.847 1.00 50.53 64 MET B N 1
ATOM 2718 C CA . MET B 1 64 ? 41.675 -42.648 23.648 1.00 52.12 64 MET B CA 1
ATOM 2719 C C . MET B 1 64 ? 41.880 -41.163 23.827 1.00 51.32 64 MET B C 1
ATOM 2720 O O . MET B 1 64 ? 41.957 -40.657 24.951 1.00 52.34 64 MET B O 1
ATOM 2725 N N . MET B 1 65 ? 41.959 -40.470 22.703 1.00 48.16 65 MET B N 1
ATOM 2726 C CA . MET B 1 65 ? 42.469 -39.121 22.682 1.00 45.65 65 MET B CA 1
ATOM 2727 C C . MET B 1 65 ? 42.004 -38.474 21.427 1.00 43.73 65 MET B C 1
ATOM 2728 O O . MET B 1 65 ? 41.682 -39.165 20.472 1.00 46.48 65 MET B O 1
ATOM 2733 N N . ASP B 1 66 ? 42.054 -37.155 21.390 1.00 41.01 66 ASP B N 1
ATOM 2734 C CA . ASP B 1 66 ? 41.752 -36.449 20.160 1.00 40.18 66 ASP B CA 1
ATOM 2735 C C . ASP B 1 66 ? 42.930 -36.534 19.199 1.00 37.72 66 ASP B C 1
ATOM 2736 O O . ASP B 1 66 ? 44.039 -36.826 19.619 1.00 36.06 66 ASP B O 1
ATOM 2741 N N . TYR B 1 67 ? 42.688 -36.292 17.910 1.00 36.01 67 TYR B N 1
ATOM 2742 C CA . TYR B 1 67 ? 43.771 -36.336 16.931 1.00 33.70 67 TYR B CA 1
ATOM 2743 C C . TYR B 1 67 ? 44.664 -35.104 17.038 1.00 30.74 67 TYR B C 1
ATOM 2744 O O . TYR B 1 67 ? 44.207 -33.987 16.824 1.00 28.82 67 TYR B O 1
ATOM 2753 N N . PRO B 1 68 ? 45.948 -35.321 17.346 1.00 29.51 68 PRO B N 1
ATOM 2754 C CA . PRO B 1 68 ? 46.930 -34.269 17.558 1.00 31.08 68 PRO B CA 1
ATOM 2755 C C . PRO B 1 68 ? 47.481 -33.569 16.291 1.00 32.35 68 PRO B C 1
ATOM 2756 O O . PRO B 1 68 ? 47.938 -32.414 16.339 1.00 30.68 68 PRO B O 1
ATOM 2760 N N . TYR B 1 69 ? 47.447 -34.254 15.167 1.00 33.92 69 TYR B N 1
ATOM 2761 C CA . TYR B 1 69 ? 48.167 -33.760 14.024 1.00 34.43 69 TYR B CA 1
ATOM 2762 C C . TYR B 1 69 ? 47.246 -33.187 12.946 1.00 34.37 69 TYR B C 1
ATOM 2763 O O . TYR B 1 69 ? 46.044 -33.442 12.929 1.00 34.09 69 TYR B O 1
ATOM 2772 N N . ALA B 1 70 ? 47.819 -32.341 12.098 1.00 34.58 70 ALA B N 1
ATOM 2773 C CA . ALA B 1 70 ? 47.094 -31.702 10.996 1.00 34.41 70 ALA B CA 1
ATOM 2774 C C . ALA B 1 70 ? 46.998 -32.662 9.847 1.00 32.93 70 ALA B C 1
ATOM 2775 O O . ALA B 1 70 ? 46.162 -32.506 8.951 1.00 32.67 70 ALA B O 1
ATOM 2777 N N . THR B 1 71 ? 47.857 -33.668 9.931 1.00 31.14 71 THR B N 1
ATOM 2778 C CA . THR B 1 71 ? 48.193 -34.546 8.863 1.00 30.34 71 THR B CA 1
ATOM 2779 C C . THR B 1 71 ? 48.146 -35.963 9.428 1.00 29.48 71 THR B C 1
ATOM 2780 O O . THR B 1 71 ? 48.366 -36.147 10.634 1.00 29.49 71 THR B O 1
ATOM 2784 N N . CYS B 1 72 ? 47.844 -36.944 8.577 1.00 28.15 72 CYS B N 1
ATOM 2785 C CA . CYS B 1 72 ? 48.080 -38.357 8.894 1.00 28.58 72 CYS B CA 1
ATOM 2786 C C . CYS B 1 72 ? 49.184 -38.849 7.985 1.00 27.25 72 CYS B C 1
ATOM 2787 O O . CYS B 1 72 ? 49.122 -38.626 6.782 1.00 26.21 72 CYS B O 1
ATOM 2790 N N . CYS B 1 73 ? 50.186 -39.520 8.546 1.00 27.46 73 CYS B N 1
ATOM 2791 C CA . CYS B 1 73 ? 51.297 -40.056 7.745 1.00 28.60 73 CYS B CA 1
ATOM 2792 C C . CYS B 1 73 ? 51.434 -41.577 7.866 1.00 30.81 73 CYS B C 1
ATOM 2793 O O . CYS B 1 73 ? 52.202 -42.099 8.676 1.00 30.79 73 CYS B O 1
ATOM 2796 N N . SER B 1 74 ? 50.672 -42.291 7.048 1.00 33.87 74 SER B N 1
ATOM 2797 C CA . SER B 1 74 ? 50.709 -43.740 7.071 1.00 35.60 74 SER B CA 1
ATOM 2798 C C . SER B 1 74 ? 51.810 -44.219 6.171 1.00 37.31 74 SER B C 1
ATOM 2799 O O . SER B 1 74 ? 51.816 -43.965 4.967 1.00 35.92 74 SER B O 1
ATOM 2802 N N . LEU B 1 75 ? 52.737 -44.923 6.796 1.00 40.26 75 LEU B N 1
ATOM 2803 C CA . LEU B 1 75 ? 53.932 -45.406 6.163 1.00 41.25 75 LEU B CA 1
ATOM 2804 C C . LEU B 1 75 ? 53.857 -46.924 5.974 1.00 40.60 75 LEU B C 1
ATOM 2805 O O . LEU B 1 75 ? 53.513 -47.657 6.900 1.00 38.80 75 LEU B O 1
ATOM 2810 N N . ASN B 1 76 ? 54.176 -47.379 4.764 1.00 41.02 76 ASN B N 1
ATOM 2811 C CA . ASN B 1 76 ? 54.274 -48.811 4.427 1.00 41.17 76 ASN B CA 1
ATOM 2812 C C . ASN B 1 76 ? 53.044 -49.685 4.751 1.00 39.19 76 ASN B C 1
ATOM 2813 O O . ASN B 1 76 ? 52.007 -49.601 4.072 1.00 38.46 76 ASN B O 1
ATOM 2818 N N . ASP B 1 77 ? 53.172 -50.534 5.770 1.00 36.55 77 ASP B N 1
ATOM 2819 C CA . ASP B 1 77 ? 52.115 -51.474 6.120 1.00 36.13 77 ASP B CA 1
ATOM 2820 C C . ASP B 1 77 ? 51.029 -50.774 6.935 1.00 34.08 77 ASP B C 1
ATOM 2821 O O . ASP B 1 77 ? 49.965 -51.343 7.198 1.00 31.75 77 ASP B O 1
ATOM 2826 N N . GLU B 1 78 ? 51.322 -49.543 7.341 1.00 32.93 78 GLU B N 1
ATOM 2827 C CA . GLU B 1 78 ? 50.326 -48.689 7.930 1.00 32.36 78 GLU B CA 1
ATOM 2828 C C . GLU B 1 78 ? 49.355 -48.331 6.843 1.00 32.42 78 GLU B C 1
ATOM 2829 O O . GLU B 1 78 ? 49.763 -47.863 5.786 1.00 33.26 78 GLU B O 1
ATOM 2835 N N . VAL B 1 79 ? 48.075 -48.560 7.125 1.00 31.59 79 VAL B N 1
ATOM 2836 C CA . VAL B 1 79 ? 47.000 -48.373 6.176 1.00 29.76 79 VAL B CA 1
ATOM 2837 C C . VAL B 1 79 ? 46.582 -46.926 6.180 1.00 28.92 79 VAL B C 1
ATOM 2838 O O . VAL B 1 79 ? 46.641 -46.269 5.131 1.00 28.77 79 VAL B O 1
ATOM 2842 N N . ALA B 1 80 ? 46.180 -46.431 7.349 1.00 27.60 80 ALA B N 1
ATOM 2843 C CA . ALA B 1 80 ? 45.659 -45.073 7.453 1.00 28.82 80 ALA B CA 1
ATOM 2844 C C . ALA B 1 80 ? 45.636 -44.549 8.854 1.00 29.90 80 ALA B C 1
ATOM 2845 O O . ALA B 1 80 ? 45.739 -45.312 9.806 1.00 31.90 80 ALA B O 1
ATOM 2847 N N . HIS B 1 81 ? 45.488 -43.235 8.972 1.00 31.56 81 HIS B N 1
ATOM 2848 C CA . HIS B 1 81 ? 45.378 -42.570 10.284 1.00 34.52 81 HIS B CA 1
ATOM 2849 C C . HIS B 1 81 ? 46.533 -42.771 11.282 1.00 33.59 81 HIS B C 1
ATOM 2850 O O . HIS B 1 81 ? 46.329 -42.623 12.494 1.00 31.91 81 HIS B O 1
ATOM 2857 N N . ALA B 1 82 ? 47.725 -43.102 10.778 1.00 33.41 82 ALA B N 1
ATOM 2858 C CA . ALA B 1 82 ? 48.937 -43.083 11.593 1.00 33.40 82 ALA B CA 1
ATOM 2859 C C . ALA B 1 82 ? 49.343 -41.618 11.794 1.00 34.95 82 ALA B C 1
ATOM 2860 O O . ALA B 1 82 ? 48.820 -40.713 11.121 1.00 36.61 82 ALA B O 1
ATOM 2862 N N . PHE B 1 83 ? 50.249 -41.382 12.736 1.00 35.23 83 PHE B N 1
ATOM 2863 C CA . PHE B 1 83 ? 50.710 -40.031 13.028 1.00 34.86 83 PHE B CA 1
ATOM 2864 C C . PHE B 1 83 ? 51.954 -39.703 12.211 1.00 33.77 83 PHE B C 1
ATOM 2865 O O . PHE B 1 83 ? 52.674 -40.612 11.793 1.00 34.15 83 PHE B O 1
ATOM 2873 N N . PRO B 1 84 ? 52.219 -38.399 11.999 1.00 31.34 84 PRO B N 1
ATOM 2874 C CA . PRO B 1 84 ? 53.535 -37.972 11.575 1.00 29.96 84 PRO B CA 1
ATOM 2875 C C . PRO B 1 84 ? 54.440 -37.907 12.784 1.00 28.61 84 PRO B C 1
ATOM 2876 O O . PRO B 1 84 ? 53.976 -37.582 13.870 1.00 27.50 84 PRO B O 1
ATOM 2880 N N . ARG B 1 85 ? 55.715 -38.220 12.586 1.00 29.05 85 ARG B N 1
ATOM 2881 C CA . ARG B 1 85 ? 56.660 -38.372 13.681 1.00 30.65 85 ARG B CA 1
ATOM 2882 C C . ARG B 1 85 ? 58.079 -38.154 13.261 1.00 30.85 85 ARG B C 1
ATOM 2883 O O . ARG B 1 85 ? 58.398 -38.186 12.092 1.00 30.37 85 ARG B O 1
ATOM 2891 N N . HIS B 1 86 ? 58.948 -37.999 14.243 1.00 33.11 86 HIS B N 1
ATOM 2892 C CA . HIS B 1 86 ? 60.364 -37.975 13.967 1.00 35.27 86 HIS B CA 1
ATOM 2893 C C . HIS B 1 86 ? 60.824 -39.339 13.501 1.00 34.12 86 HIS B C 1
ATOM 2894 O O . HIS B 1 86 ? 60.897 -40.294 14.278 1.00 31.61 86 HIS B O 1
ATOM 2901 N N . TYR B 1 87 ? 61.114 -39.380 12.202 1.00 34.92 87 TYR B N 1
ATOM 2902 C CA . TYR B 1 87 ? 61.513 -40.576 11.478 1.00 35.91 87 TYR B CA 1
ATOM 2903 C C . TYR B 1 87 ? 62.217 -40.152 10.220 1.00 35.19 87 TYR B C 1
ATOM 2904 O O . TYR B 1 87 ? 61.653 -39.408 9.421 1.00 36.01 87 TYR B O 1
ATOM 2913 N N . ILE B 1 88 ? 63.435 -40.624 10.020 1.00 34.90 88 ILE B N 1
ATOM 2914 C CA . ILE B 1 88 ? 64.094 -40.356 8.756 1.00 34.26 88 ILE B CA 1
ATOM 2915 C C . ILE B 1 88 ? 63.571 -41.341 7.710 1.00 35.42 88 ILE B C 1
ATOM 2916 O O . ILE B 1 88 ? 63.777 -42.565 7.820 1.00 36.65 88 ILE B O 1
ATOM 2921 N N . LEU B 1 89 ? 62.884 -40.787 6.716 1.00 34.04 89 LEU B N 1
ATOM 2922 C CA . LEU B 1 89 ? 62.476 -41.522 5.547 1.00 34.67 89 LEU B CA 1
ATOM 2923 C C . LEU B 1 89 ? 63.575 -42.435 5.040 1.00 38.58 89 LEU B C 1
ATOM 2924 O O . LEU B 1 89 ? 64.726 -42.352 5.457 1.00 39.95 89 LEU B O 1
ATOM 2929 N N . LYS B 1 90 ? 63.214 -43.330 4.140 1.00 42.78 90 LYS B N 1
ATOM 2930 C CA . LYS B 1 90 ? 64.193 -44.206 3.526 1.00 46.44 90 LYS B CA 1
ATOM 2931 C C . LYS B 1 90 ? 63.890 -44.322 2.040 1.00 48.92 90 LYS B C 1
ATOM 2932 O O . LYS B 1 90 ? 62.762 -44.079 1.610 1.00 47.69 90 LYS B O 1
ATOM 2938 N N . ASP B 1 91 ? 64.908 -44.648 1.249 1.00 51.44 91 ASP B N 1
ATOM 2939 C CA . ASP B 1 91 ? 64.676 -44.972 -0.147 1.00 51.75 91 ASP B CA 1
ATOM 2940 C C . ASP B 1 91 ? 63.992 -46.342 -0.127 1.00 52.91 91 ASP B C 1
ATOM 2941 O O . ASP B 1 91 ? 64.485 -47.291 0.506 1.00 53.49 91 ASP B O 1
ATOM 2946 N N . GLY B 1 92 ? 62.834 -46.412 -0.784 1.00 52.00 92 GLY B N 1
ATOM 2947 C CA . GLY B 1 92 ? 62.025 -47.628 -0.837 1.00 49.95 92 GLY B CA 1
ATOM 2948 C C . GLY B 1 92 ? 60.717 -47.461 -0.094 1.00 46.12 92 GLY B C 1
ATOM 2949 O O . GLY B 1 92 ? 59.723 -48.114 -0.433 1.00 42.47 92 GLY B O 1
ATOM 2950 N N . ASP B 1 93 ? 60.730 -46.588 0.918 1.00 43.94 93 ASP B N 1
ATOM 2951 C CA . ASP B 1 93 ? 59.554 -46.332 1.755 1.00 44.40 93 ASP B CA 1
ATOM 2952 C C . ASP B 1 93 ? 58.359 -45.938 0.883 1.00 43.18 93 ASP B C 1
ATOM 2953 O O . ASP B 1 93 ? 58.530 -45.326 -0.182 1.00 42.99 93 ASP B O 1
ATOM 2958 N N . LEU B 1 94 ? 57.170 -46.334 1.353 1.00 41.47 94 LEU B N 1
ATOM 2959 C CA . LEU B 1 94 ? 55.884 -45.920 0.822 1.00 39.40 94 LEU B CA 1
ATOM 2960 C C . LEU B 1 94 ? 55.163 -45.147 1.919 1.00 39.56 94 LEU B C 1
ATOM 2961 O O . LEU B 1 94 ? 54.963 -45.664 3.023 1.00 39.33 94 LEU B O 1
ATOM 2966 N N . LEU B 1 95 ? 54.766 -43.915 1.601 1.00 39.26 95 LEU B N 1
ATOM 2967 C CA . LEU B 1 95 ? 54.261 -42.950 2.587 1.00 37.45 95 LEU B CA 1
ATOM 2968 C C . LEU B 1 95 ? 52.970 -42.311 2.086 1.00 38.21 95 LEU B C 1
ATOM 2969 O O . LEU B 1 95 ? 52.889 -41.870 0.938 1.00 39.05 95 LEU B O 1
ATOM 2974 N N . LYS B 1 96 ? 51.961 -42.264 2.948 1.00 37.90 96 LYS B N 1
ATOM 2975 C CA . LYS B 1 96 ? 50.682 -41.700 2.582 1.00 37.79 96 LYS B CA 1
ATOM 2976 C C . LYS B 1 96 ? 50.395 -40.498 3.456 1.00 38.24 96 LYS B C 1
ATOM 2977 O O . LYS B 1 96 ? 50.560 -40.555 4.669 1.00 39.01 96 LYS B O 1
ATOM 2983 N N . VAL B 1 97 ? 49.964 -39.409 2.830 1.00 38.24 97 VAL B N 1
ATOM 2984 C CA . VAL B 1 97 ? 49.715 -38.166 3.535 1.00 38.33 97 VAL B CA 1
ATOM 2985 C C . VAL B 1 97 ? 48.262 -37.762 3.378 1.00 37.38 97 VAL B C 1
ATOM 2986 O O . VAL B 1 97 ? 47.909 -37.154 2.374 1.00 35.95 97 VAL B O 1
ATOM 2990 N N . ASP B 1 98 ? 47.417 -38.101 4.349 1.00 38.49 98 ASP B N 1
ATOM 2991 C CA . ASP B 1 98 ? 46.026 -37.631 4.325 1.00 41.06 98 ASP B CA 1
ATOM 2992 C C . ASP B 1 98 ? 45.998 -36.339 5.092 1.00 38.52 98 ASP B C 1
ATOM 2993 O O . ASP B 1 98 ? 46.868 -36.106 5.932 1.00 36.79 98 ASP B O 1
ATOM 2998 N N . MET B 1 99 ? 45.009 -35.504 4.774 1.00 37.82 99 MET B N 1
ATOM 2999 C CA . MET B 1 99 ? 44.737 -34.268 5.506 1.00 37.58 99 MET B CA 1
ATOM 3000 C C . MET B 1 99 ? 43.388 -33.723 5.091 1.00 35.57 99 MET B C 1
ATOM 3001 O O . MET B 1 99 ? 42.907 -34.047 4.011 1.00 37.02 99 MET B O 1
ATOM 3006 N N . VAL B 1 100 ? 42.790 -32.911 5.957 1.00 33.63 100 VAL B N 1
ATOM 3007 C CA . VAL B 1 100 ? 41.567 -32.175 5.652 1.00 32.63 100 VAL B CA 1
ATOM 3008 C C . VAL B 1 100 ? 41.803 -30.753 6.079 1.00 33.90 100 VAL B C 1
ATOM 3009 O O . VAL B 1 100 ? 42.047 -30.497 7.277 1.00 33.88 100 VAL B O 1
ATOM 3013 N N . LEU B 1 101 ? 41.743 -29.833 5.115 1.00 35.18 101 LEU B N 1
ATOM 3014 C CA . LEU B 1 101 ? 41.935 -28.401 5.397 1.00 36.10 101 LEU B CA 1
ATOM 3015 C C . LEU B 1 101 ? 40.691 -27.583 5.110 1.00 35.88 101 LEU B C 1
ATOM 3016 O O . LEU B 1 101 ? 39.987 -27.849 4.156 1.00 36.06 101 LEU B O 1
ATOM 3021 N N . GLY B 1 102 ? 40.440 -26.575 5.933 1.00 37.85 102 GLY B N 1
ATOM 3022 C CA . GLY B 1 102 ? 39.283 -25.702 5.768 1.00 40.63 102 GLY B CA 1
ATOM 3023 C C . GLY B 1 102 ? 39.656 -24.244 5.541 1.00 42.84 102 GLY B C 1
ATOM 3024 O O . GLY B 1 102 ? 40.506 -23.679 6.249 1.00 40.80 102 GLY B O 1
ATOM 3025 N N . GLY B 1 103 ? 39.005 -23.631 4.561 1.00 44.26 103 GLY B N 1
ATOM 3026 C CA . GLY B 1 103 ? 39.276 -22.253 4.219 1.00 46.95 103 GLY B CA 1
ATOM 3027 C C . GLY B 1 103 ? 39.085 -22.033 2.735 1.00 49.32 103 GLY B C 1
ATOM 3028 O O . GLY B 1 103 ? 38.549 -22.901 2.049 1.00 49.95 103 GLY B O 1
ATOM 3029 N N . PRO B 1 104 ? 39.554 -20.883 2.220 1.00 50.81 104 PRO B N 1
ATOM 3030 C CA . PRO B 1 104 ? 40.345 -19.865 2.903 1.00 52.06 104 PRO B CA 1
ATOM 3031 C C . PRO B 1 104 ? 39.470 -18.806 3.569 1.00 54.96 104 PRO B C 1
ATOM 3032 O O . PRO B 1 104 ? 38.670 -18.163 2.888 1.00 54.57 104 PRO B O 1
ATOM 3036 N N . ILE B 1 105 ? 39.644 -18.609 4.877 1.00 59.38 105 ILE B N 1
ATOM 3037 C CA . ILE B 1 105 ? 38.790 -17.680 5.647 1.00 63.90 105 ILE B CA 1
ATOM 3038 C C . ILE B 1 105 ? 39.519 -16.370 5.961 1.00 66.77 105 ILE B C 1
ATOM 3039 O O . ILE B 1 105 ? 40.729 -16.376 6.202 1.00 71.00 105 ILE B O 1
ATOM 3044 N N . ALA B 1 106 ? 38.783 -15.258 5.965 1.00 63.63 106 ALA B N 1
ATOM 3045 C CA . ALA B 1 106 ? 39.379 -13.949 6.209 1.00 62.76 106 ALA B CA 1
ATOM 3046 C C . ALA B 1 106 ? 39.661 -13.766 7.706 1.00 61.74 106 ALA B C 1
ATOM 3047 O O . ALA B 1 106 ? 39.971 -14.733 8.392 1.00 58.84 106 ALA B O 1
ATOM 3049 N N . LYS B 1 107 ? 39.581 -12.542 8.216 1.00 65.57 107 LYS B N 1
ATOM 3050 C CA . LYS B 1 107 ? 39.804 -12.296 9.644 1.00 69.53 107 LYS B CA 1
ATOM 3051 C C . LYS B 1 107 ? 38.903 -11.187 10.173 1.00 73.10 107 LYS B C 1
ATOM 3052 O O . LYS B 1 107 ? 38.562 -10.269 9.442 1.00 69.40 107 LYS B O 1
ATOM 3058 N N . SER B 1 108 ? 38.513 -11.281 11.441 1.00 86.31 108 SER B N 1
ATOM 3059 C CA . SER B 1 108 ? 37.583 -10.305 12.052 1.00 103.57 108 SER B CA 1
ATOM 3060 C C . SER B 1 108 ? 37.447 -10.489 13.594 1.00 112.45 108 SER B C 1
ATOM 3061 O O . SER B 1 108 ? 38.458 -10.415 14.301 1.00 115.25 108 SER B O 1
ATOM 3064 N N . ASP B 1 109 ? 36.228 -10.724 14.106 1.00 115.77 109 ASP B N 1
ATOM 3065 C CA . ASP B 1 109 ? 35.955 -10.769 15.564 1.00 120.38 109 ASP B CA 1
ATOM 3066 C C . ASP B 1 109 ? 36.160 -12.190 16.136 1.00 120.86 109 ASP B C 1
ATOM 3067 O O . ASP B 1 109 ? 36.873 -12.991 15.528 1.00 117.84 109 ASP B O 1
ATOM 3072 N N . LEU B 1 110 ? 35.564 -12.497 17.298 1.00 120.60 110 LEU B N 1
ATOM 3073 C CA . LEU B 1 110 ? 35.533 -13.870 17.833 1.00 119.91 110 LEU B CA 1
ATOM 3074 C C . LEU B 1 110 ? 34.620 -14.737 16.944 1.00 122.90 110 LEU B C 1
ATOM 3075 O O . LEU B 1 110 ? 33.651 -15.348 17.404 1.00 124.59 110 LEU B O 1
ATOM 3080 N N . ASN B 1 111 ? 34.980 -14.775 15.660 1.00 120.12 111 ASN B N 1
ATOM 3081 C CA . ASN B 1 111 ? 34.255 -15.477 14.604 1.00 110.55 111 ASN B CA 1
ATOM 3082 C C . ASN B 1 111 ? 35.228 -15.800 13.459 1.00 108.99 111 ASN B C 1
ATOM 3083 O O . ASN B 1 111 ? 35.414 -16.976 13.129 1.00 110.20 111 ASN B O 1
ATOM 3088 N N . VAL B 1 112 ? 35.863 -14.761 12.890 1.00 101.89 112 VAL B N 1
ATOM 3089 C CA . VAL B 1 112 ? 36.752 -14.883 11.701 1.00 88.60 112 VAL B CA 1
ATOM 3090 C C . VAL B 1 112 ? 38.263 -14.727 12.072 1.00 78.86 112 VAL B C 1
ATOM 3091 O O . VAL B 1 112 ? 38.756 -13.617 12.259 1.00 77.90 112 VAL B O 1
ATOM 3095 N N . SER B 1 113 ? 38.975 -15.859 12.154 1.00 73.68 113 SER B N 1
ATOM 3096 C CA . SER B 1 113 ? 40.367 -15.964 12.671 1.00 69.09 113 SER B CA 1
ATOM 3097 C C . SER B 1 113 ? 41.456 -15.307 11.837 1.00 70.23 113 SER B C 1
ATOM 3098 O O . SER B 1 113 ? 41.507 -15.478 10.618 1.00 68.67 113 SER B O 1
ATOM 3101 N N . LYS B 1 114 ? 42.362 -14.607 12.515 1.00 73.42 114 LYS B N 1
ATOM 3102 C CA . LYS B 1 114 ? 43.661 -14.267 11.934 1.00 73.41 114 LYS B CA 1
ATOM 3103 C C . LYS B 1 114 ? 44.488 -15.542 11.932 1.00 66.96 114 LYS B C 1
ATOM 3104 O O . LYS B 1 114 ? 45.257 -15.778 11.018 1.00 67.54 114 LYS B O 1
ATOM 3110 N N . LEU B 1 115 ? 44.326 -16.366 12.959 1.00 63.80 115 LEU B N 1
ATOM 3111 C CA . LEU B 1 115 ? 44.738 -17.761 12.876 1.00 64.92 115 LEU B CA 1
ATOM 3112 C C . LEU B 1 115 ? 46.258 -18.005 12.896 1.00 64.37 115 LEU B C 1
ATOM 3113 O O . LEU B 1 115 ? 46.699 -19.137 12.708 1.00 62.76 115 LEU B O 1
ATOM 3118 N N . ASN B 1 116 ? 47.064 -16.977 13.146 1.00 63.42 116 ASN B N 1
ATOM 3119 C CA . ASN B 1 116 ? 48.513 -17.190 13.230 1.00 63.43 116 ASN B CA 1
ATOM 3120 C C . ASN B 1 116 ? 48.993 -17.249 14.678 1.00 64.40 116 ASN B C 1
ATOM 3121 O O . ASN B 1 116 ? 48.277 -16.844 15.617 1.00 54.14 116 ASN B O 1
ATOM 3126 N N . PHE B 1 117 ? 50.227 -17.736 14.825 1.00 70.36 117 PHE B N 1
ATOM 3127 C CA . PHE B 1 117 ? 50.690 -18.501 16.013 1.00 75.66 117 PHE B CA 1
ATOM 3128 C C . PHE B 1 117 ? 49.762 -18.531 17.241 1.00 73.82 117 PHE B C 1
ATOM 3129 O O . PHE B 1 117 ? 50.181 -18.216 18.372 1.00 72.98 117 PHE B O 1
ATOM 3137 N N . ASN B 1 118 ? 48.501 -18.908 16.994 1.00 66.85 118 ASN B N 1
ATOM 3138 C CA . ASN B 1 118 ? 47.746 -19.669 17.981 1.00 61.33 118 ASN B CA 1
ATOM 3139 C C . ASN B 1 118 ? 48.322 -21.089 17.905 1.00 59.01 118 ASN B C 1
ATOM 3140 O O . ASN B 1 118 ? 48.770 -21.542 16.835 1.00 54.88 118 ASN B O 1
ATOM 3145 N N . ASN B 1 119 ? 48.357 -21.754 19.056 1.00 55.80 119 ASN B N 1
ATOM 3146 C CA . ASN B 1 119 ? 49.258 -22.864 19.253 1.00 52.53 119 ASN B CA 1
ATOM 3147 C C . ASN B 1 119 ? 48.753 -24.110 18.549 1.00 51.92 119 ASN B C 1
ATOM 3148 O O . ASN B 1 119 ? 48.134 -24.970 19.174 1.00 56.23 119 ASN B O 1
ATOM 3153 N N . VAL B 1 120 ? 49.023 -24.199 17.242 1.00 48.71 120 VAL B N 1
ATOM 3154 C CA . VAL B 1 120 ? 48.708 -25.403 16.445 1.00 46.35 120 VAL B CA 1
ATOM 3155 C C . VAL B 1 120 ? 49.151 -26.663 17.227 1.00 45.93 120 VAL B C 1
ATOM 3156 O O . VAL B 1 120 ? 48.601 -27.753 17.056 1.00 45.13 120 VAL B O 1
ATOM 3160 N N . GLU B 1 121 ? 50.112 -26.471 18.125 1.00 45.28 121 GLU B N 1
ATOM 3161 C CA . GLU B 1 121 ? 50.551 -27.484 19.063 1.00 45.57 121 GLU B CA 1
ATOM 3162 C C . GLU B 1 121 ? 49.563 -27.839 20.190 1.00 46.05 121 GLU B C 1
ATOM 3163 O O . GLU B 1 121 ? 49.903 -28.660 21.045 1.00 48.54 121 GLU B O 1
ATOM 3169 N N . GLN B 1 122 ? 48.364 -27.257 20.231 1.00 44.12 122 GLN B N 1
ATOM 3170 C CA . GLN B 1 122 ? 47.497 -27.524 21.362 1.00 44.93 122 GLN B CA 1
ATOM 3171 C C . GLN B 1 122 ? 45.993 -27.269 21.189 1.00 47.13 122 GLN B C 1
ATOM 3172 O O . GLN B 1 122 ? 45.527 -26.133 21.285 1.00 46.45 122 GLN B O 1
ATOM 3178 N N . MET B 1 123 ? 45.277 -28.346 20.854 1.00 50.41 123 MET B N 1
ATOM 3179 C CA . MET B 1 123 ? 43.971 -28.733 21.467 1.00 53.74 123 MET B CA 1
ATOM 3180 C C . MET B 1 123 ? 42.915 -27.663 21.671 1.00 53.97 123 MET B C 1
ATOM 3181 O O . MET B 1 123 ? 42.348 -27.466 22.767 1.00 43.79 123 MET B O 1
ATOM 3186 N N . LYS B 1 124 ? 42.639 -27.039 20.531 1.00 58.22 124 LYS B N 1
ATOM 3187 C CA . LYS B 1 124 ? 41.704 -25.933 20.379 1.00 54.51 124 LYS B CA 1
ATOM 3188 C C . LYS B 1 124 ? 40.662 -26.335 19.325 1.00 53.39 124 LYS B C 1
ATOM 3189 O O . LYS B 1 124 ? 40.985 -26.916 18.258 1.00 45.35 124 LYS B O 1
ATOM 3195 N N . LYS B 1 125 ? 39.405 -26.051 19.645 1.00 50.22 125 LYS B N 1
ATOM 3196 C CA . LYS B 1 125 ? 38.345 -26.344 18.724 1.00 47.99 125 LYS B CA 1
ATOM 3197 C C . LYS B 1 125 ? 37.590 -25.083 18.344 1.00 50.48 125 LYS B C 1
ATOM 3198 O O . LYS B 1 125 ? 36.488 -24.797 18.792 1.00 48.12 125 LYS B O 1
ATOM 3204 N N . TYR B 1 126 ? 38.298 -24.313 17.531 1.00 54.14 126 TYR B N 1
ATOM 3205 C CA . TYR B 1 126 ? 37.718 -23.579 16.429 1.00 54.47 126 TYR B CA 1
ATOM 3206 C C . TYR B 1 126 ? 37.438 -24.594 15.305 1.00 55.50 126 TYR B C 1
ATOM 3207 O O . TYR B 1 126 ? 36.632 -24.329 14.414 1.00 56.64 126 TYR B O 1
ATOM 3216 N N . THR B 1 127 ? 38.138 -25.733 15.347 1.00 53.52 127 THR B N 1
ATOM 3217 C CA . THR B 1 127 ? 38.070 -26.778 14.325 1.00 51.22 127 THR B CA 1
ATOM 3218 C C . THR B 1 127 ? 36.757 -27.561 14.205 1.00 51.35 127 THR B C 1
ATOM 3219 O O . THR B 1 127 ? 36.256 -27.742 13.096 1.00 50.59 127 THR B O 1
ATOM 3223 N N . GLN B 1 128 ? 36.220 -28.066 15.315 1.00 51.04 128 GLN B N 1
ATOM 3224 C CA . GLN B 1 128 ? 35.011 -28.895 15.248 1.00 50.17 128 GLN B CA 1
ATOM 3225 C C . GLN B 1 128 ? 33.775 -28.065 14.954 1.00 52.89 128 GLN B C 1
ATOM 3226 O O . GLN B 1 128 ? 32.754 -28.597 14.515 1.00 52.79 128 GLN B O 1
ATOM 3232 N N . SER B 1 129 ? 33.889 -26.761 15.211 1.00 58.76 129 SER B N 1
ATOM 3233 C CA . SER B 1 129 ? 33.004 -25.728 14.651 1.00 63.86 129 SER B CA 1
ATOM 3234 C C . SER B 1 129 ? 33.499 -25.385 13.234 1.00 69.93 129 SER B C 1
ATOM 3235 O O . SER B 1 129 ? 34.455 -24.634 13.073 1.00 71.49 129 SER B O 1
ATOM 3238 N N . TYR B 1 130 ? 32.837 -25.929 12.217 1.00 75.91 130 TYR B N 1
ATOM 3239 C CA . TYR B 1 130 ? 33.431 -26.105 10.872 1.00 75.90 130 TYR B CA 1
ATOM 3240 C C . TYR B 1 130 ? 33.961 -24.835 10.185 1.00 73.49 130 TYR B C 1
ATOM 3241 O O . TYR B 1 130 ? 33.388 -23.753 10.349 1.00 76.99 130 TYR B O 1
ATOM 3250 N N . SER B 1 131 ? 35.024 -24.977 9.386 1.00 70.13 131 SER B N 1
ATOM 3251 C CA . SER B 1 131 ? 35.497 -23.870 8.523 1.00 68.48 131 SER B CA 1
ATOM 3252 C C . SER B 1 131 ? 34.892 -23.852 7.117 1.00 68.01 131 SER B C 1
ATOM 3253 O O . SER B 1 131 ? 35.625 -24.054 6.136 1.00 63.09 131 SER B O 1
ATOM 3256 N N . GLY B 1 132 ? 33.583 -23.586 7.023 1.00 65.57 132 GLY B N 1
ATOM 3257 C CA . GLY B 1 132 ? 32.910 -23.406 5.731 1.00 61.12 132 GLY B CA 1
ATOM 3258 C C . GLY B 1 132 ? 33.161 -24.542 4.752 1.00 58.28 132 GLY B C 1
ATOM 3259 O O . GLY B 1 132 ? 32.509 -25.591 4.808 1.00 61.33 132 GLY B O 1
ATOM 3260 N N . GLY B 1 133 ? 34.128 -24.327 3.862 1.00 55.11 133 GLY B N 1
ATOM 3261 C CA . GLY B 1 133 ? 34.543 -25.330 2.882 1.00 52.58 133 GLY B CA 1
ATOM 3262 C C . GLY B 1 133 ? 35.838 -26.004 3.287 1.00 48.10 133 GLY B C 1
ATOM 3263 O O . GLY B 1 133 ? 36.685 -25.387 3.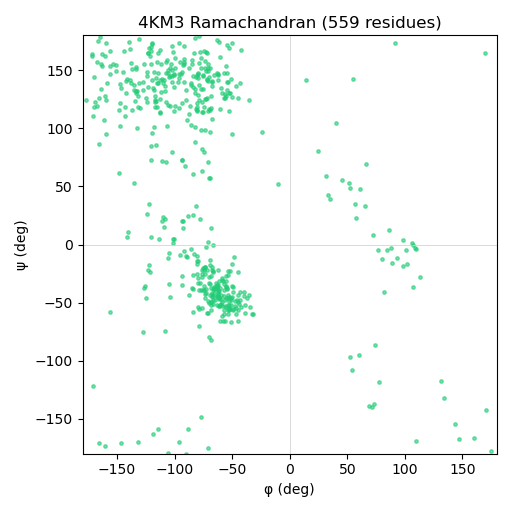946 1.00 44.9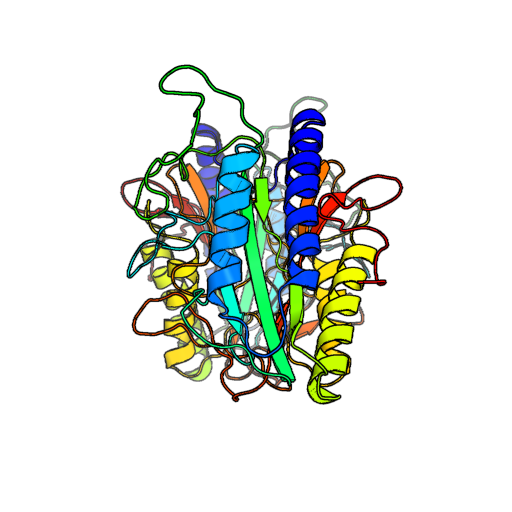8 133 GLY B O 1
ATOM 3264 N N . LEU B 1 134 ? 35.986 -27.266 2.880 1.00 45.33 134 LEU B N 1
ATOM 3265 C CA . LEU B 1 134 ? 37.150 -28.072 3.242 1.00 46.06 134 LEU B CA 1
ATOM 3266 C C . LEU B 1 134 ? 37.539 -29.046 2.121 1.00 45.26 134 LEU B C 1
ATOM 3267 O O . LEU B 1 134 ? 37.020 -28.924 1.017 1.00 44.73 134 LEU B O 1
ATOM 3272 N N . ALA B 1 135 ? 38.470 -29.971 2.402 1.00 45.20 135 ALA B N 1
ATOM 3273 C CA . ALA B 1 135 ? 38.719 -31.172 1.568 1.00 44.68 135 ALA B CA 1
ATOM 3274 C C . ALA B 1 135 ? 39.616 -32.189 2.288 1.00 44.27 135 ALA B C 1
ATOM 3275 O O . ALA B 1 135 ? 40.742 -31.834 2.646 1.00 45.78 135 ALA B O 1
ATOM 3277 N N . ASP B 1 136 ? 39.120 -33.418 2.525 1.00 40.74 136 ASP B N 1
ATOM 3278 C CA . ASP B 1 136 ? 39.991 -34.576 2.829 1.00 37.49 136 ASP B CA 1
ATOM 3279 C C . ASP B 1 136 ? 40.672 -34.840 1.504 1.00 34.56 136 ASP B C 1
ATOM 3280 O O . ASP B 1 136 ? 40.072 -34.607 0.464 1.00 32.29 136 ASP B O 1
ATOM 3285 N N . SER B 1 137 ? 41.937 -35.243 1.534 1.00 34.32 137 SER B N 1
ATOM 3286 C CA . SER B 1 137 ? 42.574 -35.861 0.353 1.00 35.37 137 SER B CA 1
ATOM 3287 C C . SER B 1 137 ? 43.948 -36.457 0.650 1.00 33.68 137 SER B C 1
ATOM 3288 O O . SER B 1 137 ? 44.919 -35.741 0.903 1.00 31.99 137 SER B O 1
ATOM 3291 N N . CYS B 1 138 ? 43.986 -37.782 0.600 1.00 31.91 138 CYS B N 1
ATOM 3292 C CA . CYS B 1 138 ? 45.178 -38.561 0.789 1.00 30.46 138 CYS B CA 1
ATOM 3293 C C . CYS B 1 138 ? 45.835 -38.804 -0.551 1.00 29.68 138 CYS B C 1
ATOM 3294 O O . CYS B 1 138 ? 45.166 -39.050 -1.546 1.00 31.21 138 CYS B O 1
ATOM 3297 N N . TRP B 1 139 ? 47.153 -38.727 -0.577 1.00 28.78 139 TRP B N 1
ATOM 3298 C CA . TRP B 1 139 ? 47.905 -39.058 -1.766 1.00 28.08 139 TRP B CA 1
ATOM 3299 C C . TRP B 1 139 ? 49.155 -39.766 -1.355 1.00 27.81 139 TRP B C 1
ATOM 3300 O O . TRP B 1 139 ? 49.784 -39.385 -0.380 1.00 28.09 139 TRP B O 1
ATOM 3311 N N . ALA B 1 140 ? 49.522 -40.783 -2.121 1.00 29.00 140 ALA B N 1
ATOM 3312 C CA . ALA B 1 140 ? 50.663 -41.638 -1.805 1.00 29.84 140 ALA B CA 1
ATOM 3313 C C . ALA B 1 140 ? 51.892 -41.255 -2.594 1.00 30.47 140 ALA B C 1
ATOM 3314 O O . ALA B 1 140 ? 51.797 -40.756 -3.728 1.00 30.46 140 ALA B O 1
ATOM 3316 N N . TYR B 1 141 ? 53.045 -41.538 -1.985 1.00 31.38 141 TYR B N 1
ATOM 3317 C CA . TYR B 1 141 ? 54.359 -41.181 -2.533 1.00 31.14 141 TYR B CA 1
ATOM 3318 C C . TYR B 1 141 ? 55.424 -42.281 -2.272 1.00 30.86 141 TYR B C 1
ATOM 3319 O O . TYR B 1 141 ? 55.572 -42.743 -1.132 1.00 29.01 141 TYR B O 1
ATOM 3328 N N . ALA B 1 142 ? 56.151 -42.689 -3.319 1.00 31.00 142 ALA B N 1
ATOM 3329 C CA . ALA B 1 142 ? 57.300 -43.585 -3.160 1.00 31.76 142 ALA B CA 1
ATOM 3330 C C . ALA B 1 142 ? 58.510 -42.741 -2.893 1.00 35.21 142 ALA B C 1
ATOM 3331 O O . ALA B 1 142 ? 58.955 -42.003 -3.772 1.00 40.66 142 ALA B O 1
ATOM 3333 N N . VAL B 1 143 ? 59.045 -42.833 -1.680 1.00 37.55 143 VAL B N 1
ATOM 3334 C CA . VAL B 1 143 ? 60.242 -42.088 -1.321 1.00 36.65 143 VAL B CA 1
ATOM 3335 C C . VAL B 1 143 ? 61.414 -42.743 -2.042 1.00 38.54 143 VAL B C 1
ATOM 3336 O O . VAL B 1 143 ? 61.622 -43.962 -1.924 1.00 40.95 143 VAL B O 1
ATOM 3340 N N . GLY B 1 144 ? 62.156 -41.942 -2.802 1.00 37.31 144 GLY B N 1
ATOM 3341 C CA . GLY B 1 144 ? 63.242 -42.455 -3.608 1.00 36.44 144 GLY B CA 1
ATOM 3342 C C . GLY B 1 144 ? 62.700 -43.302 -4.732 1.00 36.31 144 GLY B C 1
ATOM 3343 O O . GLY B 1 144 ? 61.700 -42.941 -5.353 1.00 35.48 144 GLY B O 1
ATOM 3344 N N . THR B 1 145 ? 63.375 -44.420 -4.988 1.00 38.55 145 THR B N 1
ATOM 3345 C CA . THR B 1 145 ? 63.017 -45.349 -6.074 1.00 42.59 145 THR B CA 1
ATOM 3346 C C . THR B 1 145 ? 62.408 -46.634 -5.475 1.00 42.13 145 THR B C 1
ATOM 3347 O O . THR B 1 145 ? 63.046 -47.307 -4.641 1.00 44.49 145 THR B O 1
ATOM 3351 N N . PRO B 1 146 ? 61.171 -46.972 -5.888 1.00 39.21 146 PRO B N 1
ATOM 3352 C CA . PRO B 1 146 ? 60.407 -48.075 -5.288 1.00 38.69 146 PRO B CA 1
ATOM 3353 C C . PRO B 1 146 ? 60.643 -49.455 -5.888 1.00 38.78 146 PRO B C 1
ATOM 3354 O O . PRO B 1 146 ? 60.940 -49.581 -7.077 1.00 39.26 146 PRO B O 1
ATOM 3358 N N . SER B 1 147 ? 60.471 -50.488 -5.073 1.00 38.76 147 SER B N 1
ATOM 3359 C CA . SER B 1 147 ? 60.428 -51.841 -5.598 1.00 39.84 147 SER B CA 1
ATOM 3360 C C . SER B 1 147 ? 59.374 -51.903 -6.677 1.00 40.90 147 SER B C 1
ATOM 3361 O O . SER B 1 147 ? 58.635 -50.950 -6.890 1.00 38.28 147 SER B O 1
ATOM 3364 N N . GLU B 1 148 ? 59.320 -53.019 -7.382 1.00 47.14 148 GLU B N 1
ATOM 3365 C CA . GLU B 1 148 ? 58.217 -53.251 -8.306 1.00 52.76 148 GLU B CA 1
ATOM 3366 C C . GLU B 1 148 ? 56.996 -53.543 -7.434 1.00 53.00 148 GLU B C 1
ATOM 3367 O O . GLU B 1 148 ? 55.884 -53.093 -7.732 1.00 53.97 148 GLU B O 1
ATOM 3373 N N . GLU B 1 149 ? 57.228 -54.273 -6.341 1.00 50.78 149 GLU B N 1
ATOM 3374 C CA . GLU B 1 149 ? 56.234 -54.437 -5.289 1.00 48.96 149 GLU B CA 1
ATOM 3375 C C . GLU B 1 149 ? 55.411 -53.182 -5.230 1.00 47.48 149 GLU B C 1
ATOM 3376 O O . GLU B 1 149 ? 54.193 -53.216 -5.459 1.00 49.95 149 GLU B O 1
ATOM 3382 N N . VAL B 1 150 ? 56.102 -52.075 -4.962 1.00 43.80 150 VAL B N 1
ATOM 3383 C CA . VAL B 1 150 ? 55.455 -50.803 -4.723 1.00 44.07 150 VAL B CA 1
ATOM 3384 C C . VAL B 1 150 ? 54.869 -50.241 -5.992 1.00 45.69 150 VAL B C 1
ATOM 3385 O O . VAL B 1 150 ? 53.661 -50.001 -6.066 1.00 46.18 150 VAL B O 1
ATOM 3389 N N . LYS B 1 151 ? 55.720 -50.026 -6.989 1.00 48.50 151 LYS B N 1
ATOM 3390 C CA . LYS B 1 151 ? 55.277 -49.367 -8.222 1.00 50.69 151 LYS B CA 1
ATOM 3391 C C . LYS B 1 151 ? 53.939 -49.955 -8.665 1.00 49.38 151 LYS B C 1
ATOM 3392 O O . LYS B 1 151 ? 53.014 -49.218 -9.024 1.00 47.62 151 LYS B O 1
ATOM 3398 N N . ASN B 1 152 ? 53.840 -51.282 -8.596 1.00 48.94 152 ASN B N 1
ATOM 3399 C CA . ASN B 1 152 ? 52.630 -51.983 -8.996 1.00 50.14 152 ASN B CA 1
ATOM 3400 C C . ASN B 1 152 ? 51.512 -51.676 -8.031 1.00 49.46 152 ASN B C 1
ATOM 3401 O O . ASN B 1 152 ? 50.458 -51.184 -8.442 1.00 48.30 152 ASN B O 1
ATOM 3406 N N . LEU B 1 153 ? 51.746 -51.939 -6.745 1.00 47.38 153 LEU B N 1
ATOM 3407 C CA . LEU B 1 153 ? 50.751 -51.600 -5.726 1.00 46.82 153 LEU B CA 1
ATOM 3408 C C . LEU B 1 153 ? 50.157 -50.225 -6.017 1.00 45.00 153 LEU B C 1
ATOM 3409 O O . LEU B 1 153 ? 48.939 -50.082 -6.139 1.00 45.41 153 LEU B O 1
ATOM 3414 N N . MET B 1 154 ? 51.024 -49.233 -6.164 1.00 42.73 154 MET B N 1
ATOM 3415 C CA . MET B 1 154 ? 50.574 -47.863 -6.365 1.00 43.96 154 MET B CA 1
ATOM 3416 C C . MET B 1 154 ? 49.768 -47.648 -7.648 1.00 45.11 154 MET B C 1
ATOM 3417 O O . MET B 1 154 ? 48.801 -46.889 -7.650 1.00 43.14 154 MET B O 1
ATOM 3422 N N . ASP B 1 155 ? 50.155 -48.296 -8.740 1.00 47.26 155 ASP B N 1
ATOM 3423 C CA . ASP B 1 155 ? 49.438 -48.096 -10.005 1.00 50.84 155 ASP B CA 1
ATOM 3424 C C . ASP B 1 155 ? 47.977 -48.569 -9.919 1.00 50.43 155 ASP B C 1
ATOM 3425 O O . ASP B 1 155 ? 47.071 -47.974 -10.528 1.00 48.98 155 ASP B O 1
ATOM 3430 N N . ILE B 1 156 ? 47.760 -49.641 -9.160 1.00 49.74 156 ILE B N 1
ATOM 3431 C CA . ILE B 1 156 ? 46.471 -50.324 -9.163 1.00 49.23 156 ILE B CA 1
ATOM 3432 C C . ILE B 1 156 ? 45.538 -49.532 -8.290 1.00 45.84 156 ILE B C 1
ATOM 3433 O O . ILE B 1 156 ? 44.460 -49.137 -8.724 1.00 44.46 156 ILE B O 1
ATOM 3438 N N . THR B 1 157 ? 45.985 -49.291 -7.063 1.00 43.38 157 THR B N 1
ATOM 3439 C CA . THR B 1 157 ? 45.323 -48.366 -6.166 1.00 42.69 157 THR B CA 1
ATOM 3440 C C . THR B 1 157 ? 44.934 -47.108 -6.924 1.00 43.42 157 THR B C 1
ATOM 3441 O O . THR B 1 157 ? 43.839 -46.588 -6.733 1.00 46.33 157 THR B O 1
ATOM 3445 N N . LYS B 1 158 ? 45.813 -46.628 -7.799 1.00 42.09 158 LYS B N 1
ATOM 3446 C CA . LYS B 1 158 ? 45.528 -45.397 -8.500 1.00 43.23 158 LYS B CA 1
ATOM 3447 C C . LYS B 1 158 ? 44.452 -45.652 -9.517 1.00 41.91 158 LYS B C 1
ATOM 3448 O O . LYS B 1 158 ? 43.400 -45.043 -9.444 1.00 43.17 158 LYS B O 1
ATOM 3454 N N . GLU B 1 159 ? 44.690 -46.561 -10.455 1.00 43.84 159 GLU B N 1
ATOM 3455 C CA . GLU B 1 159 ? 43.707 -46.772 -11.523 1.00 45.59 159 GLU B CA 1
ATOM 3456 C C . GLU B 1 159 ? 42.370 -47.229 -10.947 1.00 42.88 159 GLU B C 1
ATOM 3457 O O . GLU B 1 159 ? 41.319 -46.689 -11.304 1.00 42.06 159 GLU B O 1
ATOM 3463 N N . ALA B 1 160 ? 42.420 -48.190 -10.028 1.00 40.23 160 ALA B N 1
ATOM 3464 C CA . ALA B 1 160 ? 41.242 -48.560 -9.241 1.00 38.61 160 ALA B CA 1
ATOM 3465 C C . ALA B 1 160 ? 40.431 -47.331 -8.857 1.00 37.24 160 ALA B C 1
ATOM 3466 O O . ALA B 1 160 ? 39.229 -47.281 -9.088 1.00 36.66 160 ALA B O 1
ATOM 3468 N N . MET B 1 161 ? 41.102 -46.345 -8.277 1.00 36.60 161 MET B N 1
ATOM 3469 C CA . MET B 1 161 ? 40.439 -45.154 -7.801 1.00 38.00 161 MET B CA 1
ATOM 3470 C C . MET B 1 161 ? 39.765 -44.434 -8.947 1.00 41.00 161 MET B C 1
ATOM 3471 O O . MET B 1 161 ? 38.602 -44.005 -8.833 1.00 45.05 161 MET B O 1
ATOM 3476 N N . TYR B 1 162 ? 40.510 -44.285 -10.040 1.00 41.13 162 TYR B N 1
ATOM 3477 C CA . TYR B 1 162 ? 40.044 -43.514 -11.181 1.00 41.86 162 TYR B CA 1
ATOM 3478 C C . TYR B 1 162 ? 39.000 -44.278 -11.979 1.00 40.30 162 TYR B C 1
ATOM 3479 O O . TYR B 1 162 ? 38.251 -43.678 -12.745 1.00 38.08 162 TYR B O 1
ATOM 3488 N N . LYS B 1 163 ? 38.973 -45.598 -11.804 1.00 41.54 163 LYS B N 1
ATOM 3489 C CA . LYS B 1 163 ? 37.934 -46.460 -12.393 1.00 43.09 163 LYS B CA 1
ATOM 3490 C C . LYS B 1 163 ? 36.599 -46.336 -11.643 1.00 41.54 163 LYS B C 1
ATOM 3491 O O . LYS B 1 163 ? 35.526 -46.357 -12.251 1.00 38.94 163 LYS B O 1
ATOM 3497 N N . GLY B 1 164 ? 36.686 -46.230 -10.317 1.00 41.17 164 GLY B N 1
ATOM 3498 C CA . GLY B 1 164 ? 35.559 -45.850 -9.489 1.00 39.28 164 GLY B CA 1
ATOM 3499 C C . GLY B 1 164 ? 34.992 -44.566 -10.036 1.00 39.48 164 GLY B C 1
ATOM 3500 O O . GLY B 1 164 ? 33.824 -44.512 -10.400 1.00 40.60 164 GLY B O 1
ATOM 3501 N N . ILE B 1 165 ? 35.834 -43.543 -10.133 1.00 38.62 165 ILE B N 1
ATOM 3502 C CA . ILE B 1 165 ? 35.423 -42.256 -10.706 1.00 40.13 165 ILE B CA 1
ATOM 3503 C C . ILE B 1 165 ? 34.670 -42.425 -12.031 1.00 39.42 165 ILE B C 1
ATOM 3504 O O . ILE B 1 165 ? 33.607 -41.839 -12.242 1.00 37.87 165 ILE B O 1
ATOM 3509 N N . GLU B 1 166 ? 35.238 -43.223 -12.924 1.00 38.85 166 GLU B N 1
ATOM 3510 C CA . GLU B 1 166 ? 34.694 -43.401 -14.260 1.00 39.39 166 GLU B CA 1
ATOM 3511 C C . GLU B 1 166 ? 33.217 -43.714 -14.205 1.00 40.20 166 GLU B C 1
ATOM 3512 O O . GLU B 1 166 ? 32.474 -43.279 -15.072 1.00 40.75 166 GLU B O 1
ATOM 3518 N N . GLN B 1 167 ? 32.814 -44.470 -13.179 1.00 40.89 167 GLN B N 1
ATOM 3519 C CA . GLN B 1 167 ? 31.413 -44.873 -12.952 1.00 41.26 167 GLN B CA 1
ATOM 3520 C C . GLN B 1 167 ? 30.565 -43.832 -12.225 1.00 40.68 167 GLN B C 1
ATOM 3521 O O . GLN B 1 167 ? 29.352 -44.009 -12.077 1.00 38.36 167 GLN B O 1
ATOM 3527 N N . ALA B 1 168 ? 31.198 -42.774 -11.733 1.00 40.72 168 ALA B N 1
ATOM 3528 C CA . ALA B 1 168 ? 30.493 -41.742 -11.002 1.00 42.05 168 ALA B CA 1
ATOM 3529 C C . ALA B 1 168 ? 29.725 -40.865 -11.968 1.00 42.99 168 ALA B C 1
ATOM 3530 O O . ALA B 1 168 ? 29.954 -39.659 -12.071 1.00 44.19 168 ALA B O 1
ATOM 3532 N N . VAL B 1 169 ? 28.780 -41.493 -12.647 1.00 44.72 169 VAL B N 1
ATOM 3533 C CA . VAL B 1 169 ? 28.066 -40.886 -13.747 1.00 46.84 169 VAL B CA 1
ATOM 3534 C C . VAL B 1 169 ? 26.616 -40.740 -13.332 1.00 48.89 169 VAL B C 1
ATOM 3535 O O . VAL B 1 169 ? 26.074 -41.642 -12.693 1.00 49.17 169 VAL B O 1
ATOM 3539 N N . VAL B 1 170 ? 25.989 -39.611 -13.675 1.00 51.21 170 VAL B N 1
ATOM 3540 C CA . VAL B 1 170 ? 24.627 -39.322 -13.184 1.00 50.52 170 VAL B CA 1
ATOM 3541 C C . VAL B 1 170 ? 23.661 -40.385 -13.715 1.00 50.64 170 VAL B C 1
ATOM 3542 O O . VAL B 1 170 ? 23.849 -40.919 -14.822 1.00 47.94 170 VAL B O 1
ATOM 3546 N N . GLY B 1 171 ? 22.665 -40.726 -12.902 1.00 51.04 171 GLY B N 1
ATOM 3547 C CA . GLY B 1 171 ? 21.820 -41.877 -13.187 1.00 52.18 171 GLY B CA 1
ATOM 3548 C C . GLY B 1 171 ? 22.640 -43.151 -13.083 1.00 51.74 171 GLY B C 1
ATOM 3549 O O . GLY B 1 171 ? 22.952 -43.800 -14.080 1.00 49.73 171 GLY B O 1
ATOM 3550 N N . ASN B 1 172 ? 23.028 -43.480 -11.862 1.00 52.82 172 ASN B N 1
ATOM 3551 C CA . ASN B 1 172 ? 23.777 -44.698 -11.602 1.00 54.33 172 ASN B CA 1
ATOM 3552 C C . ASN B 1 172 ? 23.884 -44.885 -10.108 1.00 56.45 172 ASN B C 1
ATOM 3553 O O . ASN B 1 172 ? 23.642 -43.949 -9.368 1.00 59.66 172 ASN B O 1
ATOM 3558 N N . ARG B 1 173 ? 24.242 -46.078 -9.654 1.00 61.26 173 ARG B N 1
ATOM 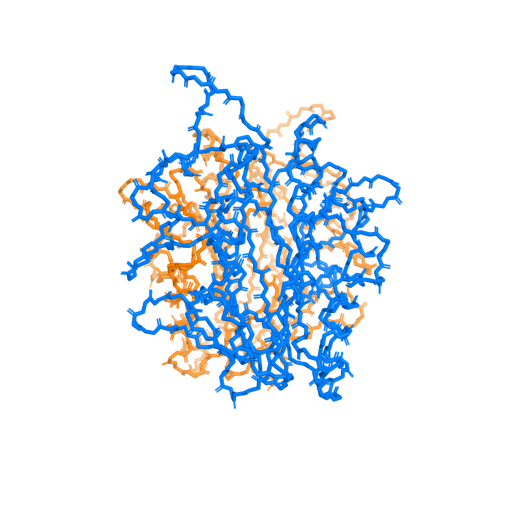3559 C CA . ARG B 1 173 ? 24.172 -46.396 -8.215 1.00 66.37 173 ARG B CA 1
ATOM 3560 C C . ARG B 1 173 ? 25.566 -46.421 -7.594 1.00 58.88 173 ARG B C 1
ATOM 3561 O O . ARG B 1 173 ? 26.537 -46.743 -8.275 1.00 60.50 173 ARG B O 1
ATOM 3569 N N . ILE B 1 174 ? 25.688 -46.084 -6.314 1.00 50.36 174 ILE B N 1
ATOM 3570 C CA . ILE B 1 174 ? 27.010 -46.102 -5.708 1.00 47.47 174 ILE B CA 1
ATOM 3571 C C . ILE B 1 174 ? 27.564 -47.504 -5.876 1.00 50.08 174 ILE B C 1
ATOM 3572 O O . ILE B 1 174 ? 28.745 -47.673 -6.149 1.00 53.28 174 ILE B O 1
ATOM 3577 N N . GLY B 1 175 ? 26.707 -48.510 -5.718 1.00 51.88 175 GLY B N 1
ATOM 3578 C CA . GLY B 1 175 ? 27.088 -49.894 -5.967 1.00 50.55 175 GLY B CA 1
ATOM 3579 C C . GLY B 1 175 ? 28.031 -50.018 -7.148 1.00 49.82 175 GLY B C 1
ATOM 3580 O O . GLY B 1 175 ? 29.058 -50.687 -7.050 1.00 49.94 175 GLY B O 1
ATOM 3581 N N . ASP B 1 176 ? 27.705 -49.343 -8.249 1.00 48.25 176 ASP B N 1
ATOM 3582 C CA . ASP B 1 176 ? 28.494 -49.451 -9.476 1.00 50.86 176 ASP B CA 1
ATOM 3583 C C . ASP B 1 176 ? 29.956 -48.975 -9.363 1.00 49.30 176 ASP B C 1
ATOM 3584 O O . ASP B 1 176 ? 30.810 -49.384 -10.153 1.00 52.01 176 ASP B O 1
ATOM 3589 N N . ILE B 1 177 ? 30.249 -48.137 -8.378 1.00 48.41 177 ILE B N 1
ATOM 3590 C CA . ILE B 1 177 ? 31.634 -47.728 -8.105 1.00 47.11 177 ILE B CA 1
ATOM 3591 C C . ILE B 1 177 ? 32.392 -48.819 -7.320 1.00 43.28 177 ILE B C 1
ATOM 3592 O O . ILE B 1 177 ? 33.284 -49.456 -7.859 1.00 42.90 177 ILE B O 1
ATOM 3597 N N . GLY B 1 178 ? 32.047 -49.025 -6.054 1.00 40.70 178 GLY B N 1
ATOM 3598 C CA . GLY B 1 178 ? 32.715 -50.031 -5.236 1.00 42.46 178 GLY B CA 1
ATOM 3599 C C . GLY B 1 178 ? 32.926 -51.319 -6.012 1.00 43.81 178 GLY B C 1
ATOM 3600 O O . GLY B 1 178 ? 34.015 -51.886 -6.009 1.00 43.12 178 GLY B O 1
ATOM 3601 N N . ALA B 1 179 ? 31.867 -51.771 -6.680 1.00 45.61 179 ALA B N 1
ATOM 3602 C CA . ALA B 1 179 ? 31.925 -52.866 -7.660 1.00 45.30 179 ALA B CA 1
ATOM 3603 C C . ALA B 1 179 ? 33.174 -52.809 -8.507 1.00 43.96 179 ALA B C 1
ATOM 3604 O O . ALA B 1 179 ? 33.961 -53.762 -8.550 1.00 41.15 179 ALA B O 1
ATOM 3606 N N . ALA B 1 180 ? 33.298 -51.671 -9.195 1.00 43.59 180 ALA B N 1
ATOM 3607 C CA . ALA B 1 180 ? 34.352 -51.394 -10.153 1.00 41.74 180 ALA B CA 1
ATOM 3608 C C . ALA B 1 180 ? 35.695 -51.397 -9.460 1.00 41.49 180 ALA B C 1
ATOM 3609 O O . ALA B 1 180 ? 36.607 -52.091 -9.886 1.00 44.76 180 ALA B O 1
ATOM 3611 N N . ILE B 1 181 ? 35.802 -50.628 -8.386 1.00 41.20 181 ILE B N 1
ATOM 3612 C CA . ILE B 1 181 ? 37.011 -50.598 -7.574 1.00 42.58 181 ILE B CA 1
ATOM 3613 C C . ILE B 1 181 ? 37.361 -52.017 -7.121 1.00 45.23 181 ILE B C 1
ATOM 3614 O O . ILE B 1 181 ? 38.476 -52.488 -7.321 1.00 45.88 181 ILE B O 1
ATOM 3619 N N . GLN B 1 182 ? 36.391 -52.684 -6.509 1.00 48.69 182 GLN B N 1
ATOM 3620 C CA . GLN B 1 182 ? 36.533 -54.069 -6.068 1.00 52.71 182 GLN B CA 1
ATOM 3621 C C . GLN B 1 182 ? 37.176 -54.894 -7.165 1.00 51.63 182 GLN B C 1
ATOM 3622 O O . GLN B 1 182 ? 38.308 -55.343 -7.025 1.00 50.97 182 GLN B O 1
ATOM 3628 N N . GLU B 1 183 ? 36.458 -55.040 -8.273 1.00 51.23 183 GLU B N 1
ATOM 3629 C CA . GLU B 1 183 ? 36.869 -55.913 -9.358 1.00 50.29 183 GLU B CA 1
ATOM 3630 C C . GLU B 1 183 ? 38.331 -55.704 -9.707 1.00 45.84 183 GLU B C 1
ATOM 3631 O O . GLU B 1 183 ? 39.125 -56.628 -9.601 1.00 43.98 183 GLU B O 1
ATOM 3637 N N . TYR B 1 184 ? 38.668 -54.476 -10.092 1.00 44.04 184 TYR B N 1
ATOM 3638 C CA . TYR B 1 184 ? 40.004 -54.120 -10.599 1.00 42.07 184 TYR B CA 1
ATOM 3639 C C . TYR B 1 184 ? 41.121 -54.602 -9.661 1.00 43.40 184 TYR B C 1
ATOM 3640 O O . TYR B 1 184 ? 41.887 -55.496 -10.012 1.00 44.63 184 TYR B O 1
ATOM 3649 N N . ALA B 1 185 ? 41.200 -54.030 -8.467 1.00 42.80 185 ALA B N 1
ATOM 3650 C CA . ALA B 1 185 ? 42.244 -54.396 -7.520 1.00 43.86 185 ALA B CA 1
ATOM 3651 C C . ALA B 1 185 ? 42.186 -55.868 -7.155 1.00 46.32 185 ALA B C 1
ATOM 3652 O O . ALA B 1 185 ? 43.215 -56.536 -7.078 1.00 47.83 185 ALA B O 1
ATOM 3654 N N . GLU B 1 186 ? 40.974 -56.362 -6.922 1.00 49.01 186 GLU B N 1
ATOM 3655 C CA . GLU B 1 186 ? 40.766 -57.742 -6.489 1.00 49.01 186 GLU B CA 1
ATOM 3656 C C . GLU B 1 186 ? 41.105 -58.740 -7.596 1.00 44.75 186 GLU B C 1
ATOM 3657 O O . GLU B 1 186 ? 41.508 -59.851 -7.307 1.00 43.45 186 GLU B O 1
ATOM 3663 N N . SER B 1 187 ? 40.991 -58.332 -8.857 1.00 42.23 187 SER B N 1
ATOM 3664 C CA . SER B 1 187 ? 41.340 -59.210 -9.979 1.00 40.84 187 SER B CA 1
ATOM 3665 C C . SER B 1 187 ? 42.831 -59.200 -10.311 1.00 38.50 187 SER B C 1
ATOM 3666 O O . SER B 1 187 ? 43.212 -59.451 -11.442 1.00 34.42 187 SER B O 1
ATOM 3669 N N . ARG B 1 188 ? 43.665 -58.884 -9.327 1.00 39.18 188 ARG B N 1
ATOM 3670 C CA . ARG B 1 188 ? 45.113 -58.954 -9.489 1.00 41.09 188 ARG B CA 1
ATOM 3671 C C . ARG B 1 188 ? 45.812 -59.482 -8.236 1.00 44.37 188 ARG B C 1
ATOM 3672 O O . ARG B 1 188 ? 47.048 -59.470 -8.173 1.00 48.81 188 ARG B O 1
ATOM 3680 N N . GLY B 1 189 ? 45.049 -59.926 -7.234 1.00 44.57 189 GLY B N 1
ATOM 3681 C CA . GLY B 1 189 ? 45.642 -60.486 -6.015 1.00 45.03 189 GLY B CA 1
ATOM 3682 C C . GLY B 1 189 ? 45.507 -59.552 -4.848 1.00 44.23 189 GLY B C 1
ATOM 3683 O O . GLY B 1 189 ? 45.284 -59.984 -3.714 1.00 45.82 189 GLY B O 1
ATOM 3684 N N . TYR B 1 190 ? 45.628 -58.263 -5.143 1.00 44.68 190 TYR B N 1
ATOM 3685 C CA . TYR B 1 190 ? 45.503 -57.196 -4.141 1.00 44.86 190 TYR B CA 1
ATOM 3686 C C . TYR B 1 190 ? 44.177 -57.283 -3.380 1.00 41.77 190 TYR B C 1
ATOM 3687 O O . TYR B 1 190 ? 43.113 -57.459 -3.984 1.00 39.89 190 TYR B O 1
ATOM 3696 N N . GLY B 1 191 ? 44.250 -57.170 -2.059 1.00 38.68 191 GLY B N 1
ATOM 3697 C CA . GLY B 1 191 ? 43.054 -57.253 -1.231 1.00 38.25 191 GLY B CA 1
ATOM 3698 C C . GLY B 1 191 ? 42.644 -55.869 -0.812 1.00 36.10 191 GLY B C 1
ATOM 3699 O O . GLY B 1 191 ? 43.500 -55.068 -0.489 1.00 37.53 191 GLY B O 1
ATOM 3700 N N . VAL B 1 192 ? 41.345 -55.584 -0.808 1.00 34.45 192 VAL B N 1
ATOM 3701 C CA . VAL B 1 192 ? 40.871 -54.249 -0.445 1.00 34.31 192 VAL B CA 1
ATOM 3702 C C . VAL B 1 192 ? 40.463 -54.251 1.023 1.00 35.88 192 VAL B C 1
ATOM 3703 O O . VAL B 1 192 ? 39.906 -55.214 1.511 1.00 38.29 192 VAL B O 1
ATOM 3707 N N . VAL B 1 193 ? 40.788 -53.173 1.725 1.00 37.73 193 VAL B N 1
ATOM 3708 C CA . VAL B 1 193 ? 40.374 -52.960 3.104 1.00 38.15 193 VAL B CA 1
ATOM 3709 C C . VAL B 1 193 ? 38.858 -52.756 3.155 1.00 41.38 193 VAL B C 1
ATOM 3710 O O . VAL B 1 193 ? 38.293 -52.089 2.296 1.00 40.83 193 VAL B O 1
ATOM 3714 N N . ARG B 1 194 ? 38.204 -53.335 4.158 1.00 44.57 194 ARG B N 1
ATOM 3715 C CA . ARG B 1 194 ? 36.770 -53.125 4.348 1.00 45.28 194 ARG B CA 1
ATOM 3716 C C . ARG B 1 194 ? 36.396 -52.527 5.700 1.00 45.95 194 ARG B C 1
ATOM 3717 O O . ARG B 1 194 ? 35.361 -51.893 5.823 1.00 49.68 194 ARG B O 1
ATOM 3725 N N . ASP B 1 195 ? 37.245 -52.702 6.698 1.00 45.42 195 ASP B N 1
ATOM 3726 C CA . ASP B 1 195 ? 36.865 -52.454 8.077 1.00 48.31 195 ASP B CA 1
ATOM 3727 C C . ASP B 1 195 ? 36.704 -50.975 8.456 1.00 46.58 195 ASP B C 1
ATOM 3728 O O . ASP B 1 195 ? 36.355 -50.676 9.599 1.00 47.20 195 ASP B O 1
ATOM 3733 N N . LEU B 1 196 ? 36.958 -50.057 7.522 1.00 44.84 196 LEU B N 1
ATOM 3734 C CA . LEU B 1 196 ? 36.821 -48.612 7.779 1.00 44.55 196 LEU B CA 1
ATOM 3735 C C . LEU B 1 196 ? 35.598 -48.049 7.124 1.00 48.84 196 LEU B C 1
ATOM 3736 O O . LEU B 1 196 ? 35.213 -46.916 7.409 1.00 51.48 196 LEU B O 1
ATOM 3741 N N . VAL B 1 197 ? 34.998 -48.845 6.244 1.00 54.26 197 VAL B N 1
ATOM 3742 C CA . VAL B 1 197 ? 33.821 -48.452 5.488 1.00 56.65 197 VAL B CA 1
ATOM 3743 C C . VAL B 1 197 ? 33.758 -46.929 5.370 1.00 59.79 197 VAL B C 1
ATOM 3744 O O . VAL B 1 197 ? 33.059 -46.259 6.139 1.00 61.62 197 VAL B O 1
ATOM 3748 N N . GLY B 1 198 ? 34.530 -46.386 4.434 1.00 61.42 198 GLY B N 1
ATOM 3749 C CA . GLY B 1 198 ? 34.345 -45.005 4.009 1.00 64.05 198 GLY B CA 1
ATOM 3750 C C . GLY B 1 198 ? 33.183 -44.884 3.025 1.00 67.03 198 GLY B C 1
ATOM 3751 O O . GLY B 1 198 ? 32.039 -45.274 3.309 1.00 66.86 198 GLY B O 1
ATOM 3752 N N . GLU B 1 208 ? 30.526 -35.544 6.355 1.00 47.47 208 GLU B N 1
ATOM 3753 C CA . GLU B 1 208 ? 30.637 -35.489 4.899 1.00 53.68 208 GLU B CA 1
ATOM 3754 C C . GLU B 1 208 ? 30.674 -36.905 4.307 1.00 56.27 208 GLU B C 1
ATOM 3755 O O . GLU B 1 208 ? 31.320 -37.789 4.886 1.00 56.62 208 GLU B O 1
ATOM 3761 N N . PRO B 1 209 ? 30.013 -37.118 3.137 1.00 57.93 209 PRO B N 1
ATOM 3762 C CA . PRO B 1 209 ? 29.799 -38.469 2.646 1.00 55.44 209 PRO B CA 1
ATOM 3763 C C . PRO B 1 209 ? 30.982 -39.030 1.889 1.00 53.98 209 PRO B C 1
ATOM 3764 O O . PRO B 1 209 ? 31.865 -38.297 1.445 1.00 51.74 209 PRO B O 1
ATOM 3768 N N . MET B 1 210 ? 30.939 -40.341 1.712 1.00 55.64 210 MET B N 1
ATOM 3769 C CA . MET B 1 210 ? 32.080 -41.123 1.297 1.00 56.53 210 MET B CA 1
ATOM 3770 C C . MET B 1 210 ? 31.555 -42.384 0.640 1.00 55.85 210 MET B C 1
ATOM 3771 O O . MET B 1 210 ? 30.518 -42.902 1.056 1.00 59.42 210 MET B O 1
ATOM 3776 N N . VAL B 1 211 ? 32.264 -42.891 -0.359 1.00 53.89 211 VAL B N 1
ATOM 3777 C CA . VAL B 1 211 ? 31.812 -44.083 -1.077 1.00 56.05 211 VAL B CA 1
ATOM 3778 C C . VAL B 1 211 ? 32.711 -45.268 -0.734 1.00 58.30 211 VAL B C 1
ATOM 3779 O O . VAL B 1 211 ? 33.916 -45.093 -0.584 1.00 55.57 211 VAL B O 1
ATOM 3783 N N . PRO B 1 212 ? 32.137 -46.484 -0.595 1.00 63.74 212 PRO B N 1
ATOM 3784 C CA . PRO B 1 212 ? 33.038 -47.562 -0.191 1.00 62.85 212 PRO B CA 1
ATOM 3785 C C . PRO B 1 212 ? 33.738 -48.166 -1.420 1.00 59.71 212 PRO B C 1
ATOM 3786 O O . PRO B 1 212 ? 33.253 -48.020 -2.559 1.00 57.25 212 PRO B O 1
ATOM 3790 N N . ASN B 1 213 ? 34.865 -48.829 -1.179 1.00 52.40 213 ASN B N 1
ATOM 3791 C CA . ASN B 1 213 ? 35.667 -49.395 -2.252 1.00 49.73 213 ASN B CA 1
ATOM 3792 C C . ASN B 1 213 ? 35.223 -50.799 -2.613 1.00 47.32 213 ASN B C 1
ATOM 3793 O O . ASN B 1 213 ? 36.015 -51.585 -3.125 1.00 46.39 213 ASN B O 1
ATOM 3798 N N . TYR B 1 214 ? 33.966 -51.118 -2.330 1.00 45.99 214 TYR B N 1
ATOM 3799 C CA . TYR B 1 214 ? 33.452 -52.468 -2.518 1.00 45.10 214 TYR B CA 1
ATOM 3800 C C . TYR B 1 214 ? 31.938 -52.484 -2.357 1.00 44.81 214 TYR B C 1
ATOM 3801 O O . TYR B 1 214 ? 31.393 -51.772 -1.529 1.00 42.96 214 TYR B O 1
ATOM 3810 N N . GLY B 1 215 ? 31.276 -53.313 -3.151 1.00 46.90 215 GLY B N 1
ATOM 3811 C CA . GLY B 1 215 ? 29.827 -53.446 -3.103 1.00 48.59 215 GLY B CA 1
ATOM 3812 C C . GLY B 1 215 ? 29.364 -54.258 -4.296 1.00 50.10 215 GLY B C 1
ATOM 3813 O O . GLY B 1 215 ? 30.130 -54.459 -5.246 1.00 52.01 215 GLY B O 1
ATOM 3814 N N . ILE B 1 216 ? 28.124 -54.742 -4.247 1.00 47.53 216 ILE B N 1
ATOM 3815 C CA . ILE B 1 216 ? 27.544 -55.421 -5.395 1.00 44.32 216 ILE B CA 1
ATOM 3816 C C . ILE B 1 216 ? 27.081 -54.328 -6.356 1.00 43.10 216 ILE B C 1
ATOM 3817 O O . ILE B 1 216 ? 26.385 -53.402 -5.940 1.00 42.16 216 ILE B O 1
ATOM 3822 N N . ALA B 1 217 ? 27.481 -54.418 -7.626 1.00 43.53 217 ALA B N 1
ATOM 3823 C CA . ALA B 1 217 ? 27.095 -53.406 -8.632 1.00 44.48 217 ALA B CA 1
ATOM 3824 C C . ALA B 1 217 ? 25.600 -53.217 -8.652 1.00 46.78 217 ALA B C 1
ATOM 3825 O O . ALA B 1 217 ? 24.861 -53.996 -8.038 1.00 44.93 217 ALA B O 1
ATOM 3827 N N . GLY B 1 218 ? 25.153 -52.181 -9.357 1.00 50.98 218 GLY B N 1
ATOM 3828 C CA . GLY B 1 218 ? 23.726 -51.831 -9.406 1.00 56.97 218 GLY B CA 1
ATOM 3829 C C . GLY B 1 218 ? 22.969 -52.080 -8.101 1.00 61.35 218 GLY B C 1
ATOM 3830 O O . GLY B 1 218 ? 21.818 -52.529 -8.122 1.00 66.67 218 GLY B O 1
ATOM 3831 N N . ARG B 1 219 ? 23.602 -51.785 -6.965 1.00 60.07 219 ARG B N 1
ATOM 3832 C CA . ARG B 1 219 ? 22.985 -52.037 -5.674 1.00 57.67 219 ARG B CA 1
ATOM 3833 C C . ARG B 1 219 ? 23.426 -51.016 -4.629 1.00 55.11 219 ARG B C 1
ATOM 3834 O O . ARG B 1 219 ? 24.028 -51.385 -3.627 1.00 53.44 219 ARG B O 1
ATOM 3836 N N . GLY B 1 220 ? 23.109 -49.741 -4.874 1.00 53.65 220 GLY B N 1
ATOM 3837 C CA . GLY B 1 220 ? 23.276 -48.675 -3.864 1.00 55.67 220 GLY B CA 1
ATOM 3838 C C . GLY B 1 220 ? 22.451 -47.423 -4.145 1.00 55.79 220 GLY B C 1
ATOM 3839 O O . GLY B 1 220 ? 21.639 -47.421 -5.064 1.00 57.07 220 GLY B O 1
ATOM 3840 N N . LEU B 1 221 ? 22.658 -46.368 -3.350 1.00 55.08 221 LEU B N 1
ATOM 3841 C CA . LEU B 1 221 ? 22.101 -45.014 -3.616 1.00 56.99 221 LEU B CA 1
ATOM 3842 C C . LEU B 1 221 ? 22.245 -44.527 -5.071 1.00 58.12 221 LEU B C 1
ATOM 3843 O O . LEU B 1 221 ? 23.344 -44.479 -5.602 1.00 57.14 221 LEU B O 1
ATOM 3848 N N . ARG B 1 222 ? 21.141 -44.133 -5.699 1.00 61.23 222 ARG B N 1
ATOM 3849 C CA . ARG B 1 222 ? 21.183 -43.615 -7.066 1.00 62.46 222 ARG B CA 1
ATOM 3850 C C . ARG B 1 222 ? 21.745 -42.206 -7.003 1.00 59.39 222 ARG B C 1
ATOM 3851 O O . ARG B 1 222 ? 21.305 -41.404 -6.173 1.00 57.53 222 ARG B O 1
ATOM 3859 N N . LEU B 1 223 ? 22.696 -41.919 -7.897 1.00 59.39 223 LEU B N 1
ATOM 3860 C CA . LEU B 1 223 ? 23.467 -40.659 -7.912 1.00 57.16 223 LEU B CA 1
ATOM 3861 C C . LEU B 1 223 ? 22.756 -39.509 -8.625 1.00 57.41 223 LEU B C 1
ATOM 3862 O O . LEU B 1 223 ? 22.228 -39.670 -9.731 1.00 56.96 223 LEU B O 1
ATOM 3867 N N . ARG B 1 224 ? 22.800 -38.343 -7.987 1.00 58.26 224 ARG B N 1
ATOM 3868 C CA . ARG B 1 224 ? 22.161 -37.135 -8.471 1.00 60.68 224 ARG B CA 1
ATOM 3869 C C . ARG B 1 224 ? 23.223 -36.075 -8.802 1.00 57.89 224 ARG B C 1
ATOM 3870 O O . ARG B 1 224 ? 24.343 -36.124 -8.292 1.00 55.37 224 ARG B O 1
ATOM 3878 N N . GLU B 1 225 ? 22.873 -35.123 -9.662 1.00 57.07 225 GLU B N 1
ATOM 3879 C CA . GLU B 1 225 ? 23.659 -33.899 -9.808 1.00 56.95 225 GLU B CA 1
ATOM 3880 C C . GLU B 1 225 ? 23.892 -33.273 -8.439 1.00 55.25 225 GLU B C 1
ATOM 3881 O O . GLU B 1 225 ? 23.018 -33.309 -7.584 1.00 53.36 225 GLU B O 1
ATOM 3887 N N . GLY B 1 226 ? 25.077 -32.717 -8.221 1.00 56.59 226 GLY B N 1
ATOM 3888 C CA . GLY B 1 226 ? 25.314 -31.856 -7.051 1.00 56.99 226 GLY B CA 1
ATOM 3889 C C . GLY B 1 226 ? 25.776 -32.543 -5.779 1.00 57.01 226 GLY B C 1
ATOM 3890 O O . GLY B 1 226 ? 26.250 -31.878 -4.851 1.00 54.06 226 GLY B O 1
ATOM 3891 N N . MET B 1 227 ? 25.614 -33.866 -5.720 1.00 57.25 227 MET B N 1
ATOM 3892 C CA . MET B 1 227 ? 26.257 -34.677 -4.696 1.00 52.94 227 MET B CA 1
ATOM 3893 C C . MET B 1 227 ? 27.750 -34.481 -4.838 1.00 48.97 227 MET B C 1
ATOM 3894 O O . MET B 1 227 ? 28.271 -34.526 -5.966 1.00 48.94 227 MET B O 1
ATOM 3899 N N . VAL B 1 228 ? 28.440 -34.282 -3.718 1.00 43.47 228 VAL B N 1
ATOM 3900 C CA . VAL B 1 228 ? 29.908 -34.332 -3.729 1.00 40.68 228 VAL B CA 1
ATOM 3901 C C . VAL B 1 228 ? 30.387 -35.488 -2.856 1.00 37.21 228 VAL B C 1
ATOM 3902 O O . VAL B 1 228 ? 30.052 -35.586 -1.675 1.00 34.47 228 VAL B O 1
ATOM 3906 N N . LEU B 1 229 ? 31.168 -36.360 -3.478 1.00 35.52 229 LEU B N 1
ATOM 3907 C CA . LEU B 1 229 ? 31.600 -37.590 -2.859 1.00 35.97 229 LEU B CA 1
ATOM 3908 C C . LEU B 1 229 ? 33.091 -37.643 -2.831 1.00 36.06 229 LEU B C 1
ATOM 3909 O O . LEU B 1 229 ? 33.752 -36.852 -3.507 1.00 37.12 229 LEU B O 1
ATOM 3914 N N . THR B 1 230 ? 33.620 -38.607 -2.083 1.00 34.79 230 THR B N 1
ATOM 3915 C CA . THR B 1 230 ? 35.058 -38.838 -2.060 1.00 34.58 230 THR B CA 1
ATOM 3916 C C . THR B 1 230 ? 35.366 -40.314 -2.261 1.00 33.56 230 THR B C 1
ATOM 3917 O O . THR B 1 230 ? 34.698 -41.149 -1.689 1.00 33.52 230 THR B O 1
ATOM 3921 N N . ILE B 1 231 ? 36.392 -40.624 -3.045 1.00 33.69 231 ILE B N 1
ATOM 3922 C CA . ILE B 1 231 ? 36.803 -42.001 -3.292 1.00 35.05 231 ILE B CA 1
ATOM 3923 C C . ILE B 1 231 ? 38.171 -42.224 -2.656 1.00 36.27 231 ILE B C 1
ATOM 3924 O O . ILE B 1 231 ? 39.117 -41.495 -2.959 1.00 35.20 231 ILE B O 1
ATOM 3929 N N . GLU B 1 232 ? 38.276 -43.242 -1.796 1.00 37.34 232 GLU B N 1
ATOM 3930 C CA . GLU B 1 232 ? 39.439 -43.407 -0.913 1.00 37.88 232 GLU B CA 1
ATOM 3931 C C . GLU B 1 232 ? 39.980 -44.848 -0.840 1.00 33.39 232 GLU B C 1
ATOM 3932 O O . GLU B 1 232 ? 40.161 -45.380 0.232 1.00 33.75 232 GLU B O 1
ATOM 3938 N N . PRO B 1 233 ? 40.274 -45.473 -1.978 1.00 30.25 233 PRO B N 1
ATOM 3939 C CA . PRO B 1 233 ? 40.707 -46.874 -2.030 1.00 30.54 233 PRO B CA 1
ATOM 3940 C C . PRO B 1 233 ? 41.836 -47.281 -1.095 1.00 30.62 233 PRO B C 1
ATOM 3941 O O . PRO B 1 233 ? 42.874 -46.669 -1.125 1.00 31.37 233 PRO B O 1
ATOM 3945 N N . MET B 1 234 ? 41.645 -48.326 -0.296 1.00 31.27 234 MET B N 1
ATOM 3946 C CA . MET B 1 234 ? 42.715 -48.837 0.549 1.00 32.44 234 MET B CA 1
ATOM 3947 C C . MET B 1 234 ? 43.047 -50.267 0.154 1.00 32.60 234 MET B C 1
ATOM 3948 O O . MET B 1 234 ? 42.363 -51.193 0.523 1.00 31.35 234 MET B O 1
ATOM 3953 N N . ILE B 1 235 ? 44.121 -50.439 -0.595 1.00 34.77 235 ILE B N 1
ATOM 3954 C CA . ILE B 1 235 ? 44.467 -51.739 -1.127 1.00 36.53 235 ILE B CA 1
ATOM 3955 C C . ILE B 1 235 ? 45.728 -52.298 -0.478 1.00 36.59 235 ILE B C 1
ATOM 3956 O O . ILE B 1 235 ? 46.674 -51.575 -0.198 1.00 35.15 235 ILE B O 1
ATOM 3961 N N . ASN B 1 236 ? 45.708 -53.610 -0.260 1.00 38.28 236 ASN B N 1
ATOM 3962 C CA . ASN B 1 236 ? 46.798 -54.339 0.338 1.00 38.05 236 ASN B CA 1
ATOM 3963 C C . ASN B 1 236 ? 47.301 -55.402 -0.616 1.00 39.08 236 ASN B C 1
ATOM 3964 O O . ASN B 1 236 ? 46.572 -55.872 -1.509 1.00 35.28 236 ASN B O 1
ATOM 3969 N N . THR B 1 237 ? 48.570 -55.755 -0.406 1.00 41.86 237 THR B N 1
ATOM 3970 C CA . THR B 1 237 ? 49.177 -56.937 -0.983 1.00 41.90 237 THR B CA 1
ATOM 3971 C C . THR B 1 237 ? 48.578 -58.135 -0.276 1.00 44.30 237 THR B C 1
ATOM 3972 O O . THR B 1 237 ? 48.729 -58.312 0.939 1.00 41.94 237 THR B O 1
ATOM 3976 N N . GLY B 1 238 ? 47.853 -58.935 -1.042 1.00 50.12 238 GLY B N 1
ATOM 3977 C CA . GLY B 1 238 ? 47.213 -60.135 -0.517 1.00 54.17 238 GLY B CA 1
ATOM 3978 C C . GLY B 1 238 ? 45.991 -59.859 0.339 1.00 54.07 238 GLY B C 1
ATOM 3979 O O . GLY B 1 238 ? 44.859 -59.834 -0.165 1.00 54.54 238 GLY B O 1
ATOM 3980 N N . ASP B 1 239 ? 46.227 -59.634 1.630 1.00 52.37 239 ASP B N 1
ATOM 3981 C CA . ASP B 1 239 ? 45.174 -59.771 2.629 1.00 53.36 239 ASP B CA 1
ATOM 3982 C C . ASP B 1 239 ? 44.670 -58.456 3.203 1.00 53.73 239 ASP B C 1
ATOM 3983 O O . ASP B 1 239 ? 45.450 -57.517 3.381 1.00 57.58 239 ASP B O 1
ATOM 3988 N N . TRP B 1 240 ? 43.376 -58.430 3.549 1.00 52.35 240 TRP B N 1
ATOM 3989 C CA . TRP B 1 240 ? 42.611 -57.174 3.787 1.00 48.82 240 TRP B CA 1
ATOM 3990 C C . TRP B 1 240 ? 42.288 -56.797 5.252 1.00 46.99 240 TRP B C 1
ATOM 3991 O O . TRP B 1 240 ? 41.760 -55.712 5.491 1.00 48.22 240 TRP B O 1
ATOM 4002 N N . GLU B 1 241 ? 42.571 -57.671 6.216 1.00 45.58 241 GLU B N 1
ATOM 4003 C CA . GLU B 1 241 ? 42.198 -57.416 7.623 1.00 45.62 241 GLU B CA 1
ATOM 4004 C C . GLU B 1 241 ? 43.158 -56.398 8.278 1.00 46.21 241 GLU B C 1
ATOM 4005 O O . GLU B 1 241 ? 44.322 -56.306 7.890 1.00 49.31 241 GLU B O 1
ATOM 4011 N N . ILE B 1 242 ? 42.665 -55.656 9.276 1.00 45.20 242 ILE B N 1
ATOM 4012 C CA . ILE B 1 242 ? 43.306 -54.428 9.781 1.00 43.22 242 ILE B CA 1
ATOM 4013 C C . ILE B 1 242 ? 43.279 -54.320 11.305 1.00 44.43 242 ILE B C 1
ATOM 4014 O O . ILE B 1 242 ? 42.291 -54.645 11.952 1.00 47.40 242 ILE B O 1
ATOM 4019 N N . ASP B 1 243 ? 44.362 -53.815 11.872 1.00 47.48 243 ASP B N 1
ATOM 4020 C CA . ASP B 1 243 ? 44.451 -53.595 13.304 1.00 50.87 243 ASP B CA 1
ATOM 4021 C C . ASP B 1 243 ? 43.993 -52.204 13.607 1.00 49.33 243 ASP B C 1
ATOM 4022 O O . ASP B 1 243 ? 43.807 -51.396 12.703 1.00 52.29 243 ASP B O 1
ATOM 4027 N N . THR B 1 244 ? 43.829 -51.917 14.888 1.00 46.17 244 THR B N 1
ATOM 4028 C CA . THR B 1 244 ? 43.723 -50.545 15.341 1.00 45.42 244 THR B CA 1
ATOM 4029 C C . THR B 1 244 ? 44.693 -50.416 16.487 1.00 46.33 244 THR B C 1
ATOM 4030 O O . THR B 1 244 ? 44.550 -51.104 17.486 1.00 50.42 244 THR B O 1
ATOM 4034 N N . ASP B 1 245 ? 45.700 -49.563 16.342 1.00 47.05 245 ASP B N 1
ATOM 4035 C CA . ASP B 1 245 ? 46.670 -49.356 17.409 1.00 46.73 245 ASP B CA 1
ATOM 4036 C C . ASP B 1 245 ? 45.953 -49.454 18.743 1.00 46.42 245 ASP B C 1
ATOM 4037 O O . ASP B 1 245 ? 44.976 -48.750 18.984 1.00 43.15 245 ASP B O 1
ATOM 4042 N N . MET B 1 246 ? 46.438 -50.351 19.592 1.00 50.36 246 MET B N 1
ATOM 4043 C CA . MET B 1 246 ? 45.838 -50.590 20.907 1.00 52.93 246 MET B CA 1
ATOM 4044 C C . MET B 1 246 ? 46.047 -49.369 21.817 1.00 50.02 246 MET B C 1
ATOM 4045 O O . MET B 1 246 ? 45.138 -48.973 22.546 1.00 48.14 246 MET B O 1
ATOM 4050 N N . LYS B 1 247 ? 47.220 -48.742 21.698 1.00 48.17 247 LYS B N 1
ATOM 4051 C CA . LYS B 1 247 ? 47.682 -47.682 22.601 1.00 45.37 247 LYS B CA 1
ATOM 4052 C C . LYS B 1 247 ? 47.097 -46.286 22.318 1.00 43.01 247 LYS B C 1
ATOM 4053 O O . LYS B 1 247 ? 46.963 -45.481 23.240 1.00 44.22 247 LYS B O 1
ATOM 4059 N N . THR B 1 248 ? 46.753 -45.993 21.064 1.00 38.84 248 THR B N 1
ATOM 4060 C CA . THR B 1 248 ? 46.188 -44.685 20.701 1.00 37.16 248 THR B CA 1
ATOM 4061 C C . THR B 1 248 ? 44.821 -44.728 20.030 1.00 36.14 248 THR B C 1
ATOM 4062 O O . THR B 1 248 ? 44.122 -43.715 19.962 1.00 35.23 248 THR B O 1
ATOM 4066 N N . GLY B 1 249 ? 44.444 -45.889 19.516 1.00 35.49 249 GLY B N 1
ATOM 4067 C CA . GLY B 1 249 ? 43.169 -46.035 18.839 1.00 33.78 249 GLY B CA 1
ATOM 4068 C C . GLY B 1 249 ? 43.098 -45.222 17.568 1.00 32.19 249 GLY B C 1
ATOM 4069 O O . GLY B 1 249 ? 42.019 -44.728 17.206 1.00 33.70 249 GLY B O 1
ATOM 4070 N N . TRP B 1 250 ? 44.239 -45.082 16.892 1.00 28.90 250 TRP B N 1
ATOM 4071 C CA . TRP B 1 250 ? 44.299 -44.336 15.652 1.00 27.24 250 TRP B CA 1
ATOM 4072 C C . TRP B 1 250 ? 44.936 -45.172 14.576 1.00 27.01 250 TRP B C 1
ATOM 4073 O O . TRP B 1 250 ? 44.246 -45.691 13.716 1.00 27.23 250 TRP B O 1
ATOM 4084 N N . ALA B 1 251 ? 46.245 -45.327 14.619 1.00 27.69 251 ALA B N 1
ATOM 4085 C CA . ALA B 1 251 ? 46.941 -45.955 13.493 1.00 29.66 251 ALA B CA 1
ATOM 4086 C C . ALA B 1 251 ? 46.374 -47.312 13.126 1.00 30.15 251 ALA B C 1
ATOM 4087 O O . ALA B 1 251 ? 46.055 -48.102 13.998 1.00 30.80 251 ALA B O 1
ATOM 4089 N N . HIS B 1 252 ? 46.271 -47.584 11.833 1.00 31.35 252 HIS B N 1
ATOM 4090 C CA . HIS B 1 252 ? 45.907 -48.919 11.351 1.00 33.42 252 HIS B CA 1
ATOM 4091 C C . HIS B 1 252 ? 47.017 -49.563 10.529 1.00 36.11 252 HIS B C 1
ATOM 4092 O O . HIS B 1 252 ? 47.382 -49.050 9.466 1.00 38.30 252 HIS B O 1
ATOM 4099 N N . LYS B 1 253 ? 47.542 -50.690 10.988 1.00 36.68 253 LYS B N 1
ATOM 4100 C CA . LYS B 1 253 ? 48.498 -51.428 10.173 1.00 38.24 253 LYS B CA 1
ATOM 4101 C C . LYS B 1 253 ? 47.755 -52.588 9.498 1.00 37.18 253 LYS B C 1
ATOM 4102 O O . LYS B 1 253 ? 46.677 -52.950 9.923 1.00 35.69 253 LYS B O 1
ATOM 4108 N N . THR B 1 254 ? 48.311 -53.145 8.430 1.00 39.06 254 THR B N 1
ATOM 4109 C CA . THR B 1 254 ? 47.746 -54.358 7.837 1.00 41.41 254 THR B CA 1
ATOM 4110 C C . THR B 1 254 ? 48.013 -55.531 8.757 1.00 43.84 254 THR B C 1
ATOM 4111 O O . THR B 1 254 ? 48.863 -55.437 9.645 1.00 44.15 254 THR B O 1
ATOM 4115 N N . ILE B 1 255 ? 47.312 -56.641 8.538 1.00 47.00 255 ILE B N 1
ATOM 4116 C CA . ILE B 1 255 ? 47.390 -57.790 9.461 1.00 49.13 255 ILE B CA 1
ATOM 4117 C C . ILE B 1 255 ? 48.446 -58.818 9.030 1.00 49.94 255 ILE B C 1
ATOM 4118 O O . ILE B 1 255 ? 49.097 -59.428 9.876 1.00 47.14 255 ILE B O 1
ATOM 4123 N N . ASP B 1 256 ? 48.611 -58.996 7.716 1.00 51.91 256 ASP B N 1
ATOM 4124 C CA . ASP B 1 256 ? 49.554 -59.976 7.170 1.00 52.13 256 ASP B CA 1
ATOM 4125 C C . ASP B 1 256 ? 50.914 -59.364 6.882 1.00 52.13 256 ASP B C 1
ATOM 4126 O O . ASP B 1 256 ? 51.723 -59.959 6.175 1.00 54.50 256 ASP B O 1
ATOM 4131 N N . GLY B 1 257 ? 51.161 -58.170 7.413 1.00 53.31 257 GLY B N 1
ATOM 4132 C CA . GLY B 1 257 ? 52.417 -57.461 7.168 1.00 53.65 257 GLY B CA 1
ATOM 4133 C C . GLY B 1 257 ? 52.535 -56.786 5.804 1.00 52.33 257 GLY B C 1
ATOM 4134 O O . GLY B 1 257 ? 53.508 -56.070 5.554 1.00 54.14 257 GLY B O 1
ATOM 4135 N N . GLY B 1 258 ? 51.547 -56.979 4.929 1.00 48.74 258 GLY B N 1
ATOM 4136 C CA . GLY B 1 258 ? 51.600 -56.433 3.579 1.00 46.52 258 GLY B CA 1
ATOM 4137 C C . GLY B 1 258 ? 51.632 -54.918 3.549 1.00 44.33 258 GLY B C 1
ATOM 4138 O O . GLY B 1 258 ? 51.557 -54.264 4.579 1.00 41.30 258 GLY B O 1
ATOM 4139 N N . LEU B 1 259 ? 51.766 -54.359 2.354 1.00 44.21 259 LEU B N 1
ATOM 4140 C CA . LEU B 1 259 ? 51.760 -52.920 2.195 1.00 42.27 259 LEU B CA 1
ATOM 4141 C C . LEU B 1 259 ? 50.338 -52.534 1.907 1.00 41.33 259 LEU B C 1
ATOM 4142 O O . LEU B 1 259 ? 49.543 -53.364 1.454 1.00 37.57 259 LEU B O 1
ATOM 4147 N N . SER B 1 260 ? 50.014 -51.288 2.236 1.00 42.39 260 SER B N 1
ATOM 4148 C CA . SER B 1 260 ? 48.744 -50.699 1.855 1.00 41.92 260 SER B CA 1
ATOM 4149 C C . SER B 1 260 ? 48.997 -49.391 1.157 1.00 39.60 260 SER B C 1
ATOM 4150 O O . SER B 1 260 ? 49.855 -48.610 1.557 1.00 39.03 260 SER B O 1
ATOM 4153 N N . CYS B 1 261 ? 48.222 -49.160 0.115 1.00 38.06 261 CYS B N 1
ATOM 4154 C CA . CYS B 1 261 ? 48.226 -47.889 -0.564 1.00 36.88 261 CYS B CA 1
ATOM 4155 C C . CYS B 1 261 ? 46.810 -47.290 -0.503 1.00 35.98 261 CYS B C 1
ATOM 4156 O O . CYS B 1 261 ? 45.850 -47.944 -0.074 1.00 33.64 261 CYS B O 1
ATOM 4159 N N . GLN B 1 262 ? 46.714 -46.030 -0.914 1.00 34.90 262 GLN B N 1
ATOM 4160 C CA . GLN B 1 262 ? 45.502 -45.250 -0.754 1.00 34.51 262 GLN B CA 1
ATOM 4161 C C . GLN B 1 262 ? 45.599 -43.948 -1.535 1.00 35.15 262 GLN B C 1
ATOM 4162 O O . GLN B 1 262 ? 46.467 -43.128 -1.269 1.00 38.45 262 GLN B O 1
ATOM 4168 N N . TYR B 1 263 ? 44.716 -43.755 -2.499 1.00 34.34 263 TYR B N 1
ATOM 4169 C CA . TYR B 1 263 ? 44.629 -42.479 -3.161 1.00 36.53 263 TYR B CA 1
ATOM 4170 C C . TYR B 1 263 ? 43.214 -41.999 -2.940 1.00 35.34 263 TYR B C 1
ATOM 4171 O O . TYR B 1 263 ? 42.356 -42.798 -2.589 1.00 35.35 263 TYR B O 1
ATOM 4180 N N . GLU B 1 264 ? 42.965 -40.707 -3.130 1.00 34.04 264 GLU B N 1
ATOM 4181 C CA . GLU B 1 264 ? 41.708 -40.133 -2.694 1.00 33.52 264 GLU B CA 1
ATOM 4182 C C . GLU B 1 264 ? 41.431 -38.759 -3.282 1.00 33.87 264 GLU B C 1
ATOM 4183 O O . GLU B 1 264 ? 42.245 -37.846 -3.121 1.00 34.17 264 GLU B O 1
ATOM 4189 N N . HIS B 1 265 ? 40.259 -38.611 -3.912 1.00 33.24 265 HIS B N 1
ATOM 4190 C CA . HIS B 1 265 ? 39.788 -37.332 -4.458 1.00 32.09 265 HIS B CA 1
ATOM 4191 C C . HIS B 1 265 ? 38.399 -37.042 -4.029 1.00 32.95 265 HIS B C 1
ATOM 4192 O O . HIS B 1 265 ? 37.762 -37.854 -3.386 1.00 31.12 265 HIS B O 1
ATOM 4199 N N . GLN B 1 266 ? 37.931 -35.871 -4.433 1.00 37.09 266 GLN B N 1
ATOM 4200 C CA . GLN B 1 266 ? 36.555 -35.465 -4.245 1.00 40.77 266 GLN B CA 1
ATOM 4201 C C . GLN B 1 266 ? 36.043 -34.839 -5.515 1.00 42.96 266 GLN B C 1
ATOM 4202 O O . GLN B 1 266 ? 36.721 -34.003 -6.119 1.00 44.55 266 GLN B O 1
ATOM 4208 N N . PHE B 1 267 ? 34.818 -35.191 -5.878 1.00 45.41 267 PHE B N 1
ATOM 4209 C CA . PHE B 1 267 ? 34.273 -34.853 -7.189 1.00 48.00 267 PHE B CA 1
ATOM 4210 C C . PHE B 1 267 ? 32.822 -34.433 -7.087 1.00 51.60 267 PHE B C 1
ATOM 4211 O O . PHE B 1 267 ? 32.223 -34.523 -6.021 1.00 55.72 267 PHE B O 1
ATOM 4219 N N . VAL B 1 268 ? 32.255 -33.981 -8.199 1.00 53.49 268 VAL B N 1
ATOM 4220 C CA . VAL B 1 268 ? 30.851 -33.639 -8.217 1.00 55.36 268 VAL B CA 1
ATOM 4221 C C . VAL B 1 268 ? 30.190 -34.362 -9.350 1.00 57.56 268 VAL B C 1
ATOM 4222 O O . VAL B 1 268 ? 30.704 -34.341 -10.460 1.00 56.98 268 VAL B O 1
ATOM 4226 N N . ILE B 1 269 ? 29.051 -34.990 -9.069 1.00 60.90 269 ILE B N 1
ATOM 4227 C CA . ILE B 1 269 ? 28.251 -35.614 -10.118 1.00 64.66 269 ILE B CA 1
ATOM 4228 C C . ILE B 1 269 ? 27.618 -34.494 -10.927 1.00 63.93 269 ILE B C 1
ATOM 4229 O O . ILE B 1 269 ? 27.206 -33.472 -10.379 1.00 59.94 269 ILE B O 1
ATOM 4234 N N . THR B 1 270 ? 27.542 -34.716 -12.234 1.00 67.26 270 THR B N 1
ATOM 4235 C CA . THR B 1 270 ? 27.398 -33.644 -13.205 1.00 68.35 270 THR B CA 1
ATOM 4236 C C . THR B 1 270 ? 27.068 -34.290 -14.542 1.00 74.13 270 THR B C 1
ATOM 4237 O O . THR B 1 270 ? 27.819 -35.144 -15.013 1.00 77.55 270 THR B O 1
ATOM 4241 N N . LYS B 1 271 ? 25.940 -33.919 -15.139 1.00 78.14 271 LYS B N 1
ATOM 4242 C CA . LYS B 1 271 ? 25.755 -34.148 -16.576 1.00 84.03 271 LYS B CA 1
ATOM 4243 C C . LYS B 1 271 ? 27.044 -33.673 -17.277 1.00 88.02 271 LYS B C 1
ATOM 4244 O O . LYS B 1 271 ? 27.567 -32.613 -16.949 1.00 100.67 271 LYS B O 1
ATOM 4250 N N . ASP B 1 272 ? 27.553 -34.448 -18.231 1.00 83.96 272 ASP B N 1
ATOM 4251 C CA . ASP B 1 272 ? 28.925 -34.289 -18.751 1.00 80.55 272 ASP B CA 1
ATOM 4252 C C . ASP B 1 272 ? 29.905 -35.097 -17.900 1.00 80.71 272 ASP B C 1
ATOM 4253 O O . ASP B 1 272 ? 31.098 -35.119 -18.208 1.00 82.79 272 ASP B O 1
ATOM 4258 N N . GLY B 1 273 ? 29.413 -35.733 -16.829 1.00 77.94 273 GLY B N 1
ATOM 4259 C CA . GLY B 1 273 ? 30.230 -36.618 -15.976 1.00 74.54 273 GLY B CA 1
ATOM 4260 C C . GLY B 1 273 ? 30.908 -35.937 -14.791 1.00 68.53 273 GLY B C 1
ATOM 4261 O O . GLY B 1 273 ? 30.884 -34.705 -14.691 1.00 66.19 273 GLY B O 1
ATOM 4262 N N . PRO B 1 274 ? 31.551 -36.739 -13.907 1.00 62.04 274 PRO B N 1
ATOM 4263 C CA . PRO B 1 274 ? 32.124 -36.270 -12.645 1.00 59.24 274 PRO B CA 1
ATOM 4264 C C . PRO B 1 274 ? 33.247 -35.261 -12.838 1.00 57.83 274 PRO B C 1
ATOM 4265 O O . PRO B 1 274 ? 33.965 -35.316 -13.835 1.00 55.84 274 PRO B O 1
ATOM 4269 N N . VAL B 1 275 ? 33.367 -34.334 -11.892 1.00 56.30 275 VAL B N 1
ATOM 4270 C CA . VAL B 1 275 ? 34.371 -33.286 -11.963 1.00 53.45 275 VAL B CA 1
ATOM 4271 C C . VAL B 1 275 ? 35.030 -33.216 -10.622 1.00 48.55 275 VAL B C 1
ATOM 4272 O O . VAL B 1 275 ? 34.356 -33.153 -9.604 1.00 44.60 275 VAL B O 1
ATOM 4276 N N . ILE B 1 276 ? 36.355 -33.184 -10.667 1.00 46.08 276 ILE B N 1
ATOM 4277 C CA . ILE B 1 276 ? 37.208 -33.248 -9.502 1.00 41.92 276 ILE B CA 1
ATOM 4278 C C . ILE B 1 276 ? 37.618 -31.866 -9.072 1.00 41.16 276 ILE B C 1
ATOM 4279 O O . ILE B 1 276 ? 37.885 -30.975 -9.882 1.00 37.17 276 ILE B O 1
ATOM 4284 N N . LEU B 1 277 ? 37.681 -31.740 -7.761 1.00 42.90 277 LEU B N 1
ATOM 4285 C CA . LEU B 1 277 ? 37.975 -30.508 -7.086 1.00 44.77 277 LEU B CA 1
ATOM 4286 C C . LEU B 1 277 ? 39.410 -30.595 -6.595 1.00 45.35 277 LEU B C 1
ATOM 4287 O O . LEU B 1 277 ? 40.210 -29.674 -6.774 1.00 47.30 277 LEU B O 1
ATOM 4292 N N . THR B 1 278 ? 39.735 -31.744 -6.021 1.00 43.57 278 THR B N 1
ATOM 4293 C CA . THR B 1 278 ? 41.051 -32.010 -5.475 1.00 42.94 278 THR B CA 1
ATOM 4294 C C . THR B 1 278 ? 42.102 -32.442 -6.511 1.00 41.24 278 THR B C 1
ATOM 4295 O O . THR B 1 278 ? 42.999 -33.234 -6.162 1.00 39.24 278 THR B O 1
ATOM 4299 N N . SER B 1 279 ? 42.015 -31.930 -7.752 1.00 39.06 279 SER B N 1
ATOM 4300 C CA . SER B 1 279 ? 42.954 -32.329 -8.824 1.00 37.94 279 SER B CA 1
ATOM 4301 C C . SER B 1 279 ? 44.266 -31.567 -8.759 1.00 37.46 279 SER B C 1
ATOM 4302 O O . SER B 1 279 ? 44.266 -30.341 -8.685 1.00 35.20 279 SER B O 1
ATOM 4305 N N . GLN B 1 280 ? 45.373 -32.316 -8.815 1.00 38.97 280 GLN B N 1
ATOM 4306 C CA . GLN B 1 280 ? 46.737 -31.758 -8.902 1.00 39.98 280 GLN B CA 1
ATOM 4307 C C . GLN B 1 280 ? 47.211 -31.655 -10.372 1.00 38.73 280 GLN B C 1
ATOM 4308 O O . GLN B 1 280 ? 48.403 -31.594 -10.654 1.00 34.11 280 GLN B O 1
ATOM 4314 N N . GLY B 1 281 ? 46.267 -31.664 -11.307 1.00 42.22 281 GLY B N 1
ATOM 4315 C CA . GLY B 1 281 ? 46.566 -31.415 -12.716 1.00 43.72 281 GLY B CA 1
ATOM 4316 C C . GLY B 1 281 ? 45.961 -32.444 -13.643 1.00 41.96 281 GLY B C 1
ATOM 4317 O O . GLY B 1 281 ? 44.742 -32.585 -13.705 1.00 42.06 281 GLY B O 1
ATOM 4318 N N . GLU B 1 282 ? 46.830 -33.157 -14.353 1.00 39.31 282 GLU B N 1
ATOM 4319 C CA . GLU B 1 282 ? 46.411 -34.082 -15.364 1.00 38.28 282 GLU B CA 1
ATOM 4320 C C . GLU B 1 282 ? 46.281 -35.487 -14.775 1.00 37.07 282 GLU B C 1
ATOM 4321 O O . GLU B 1 282 ? 47.239 -36.070 -14.279 1.00 35.60 282 GLU B O 1
ATOM 4327 N N . GLU B 1 283 ? 45.090 -36.051 -14.890 1.00 36.71 283 GLU B N 1
ATOM 4328 C CA . GLU B 1 283 ? 44.717 -37.221 -14.104 1.00 35.98 283 GLU B CA 1
ATOM 4329 C C . GLU B 1 283 ? 45.345 -38.511 -14.577 1.00 33.81 283 GLU B C 1
ATOM 4330 O O . GLU B 1 283 ? 45.016 -39.008 -15.630 1.00 31.86 283 GLU B O 1
ATOM 4336 N N . GLY B 1 284 ? 46.212 -39.085 -13.760 1.00 34.94 284 GLY B N 1
ATOM 4337 C CA . GLY B 1 284 ? 46.877 -40.345 -14.110 1.00 36.18 284 GLY B CA 1
ATOM 4338 C C . GLY B 1 284 ? 48.333 -40.121 -14.450 1.00 35.88 284 GLY B C 1
ATOM 4339 O O . GLY B 1 284 ? 49.069 -41.075 -14.772 1.00 35.10 284 GLY B O 1
ATOM 4340 N N . THR B 1 285 ? 48.724 -38.844 -14.376 1.00 34.35 285 THR B N 1
ATOM 4341 C CA . THR B 1 285 ? 50.060 -38.376 -14.700 1.00 31.17 285 THR B CA 1
ATOM 4342 C C . THR B 1 285 ? 50.763 -37.957 -13.421 1.00 29.56 285 THR B C 1
ATOM 4343 O O . THR B 1 285 ? 51.764 -37.279 -13.472 1.00 28.71 285 THR B O 1
ATOM 4347 N N . TYR B 1 286 ? 50.217 -38.356 -12.267 1.00 29.33 286 TYR B N 1
ATOM 4348 C CA . TYR B 1 286 ? 50.837 -38.093 -10.960 1.00 27.28 286 TYR B CA 1
ATOM 4349 C C . TYR B 1 286 ? 50.486 -39.157 -9.929 1.00 26.01 286 TYR B C 1
ATOM 4350 O O . TYR B 1 286 ? 49.994 -38.860 -8.851 1.00 23.76 286 TYR B O 1
#